Protein AF-A0A2D7H9N6-F1 (afdb_monomer)

Mean predicted aligned error: 5.18 Å

Secondary structure (DSSP, 8-state):
-PPP------PPPPP-----SSEEEEEEETTEEEEE--SS--EEEEEEEETTEEEEEE-TT-EETTBSEEEEE-S---EEEEE--BSS-EEEEES-EE-SSTT-EEEEE--BSS-EEEEES-EESSEEEEE--BS--EEEEES-EESSEEEEE--BSS-EEEEES-EESEEEEE--BSS-EEEEES-EESS-EEEE--BSS-EEEEES-B-SS-EEEE--SS--EEEEEEEE-SS-EEEE--SS--EEEEEEEE-SS-EEEEEEESS-EEEEEEEE-SS-EEEEEEESS-EEEEEEEEES-EEEE--BS--EEEEEEEEESSEEEEE--BSS-EEEEES-B-SEEEEE--SS--EEE----SS-TTTTEES-SEE-

Foldseek 3Di:
DDDDDDDDDDDDPDPPPPPLAQEWEWDDDPLEIETEADQEAHEWEWEDPDAQKIKIATDPSHYYVNHRIDIGHDPHNQEYAHEHDHYAYEYEYEHAANDPDQRREYHYHDAYYAYEYEAYNEEHEAEYEYANHEEEYEAEYECYEYAAEYEYELDYYAYEYYYENYEYQEYEYENAYYAYEHAYYNYEHAAEYEYEDHEEEYEAHYEQYEYAAEYEYEYEYYQYEEEYEQAYHLAEYYYEYEAEAYEYEAYNEEHVAEYEYADAHHQYEEEAENYEHAAEYYAEDYAEAYEYAYYNYEHQEYEYEYEHYAYEYHAEAAEHAAEYEYEDYAEAYEDEHEQYDHNQYAYEPYHYAYEYEQYDYPDGVVVRYDDHNYYD

Nearest PDB structures (foldseek):
  4kh3-assembly1_A  TM=1.283E-01  e=1.408E+00  Escherichia coli CFT073

Solvent-accessible surface area (backbone atoms only — not comparable to full-atom values): 16205 Å² total; per-residue (Å²): 135,86,84,79,84,82,77,82,83,78,79,77,79,77,78,82,76,68,76,67,74,18,30,31,46,69,47,76,58,89,40,30,40,40,33,40,41,35,80,29,51,38,29,36,39,39,31,43,82,47,92,41,27,35,36,38,34,33,38,99,78,13,17,31,73,84,32,57,50,45,78,48,73,50,98,52,51,38,28,43,38,39,34,40,44,30,32,53,28,31,46,36,39,39,52,34,72,22,59,94,47,75,68,3,31,40,40,40,38,36,45,35,33,52,29,36,40,38,40,34,44,31,37,24,26,32,24,38,39,37,39,46,27,34,42,44,28,38,40,36,37,32,53,27,36,24,65,21,40,33,40,40,34,32,53,32,27,48,26,38,40,39,43,31,47,32,36,19,26,32,32,38,38,36,32,42,24,36,53,28,35,43,34,39,34,46,35,36,23,57,35,31,34,39,38,35,42,28,31,42,48,31,39,39,40,39,32,44,36,36,23,46,29,32,35,38,41,38,40,36,41,27,52,30,39,38,39,41,33,44,37,36,19,45,27,30,33,38,41,34,44,28,43,29,52,29,39,38,38,41,35,38,37,37,17,53,26,29,34,38,38,37,41,34,41,25,53,30,37,42,37,40,34,50,35,38,22,58,36,32,35,41,38,37,46,31,37,32,49,29,36,38,39,39,34,44,36,38,23,32,28,35,42,38,35,40,32,49,30,51,32,34,42,40,41,35,33,40,37,21,66,36,37,34,37,41,36,43,26,38,34,51,28,37,43,37,50,30,62,25,39,47,73,47,56,37,37,34,34,47,59,63,63,12,35,38,42,78,48,68,43,79,56,61,65,74,81,31,44,44,54,56,81,38,80,85

Radius of gyration: 28.27 Å; Cα contacts (8 Å, |Δi|>4): 1280; chains: 1; bounding box: 63×76×97 Å

Structure (mmCIF, N/CA/C/O backbone):
data_AF-A0A2D7H9N6-F1
#
_entry.id   AF-A0A2D7H9N6-F1
#
loop_
_atom_site.group_PDB
_atom_site.id
_atom_site.type_symbol
_atom_site.label_atom_id
_atom_site.label_alt_id
_atom_site.label_comp_id
_atom_site.label_asym_id
_atom_site.label_entity_id
_atom_site.label_seq_id
_atom_site.pdbx_PDB_ins_code
_atom_site.Cartn_x
_atom_site.Cartn_y
_atom_site.Cartn_z
_atom_site.occupancy
_atom_site.B_iso_or_equiv
_atom_site.auth_seq_id
_atom_site.auth_comp_id
_atom_site.auth_asym_id
_atom_site.auth_atom_id
_atom_site.pdbx_PDB_model_num
ATOM 1 N N . MET A 1 1 ? -37.117 -61.174 61.250 1.00 44.34 1 MET A N 1
ATOM 2 C CA . MET A 1 1 ? -36.465 -60.623 60.038 1.00 44.34 1 MET A CA 1
ATOM 3 C C . MET A 1 1 ? -36.557 -59.100 60.084 1.00 44.34 1 MET A C 1
ATOM 5 O O . MET A 1 1 ? -37.657 -58.583 60.228 1.00 44.34 1 MET A O 1
ATOM 9 N N . ARG A 1 2 ? -35.421 -58.385 60.075 1.00 44.81 2 ARG A N 1
ATOM 10 C CA . ARG A 1 2 ? -35.356 -56.909 60.137 1.00 44.81 2 ARG A CA 1
ATOM 11 C C . ARG A 1 2 ? -35.677 -56.314 58.756 1.00 44.81 2 ARG A C 1
ATOM 13 O O . ARG A 1 2 ? -35.025 -56.687 57.788 1.00 44.81 2 ARG A O 1
ATOM 20 N N . LYS A 1 3 ? -36.646 -55.394 58.667 1.00 46.66 3 LYS A N 1
ATOM 21 C CA . LYS A 1 3 ? -36.895 -54.581 57.460 1.00 46.66 3 LYS A CA 1
ATOM 22 C C . LYS A 1 3 ? -35.810 -53.507 57.346 1.00 46.66 3 LYS A C 1
ATOM 24 O O . LYS A 1 3 ? -35.640 -52.710 58.265 1.00 46.66 3 LYS A O 1
ATOM 29 N N . ALA A 1 4 ? -35.076 -53.505 56.238 1.00 54.50 4 ALA A N 1
ATOM 30 C CA . ALA A 1 4 ? -34.105 -52.468 55.916 1.00 54.50 4 ALA A CA 1
ATOM 31 C C . ALA A 1 4 ? -34.830 -51.190 55.457 1.00 54.50 4 ALA A C 1
ATOM 33 O O . ALA A 1 4 ? -35.653 -51.234 54.544 1.00 54.50 4 ALA A O 1
ATOM 34 N N . ASN A 1 5 ? -34.521 -50.057 56.091 1.00 57.06 5 ASN A N 1
ATOM 35 C CA . ASN A 1 5 ? -34.947 -48.732 55.643 1.00 57.06 5 ASN A CA 1
ATOM 36 C C . ASN A 1 5 ? -34.130 -48.336 54.407 1.00 57.06 5 ASN A C 1
ATOM 38 O O . ASN A 1 5 ? -32.971 -47.943 54.533 1.00 57.06 5 ASN A O 1
ATOM 42 N N . GLN A 1 6 ? -34.729 -48.413 53.220 1.00 58.41 6 GLN A N 1
ATOM 43 C CA . GLN A 1 6 ? -34.159 -47.803 52.022 1.00 58.41 6 GLN A CA 1
ATOM 44 C C . GLN A 1 6 ? -34.419 -46.294 52.062 1.00 58.41 6 GLN A C 1
ATOM 46 O O . GLN A 1 6 ? -35.546 -45.833 51.889 1.00 58.41 6 GLN A O 1
ATOM 51 N N . ARG A 1 7 ? -33.369 -45.508 52.326 1.00 60.75 7 ARG A N 1
ATOM 52 C CA . ARG A 1 7 ? -33.402 -44.057 52.123 1.00 60.75 7 ARG A CA 1
ATOM 53 C C . ARG A 1 7 ? -33.399 -43.781 50.620 1.00 60.75 7 ARG A C 1
ATOM 55 O O . ARG A 1 7 ? -32.446 -44.124 49.931 1.00 60.75 7 ARG A O 1
ATOM 62 N N . SER A 1 8 ? -34.462 -43.146 50.135 1.00 63.44 8 SER A N 1
ATOM 63 C CA . SER A 1 8 ? -34.540 -42.574 48.790 1.00 63.44 8 SER A CA 1
ATOM 64 C C . SER A 1 8 ? -33.502 -41.457 48.656 1.00 63.44 8 SER A C 1
ATOM 66 O O . SER A 1 8 ? -33.695 -40.372 49.205 1.00 63.44 8 SER A O 1
ATOM 68 N N . LEU A 1 9 ? -32.425 -41.701 47.911 1.00 59.38 9 LEU A N 1
ATOM 69 C CA . LEU A 1 9 ? -31.516 -40.648 47.463 1.00 59.38 9 LEU A CA 1
ATOM 70 C C . LEU A 1 9 ? -32.239 -39.817 46.399 1.00 59.38 9 LEU A C 1
ATOM 72 O O . LEU A 1 9 ? -32.590 -40.327 45.339 1.00 59.38 9 LEU A O 1
ATOM 76 N N . ARG A 1 10 ? -32.503 -38.545 46.702 1.00 67.81 10 ARG A N 1
ATOM 77 C CA . ARG A 1 10 ? -32.975 -37.571 45.716 1.00 67.81 10 ARG A CA 1
ATOM 78 C C . ARG A 1 10 ? -31.754 -36.825 45.193 1.00 67.81 10 ARG A C 1
ATOM 80 O O . ARG A 1 10 ? -31.131 -36.085 45.946 1.00 67.81 10 ARG A O 1
ATOM 87 N N . LEU A 1 11 ? -31.413 -37.049 43.930 1.00 63.97 11 LEU A N 1
ATOM 88 C CA . LEU A 1 11 ? -30.504 -36.180 43.189 1.00 63.97 11 LEU A CA 1
ATOM 89 C C . LEU A 1 11 ? -31.301 -34.934 42.789 1.00 63.97 11 LEU A C 1
ATOM 91 O O . LEU A 1 11 ? -32.346 -35.053 42.151 1.00 63.97 11 LEU A O 1
ATOM 95 N N . GLN A 1 12 ? -30.851 -33.753 43.215 1.00 53.78 12 GLN A N 1
ATOM 96 C CA . GLN A 1 12 ? -31.340 -32.504 42.635 1.00 53.78 12 GLN A CA 1
ATOM 97 C C . GLN A 1 12 ? -30.853 -32.448 41.179 1.00 53.78 12 GLN A C 1
ATOM 99 O O . GLN A 1 12 ? -29.682 -32.754 40.941 1.00 53.78 12 GLN A O 1
ATOM 104 N N . PRO A 1 13 ? -31.714 -32.110 40.204 1.00 62.50 13 PRO A N 1
ATOM 105 C CA . PRO A 1 13 ? -31.242 -31.840 38.856 1.00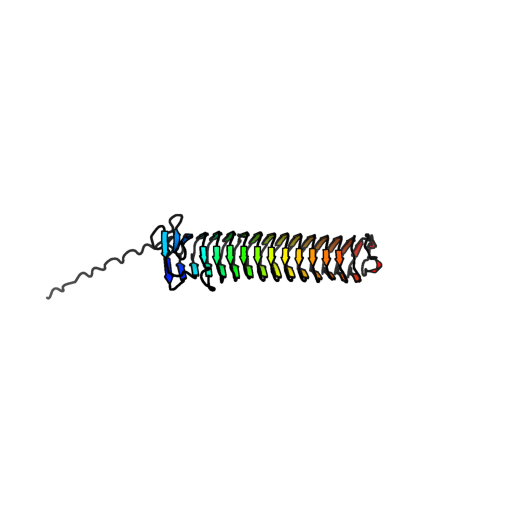 62.50 13 PRO A CA 1
ATOM 106 C C . PRO A 1 13 ? -30.252 -30.673 38.922 1.00 62.50 13 PRO A C 1
ATOM 108 O O . PRO A 1 13 ? -30.530 -29.662 39.566 1.00 62.50 13 PRO A O 1
ATOM 111 N N . LEU A 1 14 ? -29.084 -30.845 38.297 1.00 58.31 14 LEU A N 1
ATOM 112 C CA . LEU A 1 14 ? -28.157 -29.744 38.050 1.00 58.31 14 LEU A CA 1
ATOM 113 C C . LEU A 1 14 ? -28.943 -28.654 37.309 1.00 58.31 14 LEU A C 1
ATOM 115 O O . LEU A 1 14 ? -29.629 -28.972 36.335 1.00 58.31 14 LEU A O 1
ATOM 119 N N . GLU A 1 15 ? -28.876 -27.404 37.772 1.00 55.34 15 GLU A N 1
ATOM 120 C CA . GLU A 1 15 ? -29.456 -26.280 37.034 1.00 55.34 15 GLU A CA 1
ATOM 121 C C . GLU A 1 15 ? -28.965 -26.329 35.586 1.00 55.34 15 GLU A C 1
ATOM 123 O O . GLU A 1 15 ? -27.770 -26.515 35.327 1.00 55.34 15 GLU A O 1
ATOM 128 N N . SER A 1 16 ? -29.889 -26.194 34.635 1.00 50.91 16 SER A N 1
ATOM 129 C CA . SER A 1 16 ? -29.536 -26.027 33.235 1.00 50.91 16 SER A CA 1
ATOM 130 C C . SER A 1 16 ? -28.731 -24.738 33.122 1.00 50.91 16 SER A C 1
ATOM 132 O O . SER A 1 16 ? -29.298 -23.645 33.121 1.00 50.91 16 SER A O 1
ATOM 134 N N . ARG A 1 17 ? -27.404 -24.861 33.026 1.00 51.56 17 ARG A N 1
ATOM 135 C CA . ARG A 1 17 ? -26.578 -23.834 32.402 1.00 51.56 17 ARG A CA 1
ATOM 136 C C . ARG A 1 17 ? -27.044 -23.768 30.955 1.00 51.56 17 ARG A C 1
ATOM 138 O O . ARG A 1 17 ? -26.528 -24.500 30.118 1.00 51.56 17 ARG A O 1
ATOM 145 N N . ASN A 1 18 ? -28.076 -22.970 30.683 1.00 50.88 18 ASN A N 1
ATOM 146 C CA . ASN A 1 18 ? -28.309 -22.529 29.319 1.00 50.88 18 ASN A CA 1
ATOM 147 C C . ASN A 1 18 ? -26.989 -21.877 28.903 1.00 50.88 18 ASN A C 1
ATOM 149 O O . ASN A 1 18 ? -26.560 -20.953 29.604 1.00 50.88 18 ASN A O 1
ATOM 153 N N . PRO A 1 19 ? -26.297 -22.379 27.867 1.00 53.00 19 PRO A N 1
ATOM 154 C CA . PRO A 1 19 ? -25.173 -21.640 27.328 1.00 53.00 19 PRO A CA 1
ATOM 155 C C . PRO A 1 19 ? -25.704 -20.239 27.018 1.00 53.00 19 PRO A C 1
ATOM 157 O O . PRO A 1 19 ? -26.795 -20.100 26.460 1.00 53.00 19 PRO A O 1
ATOM 160 N N . LEU A 1 20 ? -24.998 -19.217 27.497 1.00 60.41 20 LEU A N 1
ATOM 161 C CA . LEU A 1 20 ? -25.319 -17.814 27.253 1.00 60.41 20 LEU A CA 1
ATOM 162 C C . LEU A 1 20 ? -24.996 -17.492 25.788 1.00 60.41 20 LEU A C 1
ATOM 164 O O . LEU A 1 20 ? -24.150 -16.649 25.547 1.00 60.41 20 LEU A O 1
ATOM 168 N N . ALA A 1 21 ? -25.617 -18.209 24.847 1.00 78.00 21 ALA A N 1
ATOM 169 C CA . ALA A 1 21 ? -25.393 -18.041 23.421 1.00 78.00 21 ALA A CA 1
ATOM 170 C C . ALA A 1 21 ? -25.533 -16.556 23.069 1.00 78.00 21 ALA A C 1
ATOM 172 O O . ALA A 1 21 ? -26.573 -15.956 23.367 1.00 78.00 21 ALA A O 1
ATOM 173 N N . GLY A 1 22 ? -24.493 -15.971 22.482 1.00 89.38 22 GLY A N 1
ATOM 174 C CA . GLY A 1 22 ? -24.462 -14.548 22.176 1.00 89.38 22 GLY A CA 1
ATOM 175 C C . GLY A 1 22 ? -24.211 -13.699 23.423 1.00 89.38 22 GLY A C 1
ATOM 176 O O . GLY A 1 22 ? -24.960 -12.757 23.696 1.00 89.38 22 GLY A O 1
ATOM 177 N N . ASN A 1 23 ? -23.199 -14.018 24.228 1.00 95.31 23 ASN A N 1
ATOM 178 C CA . ASN A 1 23 ? -22.849 -13.202 25.390 1.00 95.31 23 ASN A CA 1
ATOM 179 C C . ASN A 1 23 ? -21.354 -12.917 25.478 1.00 95.31 23 ASN A C 1
ATOM 181 O O . ASN A 1 23 ? -20.539 -13.813 25.671 1.00 95.31 23 ASN A O 1
ATOM 185 N N . ILE A 1 24 ? -21.039 -11.629 25.560 1.00 97.62 24 ILE A N 1
ATOM 186 C CA . ILE A 1 24 ? -19.718 -11.124 25.900 1.00 97.62 24 ILE A CA 1
ATOM 187 C C . ILE A 1 24 ? -19.595 -11.034 27.424 1.00 97.62 24 ILE A C 1
ATOM 189 O O . ILE A 1 24 ? -20.354 -10.339 28.105 1.00 97.62 24 ILE A O 1
ATOM 193 N N . ILE A 1 25 ? -18.595 -11.703 27.982 1.00 97.75 25 ILE A N 1
ATOM 194 C CA . ILE A 1 25 ? -18.177 -11.545 29.371 1.00 97.75 25 ILE A CA 1
ATOM 195 C C . ILE A 1 25 ? -17.171 -10.397 29.442 1.00 97.75 25 ILE A C 1
ATOM 197 O O . ILE A 1 25 ? -16.066 -10.496 28.913 1.00 97.75 25 ILE A O 1
ATOM 201 N N . GLY A 1 26 ? -17.540 -9.310 30.117 1.00 97.75 26 GLY A N 1
ATOM 202 C CA . GLY A 1 26 ? -16.668 -8.154 30.310 1.00 97.75 26 GLY A CA 1
ATOM 203 C C . GLY A 1 26 ? -16.173 -8.047 31.746 1.00 97.75 26 GLY A C 1
ATOM 204 O O . GLY A 1 26 ? -16.979 -8.043 32.673 1.00 97.75 26 GLY A O 1
ATOM 205 N N . ASN A 1 27 ? -14.862 -7.920 31.946 1.00 97.38 27 ASN A N 1
ATOM 206 C CA . ASN A 1 27 ? -14.259 -7.741 33.265 1.00 97.38 27 ASN A CA 1
ATOM 207 C C . ASN A 1 27 ? -13.139 -6.703 33.227 1.00 97.38 27 ASN A C 1
ATOM 209 O O . ASN A 1 27 ? -12.333 -6.674 32.300 1.00 97.38 27 ASN A O 1
ATOM 213 N N . LEU A 1 28 ? -13.048 -5.897 34.284 1.00 97.31 28 LEU A N 1
ATOM 214 C CA . LEU A 1 28 ? -11.905 -5.024 34.504 1.00 97.31 28 LEU A CA 1
ATOM 215 C C . LEU A 1 28 ? -10.894 -5.725 35.420 1.00 97.31 28 LEU A C 1
ATOM 217 O O . LEU A 1 28 ? -11.201 -6.028 36.574 1.00 97.31 28 LEU A O 1
ATOM 221 N N . VAL A 1 29 ? -9.690 -5.972 34.909 1.00 94.38 29 VAL A N 1
ATOM 222 C CA . VAL A 1 29 ? -8.585 -6.597 35.643 1.00 94.38 29 VAL A CA 1
ATOM 223 C C . VAL A 1 29 ? -7.407 -5.629 35.654 1.00 94.38 29 VAL A C 1
ATOM 225 O O . VAL A 1 29 ? -6.779 -5.378 34.627 1.00 94.38 29 VAL A O 1
ATOM 228 N N . GLY A 1 30 ? -7.117 -5.047 36.820 1.00 95.25 30 GLY A N 1
ATOM 229 C CA . GLY A 1 30 ? -6.152 -3.949 36.911 1.00 95.25 30 GLY A CA 1
ATOM 230 C C . GLY A 1 30 ? -6.618 -2.747 36.083 1.00 95.25 30 GLY A C 1
ATOM 231 O O . GLY A 1 30 ? -7.706 -2.229 36.320 1.00 95.25 30 GLY A O 1
ATOM 232 N N . THR A 1 31 ? -5.804 -2.324 35.115 1.00 97.69 31 THR A N 1
ATOM 233 C CA . THR A 1 31 ? -6.098 -1.233 34.164 1.00 97.69 31 THR A CA 1
ATOM 234 C C . THR A 1 31 ? -6.622 -1.737 32.813 1.00 97.69 31 THR A C 1
ATOM 236 O O . THR A 1 31 ? -6.771 -0.952 31.880 1.00 97.69 31 THR A O 1
ATOM 239 N N . THR A 1 32 ? -6.888 -3.040 32.676 1.00 98.50 32 THR A N 1
ATOM 240 C CA . THR A 1 32 ? -7.337 -3.656 31.420 1.00 98.50 32 THR A CA 1
ATOM 241 C C . THR A 1 32 ? -8.817 -4.012 31.477 1.00 98.50 32 THR A C 1
ATOM 243 O O . THR A 1 32 ? -9.242 -4.766 32.354 1.00 98.50 32 THR A O 1
ATOM 246 N N . LEU A 1 33 ? -9.594 -3.527 30.509 1.00 98.75 33 LEU A N 1
ATOM 247 C CA . LEU A 1 33 ? -10.923 -4.045 30.204 1.00 98.75 33 LEU A CA 1
ATOM 248 C C . LEU A 1 33 ? -10.783 -5.232 29.246 1.00 98.75 33 LEU A C 1
ATOM 250 O O . LEU A 1 33 ? -10.428 -5.054 28.082 1.00 98.75 33 LEU A O 1
ATOM 254 N N . ALA A 1 34 ? -11.064 -6.434 29.738 1.00 98.62 34 ALA A N 1
ATOM 255 C CA . ALA A 1 34 ? -11.090 -7.653 28.942 1.00 98.62 34 ALA A CA 1
ATOM 256 C C . ALA A 1 34 ? -12.540 -8.027 28.608 1.00 98.62 34 ALA A C 1
ATOM 258 O O . ALA A 1 34 ? -13.361 -8.187 29.513 1.00 98.62 34 ALA A O 1
ATOM 259 N N . LEU A 1 35 ? -12.837 -8.172 27.319 1.00 98.56 35 LEU A N 1
ATOM 260 C CA . LEU A 1 35 ? -14.109 -8.635 26.774 1.00 98.56 35 LEU A CA 1
ATOM 261 C C . LEU A 1 35 ? -13.873 -9.985 26.087 1.00 98.56 35 LEU A C 1
ATOM 263 O O . LEU A 1 35 ? -13.027 -10.072 25.198 1.00 98.56 35 LEU A O 1
ATOM 267 N N . GLY A 1 36 ? -14.583 -11.024 26.521 1.00 97.88 36 GLY A N 1
ATOM 268 C CA . GLY A 1 36 ? -14.498 -12.376 25.967 1.00 97.88 36 GLY A CA 1
ATOM 269 C C . GLY A 1 36 ? -15.862 -12.881 25.514 1.00 97.88 36 GLY A C 1
ATOM 270 O O . GLY A 1 36 ? -16.780 -12.932 26.329 1.00 97.88 36 GLY A O 1
ATOM 271 N N . GLY A 1 37 ? -15.979 -13.229 24.242 1.00 96.44 37 GLY A N 1
ATOM 272 C CA . GLY A 1 37 ? -17.160 -13.802 23.616 1.00 96.44 37 GLY A CA 1
ATOM 273 C C . GLY A 1 37 ? -17.275 -15.306 23.772 1.00 96.44 37 GLY A C 1
ATOM 274 O O . GLY A 1 37 ? -16.461 -15.958 24.438 1.00 96.44 37 GLY A O 1
ATOM 275 N N . ASP A 1 38 ? -18.339 -15.831 23.187 1.00 93.50 38 ASP A N 1
ATOM 276 C CA . ASP A 1 38 ? -18.642 -17.250 23.088 1.00 93.50 38 ASP A CA 1
ATOM 277 C C . ASP A 1 38 ? -18.624 -17.717 21.625 1.00 93.50 38 ASP A C 1
ATOM 279 O O . ASP A 1 38 ? -18.270 -16.961 20.740 1.00 93.50 38 ASP A O 1
ATOM 283 N N . ALA A 1 39 ? -18.948 -18.983 21.355 1.00 94.31 39 ALA A N 1
ATOM 284 C CA . ALA A 1 39 ? -18.867 -19.553 20.001 1.00 94.31 39 ALA A CA 1
ATOM 285 C C . ALA A 1 39 ? -20.075 -19.200 19.101 1.00 94.31 39 ALA A C 1
ATOM 287 O O . ALA A 1 39 ? -20.493 -20.006 18.272 1.00 94.31 39 ALA A O 1
ATOM 288 N N . ALA A 1 40 ? -20.732 -18.074 19.361 1.00 95.00 40 ALA A N 1
ATOM 289 C CA . ALA A 1 40 ? -21.911 -17.621 18.636 1.00 95.00 40 ALA A CA 1
ATOM 290 C C . ALA A 1 40 ? -21.684 -16.189 18.164 1.00 95.00 40 ALA A C 1
ATOM 292 O O . ALA A 1 40 ? -21.018 -15.435 18.858 1.00 95.00 40 ALA A O 1
ATOM 293 N N . ASP A 1 41 ? -22.353 -15.782 17.085 1.00 96.69 41 ASP A N 1
ATOM 294 C CA . ASP A 1 41 ? -22.245 -14.430 16.528 1.00 96.69 41 ASP A CA 1
ATOM 295 C C . ASP A 1 41 ? -22.433 -13.343 17.606 1.00 96.69 41 ASP A C 1
ATOM 297 O O . ASP A 1 41 ? -23.524 -13.113 18.151 1.00 96.69 41 ASP A O 1
ATOM 301 N N . ASN A 1 42 ? -21.345 -12.661 17.940 1.00 97.31 42 ASN A N 1
ATOM 302 C CA . ASN A 1 42 ? -21.278 -11.618 18.943 1.00 97.31 42 ASN A CA 1
ATOM 303 C C . ASN A 1 42 ? -21.194 -10.253 18.267 1.00 97.31 42 ASN A C 1
ATOM 305 O O . ASN A 1 42 ? -20.224 -9.902 17.603 1.00 97.31 42 ASN A O 1
ATOM 309 N N . GLN A 1 43 ? -22.201 -9.415 18.497 1.00 98.25 43 GLN A N 1
ATOM 310 C CA . GLN A 1 43 ? -22.259 -8.074 17.931 1.00 98.25 43 GLN A CA 1
ATOM 311 C C . GLN A 1 43 ? -22.233 -7.046 19.058 1.00 98.25 43 GLN A C 1
ATOM 313 O O . GLN A 1 43 ? -23.108 -7.041 19.923 1.00 98.25 43 GLN A O 1
ATOM 318 N N . LEU A 1 44 ? -21.247 -6.150 19.064 1.00 98.56 44 LEU A N 1
ATOM 319 C CA . LEU A 1 44 ? -21.075 -5.167 20.130 1.00 98.56 44 LEU A CA 1
ATOM 320 C C . LEU A 1 44 ? -20.538 -3.815 19.657 1.00 98.56 44 LEU A C 1
ATOM 322 O O . LEU A 1 44 ? -19.867 -3.685 18.633 1.00 98.56 44 LEU A O 1
ATOM 326 N N . VAL A 1 45 ? -20.822 -2.795 20.466 1.00 98.81 45 VAL A N 1
ATOM 327 C CA . VAL A 1 45 ? -20.238 -1.455 20.379 1.00 98.81 45 VAL A CA 1
ATOM 328 C C . VAL A 1 45 ? -19.525 -1.132 21.686 1.00 98.81 45 VAL A C 1
ATOM 330 O O . VAL A 1 45 ? -20.114 -1.259 22.759 1.00 98.81 45 VAL A O 1
ATOM 333 N N . VAL A 1 46 ? -18.277 -0.686 21.591 1.00 98.88 46 VAL A N 1
ATOM 334 C CA . VAL A 1 46 ? -17.462 -0.179 22.696 1.00 98.88 46 VAL A CA 1
ATOM 335 C C . VAL A 1 46 ? -17.288 1.325 22.517 1.00 98.88 46 VAL A C 1
ATOM 337 O O . VAL A 1 46 ? -16.774 1.777 21.493 1.00 98.88 46 VAL A O 1
ATOM 340 N N . THR A 1 47 ? -17.706 2.104 23.511 1.00 98.81 47 THR A N 1
ATOM 341 C CA . THR A 1 47 ? -17.635 3.569 23.473 1.00 98.81 47 THR A CA 1
ATOM 342 C C . THR A 1 47 ? -17.163 4.121 24.804 1.00 98.81 47 THR A C 1
ATOM 344 O O . THR A 1 47 ? -17.694 3.754 25.850 1.00 98.81 47 THR A O 1
ATOM 347 N N . GLU A 1 48 ? -16.203 5.041 24.786 1.00 98.44 48 GLU A N 1
ATOM 348 C CA . GLU A 1 48 ? -15.878 5.829 25.973 1.00 98.44 48 GLU A CA 1
ATOM 349 C C . GLU A 1 48 ? -16.871 6.994 26.095 1.00 98.44 48 GLU A C 1
ATOM 351 O O . GLU A 1 48 ? -16.921 7.891 25.254 1.00 98.44 48 GLU A O 1
ATOM 356 N N . VAL A 1 49 ? -17.718 6.955 27.126 1.00 98.19 49 VAL A N 1
ATOM 357 C CA . VAL A 1 49 ? -18.800 7.940 27.334 1.00 98.19 49 VAL A CA 1
ATOM 358 C C . VAL A 1 49 ? -18.374 9.103 28.232 1.00 98.19 49 VAL A C 1
ATOM 360 O O . VAL A 1 49 ? -18.980 10.173 28.207 1.00 98.19 49 VAL A O 1
ATOM 363 N N . ALA A 1 50 ? -17.320 8.893 29.015 1.00 97.31 50 ALA A N 1
ATOM 364 C CA . ALA A 1 50 ? -16.594 9.881 29.803 1.00 97.31 50 ALA A CA 1
ATOM 365 C C . ALA A 1 50 ? -15.180 9.329 30.076 1.00 97.31 50 ALA A C 1
ATOM 367 O O . ALA A 1 50 ? -15.002 8.117 29.952 1.00 97.31 50 ALA A O 1
ATOM 368 N N . PRO A 1 51 ? -14.193 10.159 30.474 1.00 96.44 51 PRO A N 1
ATOM 369 C CA . PRO A 1 51 ? -12.830 9.688 30.720 1.00 96.44 51 PRO A CA 1
ATOM 370 C C . PRO A 1 51 ? -12.792 8.457 31.632 1.00 96.44 51 PRO A C 1
ATOM 372 O O . PRO A 1 51 ? -13.320 8.501 32.748 1.00 96.44 51 PRO A O 1
ATOM 375 N N . ASN A 1 52 ? -12.184 7.371 31.151 1.00 96.56 52 ASN A N 1
ATOM 376 C CA . ASN A 1 52 ? -12.080 6.080 31.843 1.00 96.56 52 ASN A CA 1
ATOM 377 C C . ASN A 1 52 ? -13.435 5.438 32.216 1.00 96.56 52 ASN A C 1
ATOM 379 O O . ASN A 1 52 ? -13.523 4.625 33.143 1.00 96.56 52 ASN A O 1
ATOM 383 N N . GLN A 1 53 ? -14.499 5.790 31.488 1.00 98.31 53 GLN A N 1
ATOM 384 C CA . GLN A 1 53 ? -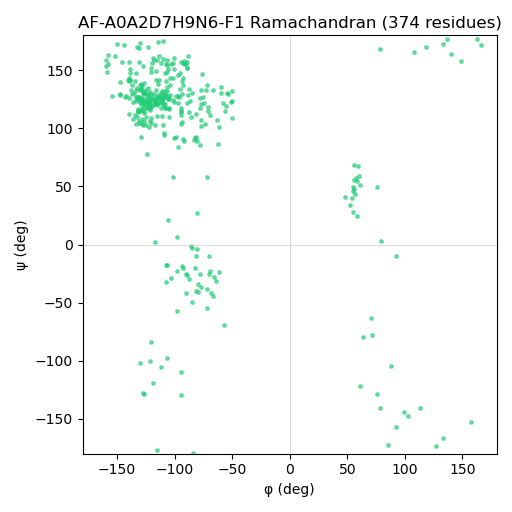15.827 5.185 31.566 1.00 98.31 53 GLN A CA 1
ATOM 385 C C . GLN A 1 53 ? -16.218 4.637 30.194 1.00 98.31 53 GLN A C 1
ATOM 387 O O . GLN A 1 53 ? -16.645 5.372 29.302 1.00 98.31 53 GLN A O 1
ATOM 392 N N . ILE A 1 54 ? -16.083 3.325 30.036 1.00 98.75 54 ILE A N 1
ATOM 393 C CA . ILE A 1 54 ? -16.332 2.622 28.782 1.00 98.75 54 ILE A CA 1
ATOM 394 C C . ILE A 1 54 ? -17.664 1.889 28.877 1.00 98.75 54 ILE A C 1
ATOM 396 O O . ILE A 1 54 ? -17.841 0.982 29.690 1.00 98.75 54 ILE A O 1
ATOM 400 N N . GLN A 1 55 ? -18.609 2.277 28.029 1.00 98.75 55 GLN A N 1
ATOM 401 C CA . GLN A 1 55 ? -19.850 1.552 27.825 1.00 98.75 55 GLN A CA 1
ATOM 402 C C . GLN A 1 55 ? -19.652 0.500 26.735 1.00 98.75 55 GLN A C 1
ATOM 404 O O . GLN A 1 55 ? -19.219 0.806 25.625 1.00 98.75 55 GLN A O 1
ATOM 409 N N . VAL A 1 56 ? -20.025 -0.737 27.046 1.00 98.81 56 VAL A N 1
ATOM 410 C CA . VAL A 1 56 ? -20.110 -1.834 26.084 1.00 98.81 56 VAL A CA 1
ATOM 411 C C . VAL A 1 56 ? -21.581 -2.170 25.894 1.00 98.81 56 VAL A C 1
ATOM 413 O O . VAL A 1 56 ? -22.296 -2.407 26.868 1.00 98.81 56 VAL A O 1
ATOM 416 N N . THR A 1 57 ? -22.045 -2.159 24.651 1.00 98.75 57 THR A N 1
ATOM 417 C CA . THR A 1 57 ? -23.446 -2.404 24.289 1.00 98.75 57 THR A CA 1
ATOM 418 C C . THR A 1 57 ? -23.511 -3.576 23.328 1.00 98.75 57 THR A C 1
ATOM 420 O O . THR A 1 57 ? -22.885 -3.526 22.273 1.00 98.75 57 THR A O 1
ATOM 423 N N . GLY A 1 58 ? -24.263 -4.612 23.685 1.00 98.25 58 GLY A N 1
ATOM 424 C CA . GLY A 1 58 ? -24.565 -5.713 22.782 1.00 98.25 58 GLY A CA 1
ATOM 425 C C . GLY A 1 58 ? -25.626 -5.307 21.756 1.00 98.25 58 GLY A C 1
ATOM 426 O O . GLY A 1 58 ? -26.509 -4.490 22.028 1.00 98.25 58 GLY A O 1
ATOM 427 N N . LEU A 1 59 ? -25.520 -5.853 20.551 1.00 97.06 59 LEU A N 1
ATOM 428 C CA . LEU A 1 59 ? -26.423 -5.634 19.426 1.00 97.06 59 LEU A CA 1
ATOM 429 C C . LEU A 1 59 ? -27.084 -6.955 19.031 1.00 97.06 59 LEU A C 1
ATOM 431 O O . LEU A 1 59 ? -26.573 -8.023 19.332 1.00 97.06 59 LEU A O 1
ATOM 435 N N . THR A 1 60 ? -28.223 -6.887 18.340 1.00 93.19 60 THR A N 1
ATOM 436 C CA . THR A 1 60 ? -28.855 -8.062 17.698 1.00 93.19 60 THR A CA 1
ATOM 437 C C . THR A 1 60 ? -29.057 -9.263 18.643 1.00 93.19 60 THR A C 1
ATOM 439 O O . THR A 1 60 ? -29.002 -10.414 18.235 1.00 93.19 60 THR A O 1
ATOM 442 N N . GLY A 1 61 ? -29.327 -8.999 19.925 1.00 91.88 61 GLY A N 1
ATOM 443 C CA . GLY A 1 61 ? -29.533 -10.040 20.937 1.00 91.88 61 GLY A CA 1
ATOM 444 C C . GLY A 1 61 ? -28.276 -10.446 21.706 1.00 91.88 61 GLY A C 1
ATOM 445 O O . GLY A 1 61 ? -28.422 -11.089 22.744 1.00 91.88 61 GLY A O 1
ATOM 446 N N . THR A 1 62 ? -27.083 -10.009 21.287 1.00 97.25 62 THR A N 1
ATOM 447 C CA . THR A 1 62 ? -25.867 -10.158 22.087 1.00 97.25 62 THR A CA 1
ATOM 448 C C . THR A 1 62 ? -26.034 -9.437 23.424 1.00 97.25 62 THR A C 1
ATOM 450 O O . THR A 1 62 ? -26.518 -8.304 23.487 1.00 97.25 62 THR A O 1
ATOM 453 N N . THR A 1 63 ? -25.630 -10.091 24.507 1.00 97.62 63 THR A N 1
ATOM 454 C CA . THR A 1 63 ? -25.632 -9.523 25.860 1.00 97.62 63 THR A CA 1
ATOM 455 C C . THR A 1 63 ? -24.209 -9.323 26.376 1.00 97.62 63 THR A C 1
ATOM 457 O O . THR A 1 63 ? -23.265 -9.945 25.904 1.00 97.62 63 THR A O 1
ATOM 460 N N . ILE A 1 64 ? -24.042 -8.407 27.325 1.00 98.38 64 ILE A N 1
ATOM 461 C CA . ILE A 1 64 ? -22.809 -8.090 28.037 1.00 98.38 64 ILE A CA 1
ATOM 462 C C . ILE A 1 64 ? -23.036 -8.451 29.504 1.00 98.38 64 ILE A C 1
ATOM 464 O O . ILE A 1 64 ? -23.854 -7.818 30.177 1.00 98.38 64 ILE A O 1
ATOM 468 N N . ASN A 1 65 ? -22.362 -9.495 29.986 1.00 97.12 65 ASN A N 1
ATOM 469 C CA . ASN A 1 65 ? -22.601 -10.092 31.306 1.00 97.12 65 ASN A CA 1
ATOM 470 C C . ASN A 1 65 ? -24.100 -10.345 31.592 1.00 97.12 65 ASN A C 1
ATOM 472 O O . ASN A 1 65 ? -24.594 -10.094 32.693 1.00 97.12 65 ASN A O 1
ATOM 476 N N . GLY A 1 66 ? -24.839 -10.818 30.583 1.00 96.19 66 GLY A N 1
ATOM 477 C CA . GLY A 1 66 ? -26.268 -11.128 30.666 1.00 96.19 66 GLY A CA 1
ATOM 478 C C . GLY A 1 66 ? -27.220 -9.928 30.572 1.00 96.19 66 GLY A C 1
ATOM 479 O O . GLY A 1 66 ? -28.431 -10.115 30.683 1.00 96.19 66 GLY A O 1
ATOM 480 N N . ALA A 1 67 ? -26.719 -8.707 30.358 1.00 97.00 67 ALA A N 1
ATOM 481 C CA . ALA A 1 67 ? -27.530 -7.503 30.151 1.00 97.00 67 ALA A CA 1
ATOM 482 C C . ALA A 1 67 ? -27.329 -6.921 28.737 1.00 97.00 67 ALA A C 1
ATOM 484 O O . ALA A 1 67 ? -26.299 -7.163 28.129 1.00 97.00 67 ALA A O 1
ATOM 485 N N . PRO A 1 68 ? -28.242 -6.102 28.184 1.00 97.25 68 PRO A N 1
ATOM 486 C CA . PRO A 1 68 ? -28.038 -5.496 26.858 1.00 97.25 68 PRO A CA 1
ATOM 487 C C . PRO A 1 68 ? -26.813 -4.568 26.764 1.00 97.25 68 PRO A C 1
ATOM 489 O O . PRO A 1 68 ? -26.280 -4.332 25.685 1.00 97.25 68 PRO A O 1
ATOM 492 N N . SER A 1 69 ? -26.365 -4.011 27.890 1.00 98.31 69 SER A N 1
ATOM 493 C CA . SER A 1 69 ? -25.192 -3.140 27.959 1.00 98.31 69 SER A CA 1
ATOM 494 C C . SER A 1 69 ? -24.622 -3.102 29.369 1.00 98.31 69 SER A C 1
ATOM 496 O O . SER A 1 69 ? -25.378 -3.233 30.335 1.00 98.31 69 SER A O 1
ATOM 498 N N . GLN A 1 70 ? -23.334 -2.797 29.493 1.00 98.44 70 GLN A N 1
ATOM 499 C CA . GLN A 1 70 ? -22.680 -2.559 30.773 1.00 98.44 70 GLN A CA 1
ATOM 500 C C . GLN A 1 70 ? -21.686 -1.398 30.701 1.00 98.44 70 GLN A C 1
ATOM 502 O O . GLN A 1 70 ? -20.988 -1.219 29.705 1.00 98.44 70 GLN A O 1
ATOM 507 N N . LEU A 1 71 ? -21.622 -0.619 31.784 1.00 98.50 71 LEU A N 1
ATOM 508 C CA . LEU A 1 71 ? -20.631 0.433 31.984 1.00 98.50 71 LEU A CA 1
ATOM 509 C C . LEU A 1 71 ? -19.469 -0.099 32.829 1.00 98.50 71 LEU A C 1
ATOM 511 O O . LEU A 1 71 ? -19.679 -0.598 33.936 1.00 98.50 71 LEU A O 1
ATOM 515 N N . PHE A 1 72 ? -18.251 0.056 32.323 1.00 98.56 72 PHE A N 1
ATOM 516 C CA . PHE A 1 72 ? -17.006 -0.229 33.026 1.00 98.56 72 PHE A CA 1
ATOM 517 C C . PHE A 1 72 ? -16.320 1.094 33.349 1.00 98.56 72 PHE A C 1
ATOM 519 O O . PHE A 1 72 ? -15.998 1.862 32.447 1.00 98.56 72 PHE A O 1
ATOM 526 N N . ALA A 1 73 ? -16.118 1.371 34.634 1.00 97.94 73 ALA A N 1
ATOM 527 C CA . ALA A 1 73 ? -15.512 2.611 35.098 1.00 97.94 73 ALA A CA 1
ATOM 528 C C . ALA A 1 73 ? -14.356 2.316 36.053 1.00 97.94 73 ALA A C 1
ATOM 530 O O . ALA A 1 73 ? -14.482 1.475 36.947 1.00 97.94 73 ALA A O 1
ATOM 531 N N . ALA A 1 74 ? -13.250 3.035 35.883 1.00 97.12 74 ALA A N 1
ATOM 532 C CA . ALA A 1 74 ? -12.101 2.984 36.777 1.00 97.12 74 ALA A CA 1
ATOM 533 C C . ALA A 1 74 ? -11.361 4.318 36.805 1.00 97.12 74 ALA A C 1
ATOM 535 O O . ALA A 1 74 ? -11.642 5.215 36.019 1.00 97.12 74 ALA A O 1
ATOM 536 N N . ASN A 1 75 ? -10.387 4.438 37.707 1.00 96.12 75 ASN A N 1
ATOM 537 C CA . ASN A 1 75 ? -9.500 5.603 37.725 1.00 96.12 75 ASN A CA 1
ATOM 538 C C . ASN A 1 75 ? -8.615 5.674 36.473 1.00 96.12 75 ASN A C 1
ATOM 540 O O . ASN A 1 75 ? -8.177 6.758 36.108 1.00 96.12 75 ASN A O 1
ATOM 544 N N . LEU A 1 76 ? -8.321 4.519 35.875 1.00 97.94 76 LEU A N 1
ATOM 545 C CA . LEU A 1 76 ? -7.518 4.384 34.672 1.00 97.94 76 LEU A CA 1
ATOM 546 C C . LEU A 1 76 ? -7.917 3.095 33.950 1.00 97.94 76 LEU A C 1
ATOM 548 O O . LEU A 1 76 ? -7.898 2.018 34.554 1.00 97.94 76 LEU A O 1
ATOM 552 N N . ILE A 1 77 ? -8.229 3.209 32.665 1.00 98.38 77 ILE A N 1
ATOM 553 C CA . ILE A 1 77 ? -8.334 2.098 31.728 1.00 98.38 77 ILE A CA 1
ATOM 554 C C . ILE A 1 77 ? -7.267 2.329 30.662 1.00 98.38 77 ILE A C 1
ATOM 556 O O . ILE A 1 77 ? -7.394 3.170 29.782 1.00 98.38 77 ILE A O 1
ATOM 560 N N . GLU A 1 78 ? -6.176 1.589 30.781 1.00 97.94 78 GLU A N 1
ATOM 561 C CA . GLU A 1 78 ? -5.014 1.690 29.902 1.00 97.94 78 GLU A CA 1
ATOM 562 C C . GLU A 1 78 ? -5.146 0.762 28.693 1.00 97.94 78 GLU A C 1
ATOM 564 O O . GLU A 1 78 ? -4.570 1.011 27.637 1.00 97.94 78 GLU A O 1
ATOM 569 N N . SER A 1 79 ? -5.905 -0.326 28.822 1.00 98.62 79 SER A N 1
ATOM 570 C CA . SER A 1 79 ? -6.032 -1.311 27.754 1.00 98.62 79 SER A CA 1
ATOM 571 C C . SER A 1 79 ? -7.459 -1.801 27.589 1.00 98.62 79 SER A C 1
ATOM 573 O O . SER A 1 79 ? -8.168 -2.037 28.568 1.00 98.62 79 SER A O 1
ATOM 575 N N . VAL A 1 80 ? -7.855 -2.007 26.337 1.00 98.88 80 VAL A N 1
ATOM 576 C CA . VAL A 1 80 ? -9.095 -2.688 25.966 1.00 98.88 80 VAL A CA 1
ATOM 577 C C . VAL A 1 80 ? -8.727 -3.874 25.095 1.00 98.88 80 VAL A C 1
ATOM 579 O O . VAL A 1 80 ? -8.049 -3.734 24.078 1.00 98.88 80 VAL A O 1
ATOM 582 N N . VAL A 1 81 ? -9.166 -5.051 25.516 1.00 98.81 81 VAL A N 1
ATOM 583 C CA . VAL A 1 81 ? -8.844 -6.318 24.872 1.00 98.81 81 VAL A CA 1
ATOM 584 C C . VAL A 1 81 ? -10.143 -7.045 24.578 1.00 98.81 81 VAL A C 1
ATOM 586 O O . VAL A 1 81 ? -10.859 -7.417 25.502 1.00 98.81 81 VAL A O 1
ATOM 589 N N . ILE A 1 82 ? -10.443 -7.237 23.299 1.00 98.81 82 ILE A N 1
ATOM 590 C CA . ILE A 1 82 ? -11.685 -7.834 22.806 1.00 98.81 82 ILE A CA 1
ATOM 591 C C . ILE A 1 82 ? -11.344 -9.153 22.124 1.00 98.81 82 ILE A C 1
ATOM 593 O O . ILE A 1 82 ? -10.504 -9.181 21.230 1.00 98.81 82 ILE A O 1
ATOM 597 N N . ARG A 1 83 ? -11.960 -10.246 22.568 1.00 98.56 83 ARG A N 1
ATOM 598 C CA . ARG A 1 83 ? -11.884 -11.572 21.943 1.00 98.56 83 ARG A CA 1
ATOM 599 C C . ARG A 1 83 ? -13.302 -12.042 21.710 1.00 98.56 83 ARG A C 1
ATOM 601 O O . ARG A 1 83 ? -14.012 -12.150 22.702 1.00 98.56 83 ARG A O 1
ATOM 608 N N . THR A 1 84 ? -13.719 -12.281 20.476 1.00 96.94 84 THR A N 1
ATOM 609 C CA . THR A 1 84 ? -15.107 -12.696 20.192 1.00 96.94 84 THR A CA 1
ATOM 610 C C . THR A 1 84 ? -15.261 -14.208 20.014 1.00 96.94 84 THR A C 1
ATOM 612 O O . THR A 1 84 ? -16.274 -14.727 20.449 1.00 96.94 84 THR A O 1
ATOM 615 N N . ALA A 1 85 ? -14.172 -14.906 19.668 1.00 95.19 85 ALA A N 1
ATOM 616 C CA . ALA A 1 85 ? -14.021 -16.366 19.633 1.00 95.19 85 ALA A CA 1
ATOM 617 C C . ALA A 1 85 ? -14.422 -17.046 18.311 1.00 95.19 85 ALA A C 1
ATOM 619 O O . ALA A 1 85 ? -13.595 -17.074 17.411 1.00 95.19 85 ALA A O 1
ATOM 620 N N . GLU A 1 86 ? -15.565 -17.719 18.226 1.00 94.75 86 GLU A N 1
ATOM 621 C CA . GLU A 1 86 ? -16.033 -18.313 16.963 1.00 94.75 86 GLU A CA 1
ATOM 622 C C . GLU A 1 86 ? -17.385 -17.693 16.616 1.00 94.75 86 GLU A C 1
ATOM 624 O O . GLU A 1 86 ? -18.162 -17.397 17.523 1.00 94.75 86 GLU A O 1
ATOM 629 N N . GLY A 1 87 ? -17.709 -17.619 15.329 1.00 96.31 87 GLY A N 1
ATOM 630 C CA . GLY A 1 87 ? -18.976 -17.077 14.839 1.00 96.31 87 GLY A CA 1
ATOM 631 C C . GLY A 1 87 ? -18.749 -15.860 13.952 1.00 96.31 87 GLY A C 1
ATOM 632 O O . GLY A 1 87 ? -17.642 -15.355 13.868 1.00 96.31 87 GLY A O 1
ATOM 633 N N . ASP A 1 88 ? -19.799 -15.398 13.273 1.00 97.50 88 ASP A N 1
ATOM 634 C CA . ASP A 1 88 ? -19.711 -14.199 12.433 1.00 97.50 88 ASP A CA 1
ATOM 635 C C . ASP A 1 88 ? -19.890 -12.948 13.318 1.00 97.50 88 ASP A C 1
ATOM 637 O O . ASP A 1 88 ? -21.006 -12.456 13.558 1.00 97.50 88 ASP A O 1
ATOM 641 N N . ASP A 1 89 ? -18.788 -12.424 13.841 1.00 98.19 89 ASP A N 1
ATOM 642 C CA . ASP A 1 89 ? -18.776 -11.397 14.870 1.00 98.19 89 ASP A CA 1
ATOM 643 C C . ASP A 1 89 ? -18.780 -9.970 14.306 1.00 98.19 89 ASP A C 1
ATOM 645 O O . ASP A 1 89 ? -18.351 -9.662 13.193 1.00 98.19 89 ASP A O 1
ATOM 649 N N . GLN A 1 90 ? -19.275 -9.018 15.102 1.00 98.56 90 GLN A N 1
ATOM 650 C CA . GLN A 1 90 ? -19.220 -7.596 14.764 1.00 98.56 90 GLN A CA 1
ATOM 651 C C . GLN A 1 90 ? -18.733 -6.756 15.936 1.00 98.56 90 GLN A C 1
ATOM 653 O O . GLN A 1 90 ? -19.474 -6.486 16.882 1.00 98.56 90 GLN A O 1
ATOM 658 N N . VAL A 1 91 ? -17.521 -6.220 15.822 1.00 98.81 91 VAL A N 1
ATOM 659 C CA . VAL A 1 91 ? -16.924 -5.330 16.819 1.00 98.81 91 VAL A CA 1
ATOM 660 C C . VAL A 1 91 ? -16.882 -3.903 16.286 1.00 98.81 91 VAL A C 1
ATOM 662 O O . VAL A 1 91 ? -16.192 -3.597 15.313 1.00 98.81 91 VAL A O 1
ATOM 665 N N . LYS A 1 92 ? -17.586 -2.985 16.951 1.00 98.88 92 LYS A N 1
ATOM 666 C CA . LYS A 1 92 ? -17.464 -1.541 16.702 1.00 98.88 92 LYS A CA 1
ATOM 667 C C . LYS A 1 92 ? -16.810 -0.866 17.895 1.00 98.88 92 LYS A C 1
ATOM 669 O O . LYS A 1 92 ? -17.264 -1.035 19.021 1.00 98.88 92 LYS A O 1
ATOM 674 N N . VAL A 1 93 ? -15.783 -0.062 17.656 1.00 98.94 93 VAL A N 1
ATOM 675 C CA . VAL A 1 93 ? -15.159 0.785 18.677 1.00 98.94 93 VAL A CA 1
ATOM 676 C C . VAL A 1 93 ? -15.254 2.233 18.228 1.00 98.94 93 VAL A C 1
ATOM 678 O O . VAL A 1 93 ? -14.754 2.604 17.163 1.00 98.94 93 VAL A O 1
ATOM 681 N N . GLU A 1 94 ? -15.912 3.052 19.039 1.00 98.69 94 GLU A N 1
ATOM 682 C CA . GLU A 1 94 ? -16.240 4.433 18.705 1.00 98.69 94 GLU A CA 1
ATOM 683 C C . GLU A 1 94 ? -15.803 5.375 19.824 1.00 98.69 94 GLU A C 1
ATOM 685 O O . GLU A 1 94 ? -16.103 5.132 20.988 1.00 98.69 94 GLU A O 1
ATOM 690 N N . ASN A 1 95 ? -15.142 6.482 19.476 1.00 98.62 95 ASN A N 1
ATOM 691 C CA . ASN A 1 95 ? -14.776 7.545 20.422 1.00 98.62 95 ASN A CA 1
ATOM 692 C C . ASN A 1 95 ? -13.980 7.043 21.638 1.00 98.62 95 ASN A C 1
ATOM 694 O O . ASN A 1 95 ? -14.236 7.480 22.752 1.00 98.62 95 ASN A O 1
ATOM 698 N N . LEU A 1 96 ? -13.046 6.112 21.437 1.00 98.81 96 LEU A N 1
ATOM 699 C CA . LEU A 1 96 ? -12.229 5.538 22.509 1.00 98.81 96 LEU A CA 1
ATOM 700 C C . LEU A 1 96 ? -10.870 6.243 22.591 1.00 98.81 96 LEU A C 1
ATOM 702 O O . LEU A 1 96 ? -10.149 6.293 21.592 1.00 98.81 96 LEU A O 1
ATOM 706 N N . SER A 1 97 ? -10.485 6.721 23.774 1.00 98.50 97 SER A N 1
ATOM 707 C CA . SER A 1 97 ? -9.175 7.316 24.038 1.00 98.50 97 SER A CA 1
ATOM 708 C C . SER A 1 97 ? -8.424 6.556 25.136 1.00 98.50 97 SER A C 1
ATOM 710 O O . SER A 1 97 ? -8.661 6.737 26.321 1.00 98.50 97 SER A O 1
ATOM 712 N N . LEU A 1 98 ? -7.427 5.763 24.744 1.00 98.56 98 LEU A N 1
ATOM 713 C CA . LEU A 1 98 ? -6.476 5.103 25.645 1.00 98.56 98 LEU A CA 1
ATOM 714 C C . LEU A 1 98 ? -5.154 5.879 25.653 1.00 98.56 98 LEU A C 1
ATOM 716 O O . LEU A 1 98 ? -4.115 5.363 25.246 1.00 98.56 98 LEU A O 1
ATOM 720 N N . ALA A 1 99 ? -5.211 7.165 26.008 1.00 97.75 99 ALA A N 1
ATOM 721 C CA . ALA A 1 99 ? -4.085 8.094 25.862 1.00 97.75 99 ALA A CA 1
ATOM 722 C C . ALA A 1 99 ? -3.546 8.669 27.182 1.00 97.75 99 ALA A C 1
ATOM 724 O O . ALA A 1 99 ? -2.607 9.465 27.163 1.00 97.75 99 ALA A O 1
ATOM 725 N N . ASP A 1 100 ? -4.108 8.252 28.317 1.00 96.75 100 ASP A N 1
ATOM 726 C CA . ASP A 1 100 ? -3.747 8.772 29.642 1.00 96.75 100 ASP A CA 1
ATOM 727 C C . ASP A 1 100 ? -2.337 8.355 30.095 1.00 96.75 100 ASP A C 1
ATOM 729 O O . ASP A 1 100 ? -1.715 9.026 30.921 1.00 96.75 100 ASP A O 1
ATOM 733 N N . THR A 1 101 ? -1.806 7.263 29.540 1.00 97.31 101 THR A N 1
ATOM 734 C CA . THR A 1 101 ? -0.456 6.750 29.816 1.00 97.31 101 THR A CA 1
ATOM 735 C C . THR A 1 101 ? 0.281 6.413 28.520 1.00 97.31 101 THR A C 1
ATOM 737 O O . THR A 1 101 ? -0.335 6.363 27.457 1.00 97.31 101 THR A O 1
ATOM 740 N N . PRO A 1 102 ? 1.593 6.119 28.569 1.00 97.75 102 PRO A N 1
ATOM 741 C CA . PRO A 1 102 ? 2.334 5.624 27.408 1.00 97.75 102 PRO A CA 1
ATOM 742 C C . PRO A 1 102 ? 2.000 4.190 26.949 1.00 97.75 102 PRO A C 1
ATOM 744 O O . PRO A 1 102 ? 2.474 3.812 25.881 1.00 97.75 102 PRO A O 1
ATOM 747 N N . ASN A 1 103 ? 1.234 3.390 27.711 1.00 97.56 103 ASN A N 1
ATOM 748 C CA . ASN A 1 103 ? 0.982 1.968 27.393 1.00 97.56 103 ASN A CA 1
ATOM 749 C C . ASN A 1 103 ? -0.432 1.689 26.853 1.00 97.56 103 ASN A C 1
ATOM 751 O O . ASN A 1 103 ? -0.915 0.562 26.912 1.00 97.56 103 ASN A O 1
ATOM 755 N N . GLY A 1 104 ? -1.104 2.712 26.328 1.00 98.62 104 GLY A N 1
ATOM 756 C CA . GLY A 1 104 ? -2.447 2.622 25.773 1.00 98.62 104 GLY A CA 1
ATOM 757 C C . GLY A 1 104 ? -2.565 1.575 24.670 1.00 98.62 104 GLY A C 1
ATOM 758 O O . GLY A 1 104 ? -1.968 1.752 23.605 1.00 98.62 104 GLY A O 1
ATOM 759 N N . TYR A 1 105 ? -3.352 0.523 24.893 1.00 98.81 105 TYR A N 1
ATOM 760 C CA . TYR A 1 105 ? -3.442 -0.624 23.984 1.00 98.81 105 TYR A CA 1
ATOM 761 C C . TYR A 1 105 ? -4.886 -1.001 23.654 1.00 98.81 105 TYR A C 1
ATOM 763 O O . TYR A 1 105 ? -5.683 -1.291 24.545 1.00 98.81 105 TYR A O 1
ATOM 771 N N . LEU A 1 106 ? -5.204 -1.062 22.361 1.00 98.94 106 LEU A N 1
ATOM 772 C CA . LEU A 1 106 ? -6.427 -1.688 21.862 1.00 98.94 106 LEU A CA 1
ATOM 773 C C . LEU A 1 106 ? -6.059 -2.962 21.103 1.00 98.94 106 LEU A C 1
ATOM 775 O O . LEU A 1 106 ? -5.333 -2.895 20.113 1.00 98.94 106 LEU A O 1
ATOM 779 N N . GLY A 1 107 ? -6.591 -4.097 21.546 1.00 98.88 107 GLY A N 1
ATOM 780 C CA . GLY A 1 107 ? -6.476 -5.375 20.850 1.00 98.88 107 GLY A CA 1
ATOM 781 C C . GLY A 1 107 ? -7.846 -5.965 20.543 1.00 98.88 107 GLY A C 1
ATOM 782 O O . GLY A 1 107 ? -8.667 -6.085 21.451 1.00 98.88 107 GLY A O 1
ATOM 783 N N . ILE A 1 108 ? -8.082 -6.351 19.292 1.00 98.88 108 ILE A N 1
ATOM 784 C CA . ILE A 1 108 ? -9.311 -7.000 18.820 1.00 98.88 108 ILE A CA 1
ATOM 785 C C . ILE A 1 108 ? -8.920 -8.293 18.111 1.00 98.88 108 ILE A C 1
ATOM 787 O O . ILE A 1 108 ? -8.016 -8.270 17.282 1.00 98.88 108 ILE A O 1
ATOM 791 N N . PHE A 1 109 ? -9.567 -9.395 18.479 1.00 98.62 109 PHE A N 1
ATOM 792 C CA . PHE A 1 109 ? -9.243 -10.737 18.005 1.00 98.62 109 PHE A CA 1
ATOM 793 C C . PHE A 1 109 ? -10.547 -11.493 17.742 1.00 98.62 109 PHE A C 1
ATOM 795 O O . PHE A 1 109 ? -11.272 -11.756 18.710 1.00 98.62 109 PHE A O 1
ATOM 802 N N . THR A 1 110 ? -10.859 -11.800 16.483 1.00 97.31 110 THR A N 1
ATOM 803 C CA . THR A 1 110 ? -12.157 -12.401 16.113 1.00 97.31 110 THR A CA 1
ATOM 804 C C . THR A 1 110 ? -12.081 -13.880 15.712 1.00 97.31 110 THR A C 1
ATOM 806 O O . THR A 1 110 ? -12.990 -14.633 16.023 1.00 97.31 110 THR A O 1
ATOM 809 N N . SER A 1 111 ? -10.882 -14.367 15.378 1.00 95.81 111 SER A N 1
ATOM 810 C CA . SER A 1 111 ? -10.497 -15.790 15.370 1.00 95.81 111 SER A CA 1
ATOM 811 C C . SER A 1 111 ? -11.114 -16.647 14.258 1.00 95.81 111 SER A C 1
ATOM 813 O O . SER A 1 111 ? -10.365 -17.005 13.358 1.00 95.81 111 SER A O 1
ATOM 815 N N . ARG A 1 112 ? -12.377 -17.085 14.320 1.00 96.12 112 ARG A N 1
ATOM 816 C CA . ARG A 1 112 ? -12.993 -17.869 13.226 1.00 96.12 112 ARG A CA 1
ATOM 817 C C . ARG A 1 112 ? -14.369 -17.313 12.895 1.00 96.12 112 ARG A C 1
ATOM 819 O O . ARG A 1 112 ? -15.234 -17.370 13.767 1.00 96.12 112 ARG A O 1
ATOM 826 N N . GLY A 1 113 ? -14.600 -17.012 11.625 1.00 97.44 113 GLY A N 1
ATOM 827 C CA . GLY A 1 113 ? -15.893 -16.577 11.106 1.00 97.44 113 GLY A CA 1
ATOM 828 C C . GLY A 1 113 ? -15.716 -15.412 10.144 1.00 97.44 113 GLY A C 1
ATOM 829 O O . GLY A 1 113 ? -14.608 -14.952 9.921 1.00 97.44 113 GLY A O 1
ATOM 830 N N . ASN A 1 114 ? -16.804 -14.947 9.535 1.00 98.31 114 ASN A N 1
ATOM 831 C CA . ASN A 1 114 ? -16.772 -13.785 8.648 1.00 98.31 114 ASN A CA 1
ATOM 832 C C . ASN A 1 114 ? -17.058 -12.522 9.458 1.00 98.31 114 ASN A C 1
ATOM 834 O O . ASN A 1 114 ? -18.206 -12.066 9.575 1.00 98.31 114 ASN A O 1
ATOM 838 N N . ASP A 1 115 ? -16.004 -11.934 9.996 1.00 98.50 115 ASP A N 1
ATOM 839 C CA . ASP A 1 115 ? -16.080 -10.911 11.014 1.00 98.50 115 ASP A CA 1
ATOM 840 C C . ASP A 1 115 ? -16.101 -9.492 10.443 1.00 98.50 115 ASP A C 1
ATOM 842 O O . ASP A 1 115 ? -15.683 -9.169 9.325 1.00 98.50 115 ASP A O 1
ATOM 846 N N . ILE A 1 116 ? -16.626 -8.568 11.246 1.00 98.81 116 ILE A N 1
ATOM 847 C CA . ILE A 1 116 ? -16.638 -7.143 10.934 1.00 98.81 116 ILE A CA 1
ATOM 848 C C . ILE A 1 116 ? -16.030 -6.363 12.092 1.00 98.81 116 ILE A C 1
ATOM 850 O O . ILE A 1 116 ? -16.656 -6.181 13.137 1.00 98.81 116 ILE A O 1
ATOM 854 N N . VAL A 1 117 ? -14.873 -5.749 11.854 1.00 98.88 117 VAL A N 1
ATOM 855 C CA . VAL A 1 117 ? -14.220 -4.848 12.812 1.00 98.88 117 VAL A CA 1
ATOM 856 C C . VAL A 1 117 ? -14.264 -3.410 12.300 1.00 98.88 117 VAL A C 1
ATOM 858 O O . VAL A 1 117 ? -13.819 -3.093 11.195 1.00 98.88 117 VAL A O 1
ATOM 861 N N . LYS A 1 118 ? -14.811 -2.490 13.103 1.00 98.94 118 LYS A N 1
ATOM 862 C CA . LYS A 1 118 ? -14.913 -1.062 12.761 1.00 98.94 118 LYS A CA 1
ATOM 863 C C . LYS A 1 118 ? -14.367 -0.180 13.871 1.00 98.94 118 LYS A C 1
ATOM 865 O O . LYS A 1 118 ? -14.905 -0.168 14.973 1.00 98.94 118 LYS A O 1
ATOM 870 N N . LEU A 1 119 ? -13.366 0.632 13.547 1.00 98.94 119 LEU A N 1
ATOM 871 C CA . LEU A 1 119 ? -12.835 1.674 14.422 1.00 98.94 119 LEU A CA 1
ATOM 872 C C . LEU A 1 119 ? -13.224 3.058 13.899 1.00 98.94 119 LEU A C 1
ATOM 874 O O . LEU A 1 119 ? -12.983 3.381 12.733 1.00 98.94 119 LEU A O 1
ATOM 878 N N . SER A 1 120 ? -13.773 3.901 14.769 1.00 98.81 120 SER A N 1
ATOM 879 C CA . SER A 1 120 ? -14.084 5.295 14.455 1.00 98.81 120 SER A CA 1
ATOM 880 C C . SER A 1 120 ? -13.665 6.208 15.597 1.00 98.81 120 SER A C 1
ATOM 882 O O . SER A 1 120 ? -14.148 6.057 16.716 1.00 98.81 120 SER A O 1
ATOM 884 N N . ASN A 1 121 ? -12.812 7.194 15.307 1.00 98.75 121 ASN A N 1
ATOM 885 C CA . ASN A 1 121 ? -12.337 8.154 16.307 1.00 98.75 121 ASN A CA 1
ATOM 886 C C . ASN A 1 121 ? -11.687 7.455 17.520 1.00 98.75 121 ASN A C 1
ATOM 888 O O . ASN A 1 121 ? -12.119 7.621 18.657 1.00 98.75 121 ASN A O 1
ATOM 892 N N . VAL A 1 122 ? -10.681 6.619 17.256 1.00 98.88 122 VAL A N 1
ATOM 893 C CA . VAL A 1 122 ? -9.964 5.846 18.282 1.00 98.88 122 VAL A CA 1
ATOM 894 C C . VAL A 1 122 ? -8.544 6.379 18.431 1.00 98.88 122 VAL A C 1
ATOM 896 O O . VAL A 1 122 ? -7.849 6.560 17.433 1.00 98.88 122 VAL A O 1
ATOM 899 N N . THR A 1 123 ? -8.093 6.617 19.662 1.00 98.81 123 THR A N 1
ATOM 900 C CA . THR A 1 123 ? -6.717 7.035 19.957 1.00 98.81 123 THR A CA 1
ATOM 901 C C . THR A 1 123 ? -6.081 6.126 21.000 1.00 98.81 123 THR A C 1
ATOM 903 O O . THR A 1 123 ? -6.673 5.892 22.047 1.00 98.81 123 THR A O 1
ATOM 906 N N . THR A 1 124 ? -4.866 5.639 20.742 1.00 98.88 124 THR A N 1
ATOM 907 C CA . THR A 1 124 ? -4.040 4.923 21.731 1.00 98.88 124 THR A CA 1
ATOM 908 C C . THR A 1 124 ? -2.617 5.486 21.756 1.00 98.88 124 THR A C 1
ATOM 910 O O . THR A 1 124 ? -2.242 6.288 20.901 1.00 98.88 124 THR A O 1
ATOM 913 N N . THR A 1 125 ? -1.795 5.108 22.730 1.00 98.69 125 THR A N 1
ATOM 914 C CA . THR A 1 125 ? -0.391 5.559 22.806 1.00 98.69 125 THR A CA 1
ATOM 915 C C . THR A 1 125 ? 0.611 4.472 22.453 1.00 98.69 125 THR A C 1
ATOM 917 O O . THR A 1 125 ? 1.637 4.789 21.860 1.00 98.69 125 THR A O 1
ATOM 920 N N . GLN A 1 126 ? 0.327 3.205 22.746 1.00 98.56 126 GLN A N 1
ATOM 921 C CA . GLN A 1 126 ? 1.240 2.107 22.448 1.00 98.56 126 GLN A CA 1
ATOM 922 C C . GLN A 1 126 ? 0.879 1.394 21.152 1.00 98.56 126 GLN A C 1
ATOM 924 O O . GLN A 1 126 ? 1.729 1.281 20.272 1.00 98.56 126 GLN A O 1
ATOM 929 N N . GLN A 1 127 ? -0.342 0.873 21.032 1.00 98.81 127 GLN A N 1
ATOM 930 C CA . GLN A 1 127 ? -0.684 0.053 19.872 1.00 98.81 127 GLN A CA 1
ATOM 931 C C . GLN A 1 127 ? -2.192 -0.055 19.634 1.00 98.81 127 GLN A C 1
ATOM 933 O O . GLN A 1 127 ? -3.010 0.076 20.549 1.00 98.81 127 GLN A O 1
ATOM 938 N N . ILE A 1 128 ? -2.538 -0.282 18.371 1.00 98.94 128 ILE A N 1
ATOM 939 C CA . ILE A 1 128 ? -3.818 -0.816 17.913 1.00 98.94 128 ILE A CA 1
ATOM 940 C C . ILE A 1 128 ? -3.497 -2.112 17.172 1.00 98.94 128 ILE A C 1
ATOM 942 O O . ILE A 1 128 ? -2.678 -2.104 16.255 1.00 98.94 128 ILE A O 1
ATOM 946 N N . ARG A 1 129 ? -4.105 -3.221 17.585 1.00 98.88 129 ARG A N 1
ATOM 947 C CA . ARG A 1 129 ? -3.976 -4.526 16.935 1.00 98.88 129 ARG A CA 1
ATOM 948 C C . ARG A 1 129 ? -5.354 -5.070 16.609 1.00 98.88 129 ARG A C 1
ATOM 950 O O . ARG A 1 129 ? -6.214 -5.111 17.488 1.00 98.88 129 ARG A O 1
ATOM 957 N N . ILE A 1 130 ? -5.527 -5.491 15.369 1.00 98.88 130 ILE A N 1
ATOM 958 C CA . ILE A 1 130 ? -6.686 -6.240 14.902 1.00 98.88 130 ILE A CA 1
ATOM 959 C C . ILE A 1 130 ? -6.135 -7.528 14.296 1.00 98.88 130 ILE A C 1
ATOM 961 O O . ILE A 1 130 ? -5.377 -7.429 13.341 1.00 98.88 130 ILE A O 1
ATOM 965 N N . ASP A 1 131 ? -6.486 -8.679 14.863 1.00 98.56 131 ASP A N 1
ATOM 966 C CA . ASP A 1 131 ? -6.321 -9.989 14.224 1.00 98.56 131 ASP A CA 1
ATOM 967 C C . ASP A 1 131 ? -7.726 -10.504 13.909 1.00 98.56 131 ASP A C 1
ATOM 969 O O . ASP A 1 131 ? -8.503 -10.775 14.832 1.00 98.56 131 ASP A O 1
ATOM 973 N N . ALA A 1 132 ? -8.076 -10.556 12.631 1.00 96.88 132 ALA A N 1
ATOM 974 C CA . ALA A 1 132 ? -9.411 -10.946 12.203 1.00 96.88 132 ALA A CA 1
ATOM 975 C C . ALA A 1 132 ? -9.572 -12.481 12.218 1.00 96.88 132 ALA A C 1
ATOM 977 O O . ALA A 1 132 ? -10.517 -12.998 12.801 1.00 96.88 132 ALA A O 1
ATOM 978 N N . GLY A 1 133 ? -8.501 -13.212 11.906 1.00 95.56 133 GLY A N 1
ATOM 979 C CA . GLY A 1 133 ? -8.468 -14.660 12.080 1.00 95.56 133 GLY A CA 1
ATOM 980 C C . GLY A 1 133 ? -8.747 -15.343 10.755 1.00 95.56 133 GLY A C 1
ATOM 981 O O . GLY A 1 133 ? -8.234 -14.912 9.752 1.00 95.56 133 GLY A O 1
ATOM 982 N N . VAL A 1 134 ? -9.446 -16.467 10.728 1.00 95.06 134 VAL A N 1
ATOM 983 C CA . VAL A 1 134 ? -9.683 -17.174 9.459 1.00 95.06 134 VAL A CA 1
ATOM 984 C C . VAL A 1 134 ? -11.100 -16.935 8.953 1.00 95.06 134 VAL A C 1
ATOM 986 O O . VAL A 1 134 ? -12.019 -16.840 9.765 1.00 95.06 134 VAL A O 1
ATOM 989 N N . GLU A 1 135 ? -11.267 -17.076 7.636 1.00 97.50 135 GLU A N 1
ATOM 990 C CA . GLU A 1 135 ? -12.460 -16.764 6.833 1.00 97.50 135 GLU A CA 1
ATOM 991 C C . GLU A 1 135 ? -12.501 -15.286 6.404 1.00 97.50 135 GLU A C 1
ATOM 993 O O . GLU A 1 135 ? -11.486 -14.610 6.445 1.00 97.50 135 GLU A O 1
ATOM 998 N N . ASN A 1 136 ? -13.602 -14.820 5.807 1.00 98.38 136 ASN A N 1
ATOM 999 C CA . ASN A 1 136 ? -13.573 -13.590 5.011 1.00 98.38 136 ASN A CA 1
ATOM 1000 C C . ASN A 1 136 ? -13.974 -12.368 5.842 1.00 98.38 136 ASN A C 1
ATOM 1002 O O . ASN A 1 136 ? -15.173 -12.089 6.027 1.00 98.38 136 ASN A O 1
ATOM 1006 N N . ASP A 1 137 ? -12.995 -11.560 6.229 1.00 98.56 137 ASP A N 1
ATOM 1007 C CA . ASP A 1 137 ? -13.194 -10.490 7.190 1.00 98.56 137 ASP A CA 1
ATOM 1008 C C . ASP A 1 137 ? -13.315 -9.098 6.568 1.00 98.56 137 ASP A C 1
ATOM 1010 O O . ASP A 1 137 ? -12.884 -8.770 5.458 1.00 98.56 137 ASP A O 1
ATOM 1014 N N . ARG A 1 138 ? -13.968 -8.198 7.307 1.00 98.81 138 ARG A N 1
ATOM 1015 C CA . ARG A 1 138 ? -14.106 -6.784 6.933 1.00 98.81 138 ARG A CA 1
ATOM 1016 C C . ARG A 1 138 ? -13.595 -5.892 8.040 1.00 98.81 138 ARG A C 1
ATOM 1018 O O . ARG A 1 138 ? -14.314 -5.565 8.988 1.00 98.81 138 ARG A O 1
ATOM 1025 N N . ILE A 1 139 ? -12.395 -5.369 7.839 1.00 98.88 139 ILE A N 1
ATOM 1026 C CA . ILE A 1 139 ? -11.738 -4.463 8.770 1.00 98.88 139 ILE A CA 1
ATOM 1027 C C . ILE A 1 139 ? -11.813 -3.038 8.234 1.00 98.88 139 ILE A C 1
ATOM 1029 O O . ILE A 1 139 ? -11.434 -2.740 7.102 1.00 98.88 139 ILE A O 1
ATOM 1033 N N . SER A 1 140 ? -12.276 -2.096 9.054 1.00 98.81 140 SER A N 1
ATOM 1034 C CA . SER A 1 140 ? -12.204 -0.680 8.703 1.00 98.81 140 SER A CA 1
ATOM 1035 C C . SER A 1 140 ? -11.820 0.213 9.869 1.00 98.81 140 SER A C 1
ATOM 1037 O O . SER A 1 140 ? -12.295 0.046 10.989 1.00 98.81 140 SER A O 1
ATOM 1039 N N . ALA A 1 141 ? -10.992 1.215 9.586 1.00 98.88 141 ALA A N 1
ATOM 1040 C CA . ALA A 1 141 ? -10.620 2.236 10.552 1.00 98.88 141 ALA A CA 1
ATOM 1041 C C . ALA A 1 141 ? -10.732 3.631 9.943 1.00 98.88 141 ALA A C 1
ATOM 1043 O O . ALA A 1 141 ? -10.290 3.890 8.816 1.00 98.88 141 ALA A O 1
ATOM 1044 N N . ARG A 1 142 ? -11.326 4.550 10.703 1.00 98.88 142 ARG A N 1
ATOM 1045 C CA . ARG A 1 142 ? -11.509 5.937 10.298 1.00 98.88 142 ARG A CA 1
ATOM 1046 C C . ARG A 1 142 ? -11.156 6.893 11.423 1.00 98.88 142 ARG A C 1
ATOM 1048 O O . ARG A 1 142 ? -11.707 6.798 12.514 1.00 98.88 142 ARG A O 1
ATOM 1055 N N . GLN A 1 143 ? -10.327 7.889 11.102 1.00 98.69 143 GLN A N 1
ATOM 1056 C CA . GLN A 1 143 ? -9.917 8.927 12.060 1.00 98.69 143 GLN A CA 1
ATOM 1057 C C . GLN A 1 143 ? -9.315 8.302 13.325 1.00 98.69 143 GLN A C 1
ATOM 1059 O O . GLN A 1 143 ? -9.669 8.662 14.442 1.00 98.69 143 GLN A O 1
ATOM 1064 N N . THR A 1 144 ? -8.426 7.334 13.126 1.00 98.81 144 THR A N 1
ATOM 1065 C CA . THR A 1 144 ? -7.838 6.529 14.195 1.00 98.81 144 THR A CA 1
ATOM 1066 C C . THR A 1 144 ? -6.347 6.818 14.294 1.00 98.81 144 THR A C 1
ATOM 1068 O O . THR A 1 144 ? -5.671 6.925 13.270 1.00 98.81 144 THR A O 1
ATOM 1071 N N . SER A 1 145 ? -5.814 6.949 15.507 1.00 98.81 145 SER A N 1
ATOM 1072 C CA . SER A 1 145 ? -4.392 7.212 15.709 1.00 98.81 145 SER A CA 1
ATOM 1073 C C . SER A 1 145 ? -3.761 6.425 16.845 1.00 98.81 145 SER A C 1
ATOM 1075 O O . SER A 1 145 ? -4.389 6.185 17.868 1.00 98.81 145 SER A O 1
ATOM 1077 N N . THR A 1 146 ? -2.486 6.088 16.690 1.00 98.81 146 THR A N 1
ATOM 1078 C CA . THR A 1 146 ? -1.650 5.574 17.775 1.00 98.81 146 THR A CA 1
ATOM 1079 C C . THR A 1 146 ? -0.248 6.180 17.730 1.00 98.81 146 THR A C 1
ATOM 1081 O O . THR A 1 146 ? 0.228 6.548 16.656 1.00 98.81 146 THR A O 1
ATOM 1084 N N . ASN A 1 147 ? 0.423 6.317 18.879 1.00 98.62 147 ASN A N 1
ATOM 1085 C CA . ASN A 1 147 ? 1.827 6.758 18.921 1.00 98.62 147 ASN A CA 1
ATOM 1086 C C . ASN A 1 147 ? 2.825 5.598 18.751 1.00 98.62 147 ASN A C 1
ATOM 1088 O O . ASN A 1 147 ? 4.032 5.845 18.736 1.00 98.62 147 ASN A O 1
ATOM 1092 N N . GLY A 1 148 ? 2.346 4.360 18.617 1.00 98.75 148 GLY A N 1
ATOM 1093 C CA . GLY A 1 148 ? 3.166 3.198 18.288 1.00 98.75 148 GLY A CA 1
ATOM 1094 C C . GLY A 1 148 ? 2.623 2.449 17.075 1.00 98.75 148 GLY A C 1
ATOM 1095 O O . GLY A 1 148 ? 2.408 3.059 16.026 1.00 98.75 148 GLY A O 1
ATOM 1096 N N . LEU A 1 149 ? 2.443 1.137 17.196 1.00 98.88 149 LEU A N 1
ATOM 1097 C CA . LEU A 1 149 ? 2.094 0.274 16.067 1.00 98.88 149 LEU A CA 1
ATOM 1098 C C . LEU A 1 149 ? 0.582 0.257 15.819 1.00 98.88 149 LEU A C 1
ATOM 1100 O O . LEU A 1 149 ? -0.195 -0.008 16.733 1.00 98.88 149 LEU A O 1
ATOM 1104 N N . PHE A 1 150 ? 0.163 0.467 14.575 1.00 98.88 150 PHE A N 1
ATOM 1105 C CA . PHE A 1 150 ? -1.152 0.043 14.101 1.00 98.88 150 PHE A CA 1
ATOM 1106 C C . PHE A 1 150 ? -0.948 -1.189 13.219 1.00 98.88 150 PHE A C 1
ATOM 1108 O O . PHE A 1 150 ? -0.410 -1.071 12.122 1.00 98.88 150 PHE A O 1
ATOM 1115 N N . LEU A 1 151 ? -1.381 -2.347 13.714 1.00 98.88 151 LEU A N 1
ATOM 1116 C CA . LEU A 1 151 ? -1.333 -3.633 13.024 1.00 98.88 151 LEU A CA 1
ATOM 1117 C C . LEU A 1 151 ? -2.745 -4.115 12.678 1.00 98.88 151 LEU A C 1
ATOM 1119 O O . LEU A 1 151 ? -3.615 -4.140 13.555 1.00 98.88 151 LEU A O 1
ATOM 1123 N N . VAL A 1 152 ? -2.946 -4.501 11.423 1.00 98.88 152 VAL A N 1
ATOM 1124 C CA . VAL A 1 152 ? -4.113 -5.257 10.955 1.00 98.88 152 VAL A CA 1
ATOM 1125 C C . VAL A 1 152 ? -3.612 -6.552 10.339 1.00 98.88 152 VAL A C 1
ATOM 1127 O O . VAL A 1 152 ? -2.851 -6.481 9.379 1.00 98.88 152 VAL A O 1
ATOM 1130 N N . ASN A 1 153 ? -4.067 -7.678 10.874 1.00 98.19 153 ASN A N 1
ATOM 1131 C CA . ASN A 1 153 ? -3.816 -9.008 10.346 1.00 98.19 153 ASN A CA 1
ATOM 1132 C C . ASN A 1 153 ? -5.143 -9.647 9.925 1.00 98.19 153 ASN A C 1
ATOM 1134 O O . ASN A 1 153 ? -6.060 -9.738 10.747 1.00 98.19 153 ASN A O 1
ATOM 1138 N N . GLY A 1 154 ? -5.226 -10.025 8.655 1.00 94.81 154 GLY A N 1
ATOM 1139 C CA . GLY A 1 154 ? -6.315 -10.778 8.042 1.00 94.81 154 GLY A CA 1
ATOM 1140 C C . GLY A 1 154 ? -6.140 -12.295 8.147 1.00 94.81 154 GLY A C 1
ATOM 1141 O O . GLY A 1 154 ? -7.110 -12.982 8.364 1.00 94.81 154 GLY A O 1
ATOM 1142 N N . GLU A 1 155 ? -4.898 -12.797 8.185 1.00 92.94 155 GLU A N 1
ATOM 1143 C CA . GLU A 1 155 ? -4.528 -14.229 8.296 1.00 92.94 155 GLU A CA 1
ATOM 1144 C C . GLU A 1 155 ? -4.959 -15.135 7.121 1.00 92.94 155 GLU A C 1
ATOM 1146 O O . GLU A 1 155 ? -4.105 -15.524 6.337 1.00 92.94 155 GLU A O 1
ATOM 1151 N N . HIS A 1 156 ? -6.203 -15.595 7.010 1.00 92.19 156 HIS A N 1
ATOM 1152 C CA . HIS A 1 156 ? -6.594 -16.454 5.879 1.00 92.19 156 HIS A CA 1
ATOM 1153 C C . HIS A 1 156 ? -8.040 -16.208 5.488 1.00 92.19 156 HIS A C 1
ATOM 1155 O O . HIS A 1 156 ? -8.920 -16.421 6.311 1.00 92.19 156 HIS A O 1
ATOM 1161 N N . GLY A 1 157 ? -8.302 -15.980 4.209 1.00 96.50 157 GLY A N 1
ATOM 1162 C CA . GLY A 1 157 ? -9.632 -15.727 3.672 1.00 96.50 157 GLY A CA 1
ATOM 1163 C C . GLY A 1 157 ? -9.612 -14.521 2.744 1.00 96.50 157 GLY A C 1
ATOM 1164 O O . GLY A 1 157 ? -8.607 -13.848 2.607 1.00 96.50 157 GLY A O 1
ATOM 1165 N N . ASP A 1 158 ? -10.728 -14.264 2.068 1.00 98.31 158 ASP A N 1
ATOM 1166 C CA . ASP A 1 158 ? -10.861 -13.101 1.192 1.00 98.31 158 ASP A CA 1
ATOM 1167 C C . ASP A 1 158 ? -11.184 -11.854 2.033 1.00 98.31 158 ASP A C 1
ATOM 1169 O O . ASP A 1 158 ? -12.361 -11.503 2.241 1.00 98.31 158 ASP A O 1
ATOM 1173 N N . ASP A 1 159 ? -10.157 -11.150 2.490 1.00 98.38 159 ASP A N 1
ATOM 1174 C CA . ASP A 1 159 ? -10.303 -10.033 3.407 1.00 98.38 159 ASP A CA 1
ATOM 1175 C C . ASP A 1 159 ? -10.506 -8.694 2.710 1.00 98.38 159 ASP A C 1
ATOM 1177 O O . ASP A 1 159 ? -10.059 -8.397 1.599 1.00 98.38 159 ASP A O 1
ATOM 1181 N N . HIS A 1 160 ? -11.198 -7.795 3.404 1.00 98.69 160 HIS A N 1
ATOM 1182 C CA . HIS A 1 160 ? -11.361 -6.418 2.965 1.00 98.69 160 HIS A CA 1
ATOM 1183 C C . HIS A 1 160 ? -10.958 -5.439 4.062 1.00 98.69 160 HIS A C 1
ATOM 1185 O O . HIS A 1 160 ? -11.730 -5.120 4.975 1.00 98.69 160 HIS A O 1
ATOM 1191 N N . VAL A 1 161 ? -9.761 -4.876 3.903 1.00 98.88 161 VAL A N 1
ATOM 1192 C CA . VAL A 1 161 ? -9.167 -3.896 4.812 1.00 98.88 161 VAL A CA 1
ATOM 1193 C C . VAL A 1 161 ? -9.319 -2.487 4.245 1.00 98.88 161 VAL A C 1
ATOM 1195 O O . VAL A 1 161 ? -8.835 -2.162 3.160 1.00 98.88 161 VAL A O 1
ATOM 1198 N N . ARG A 1 162 ? -9.955 -1.588 5.005 1.00 98.88 162 ARG A N 1
ATOM 1199 C CA . ARG A 1 162 ? -10.114 -0.177 4.627 1.00 98.88 162 ARG A CA 1
ATOM 1200 C C . ARG A 1 162 ? -9.672 0.788 5.719 1.00 98.88 162 ARG A C 1
ATOM 1202 O O . ARG A 1 162 ? -10.402 1.039 6.679 1.00 98.88 162 ARG A O 1
ATOM 1209 N N . LEU A 1 163 ? -8.542 1.457 5.511 1.00 98.88 163 LEU A N 1
ATOM 1210 C CA . LEU A 1 163 ? -8.003 2.449 6.444 1.00 98.88 163 LEU A CA 1
ATOM 1211 C C . LEU A 1 163 ? -8.120 3.864 5.871 1.00 98.88 163 LEU A C 1
ATOM 1213 O O . LEU A 1 163 ? -7.686 4.147 4.755 1.00 98.88 163 LEU A O 1
ATOM 1217 N N . SER A 1 164 ? -8.712 4.787 6.630 1.00 98.75 164 SER A N 1
ATOM 1218 C CA . SER A 1 164 ? -8.880 6.176 6.195 1.00 98.75 164 SER A CA 1
ATOM 1219 C C . SER A 1 164 ? -8.565 7.183 7.295 1.00 98.75 164 SER A C 1
ATOM 1221 O O . SER A 1 164 ? -9.102 7.100 8.397 1.00 98.75 164 SER A O 1
ATOM 1223 N N . TRP A 1 165 ? -7.728 8.178 6.993 1.00 98.75 165 TRP A N 1
ATOM 1224 C CA . TRP A 1 165 ? -7.315 9.191 7.975 1.00 98.75 165 TRP A CA 1
ATOM 1225 C C . TRP A 1 165 ? -6.672 8.573 9.222 1.00 98.75 165 TRP A C 1
ATOM 1227 O O . TRP A 1 165 ? -6.993 8.962 10.347 1.00 98.75 165 TRP A O 1
ATOM 1237 N N . VAL A 1 166 ? -5.801 7.584 9.016 1.00 98.88 166 VAL A N 1
ATOM 1238 C CA . VAL A 1 166 ? -5.117 6.876 10.102 1.00 98.88 166 VAL A CA 1
ATOM 1239 C C . VAL A 1 166 ? -3.723 7.444 10.348 1.00 98.88 166 VAL A C 1
ATOM 1241 O O . VAL A 1 166 ? -3.050 7.890 9.413 1.00 98.88 166 VAL A O 1
ATOM 1244 N N . LYS A 1 167 ? -3.286 7.452 11.609 1.00 98.88 167 LYS A N 1
ATOM 1245 C CA . LYS A 1 167 ? -1.927 7.851 11.994 1.00 98.88 167 LYS A CA 1
ATOM 1246 C C . LYS A 1 167 ? -1.295 6.815 12.912 1.00 98.88 167 LYS A C 1
ATOM 1248 O O . LYS A 1 167 ? -1.946 6.366 13.847 1.00 98.88 167 LYS A O 1
ATOM 1253 N N . ALA A 1 168 ? -0.036 6.485 12.687 1.00 98.88 168 ALA A N 1
ATOM 1254 C CA . ALA A 1 168 ? 0.710 5.588 13.559 1.00 98.88 168 ALA A CA 1
ATOM 1255 C C . ALA A 1 168 ? 2.173 6.027 13.656 1.00 98.88 168 ALA A C 1
ATOM 1257 O O . ALA A 1 168 ? 2.615 6.904 12.903 1.00 98.88 168 ALA A O 1
ATOM 1258 N N . LYS A 1 169 ? 2.942 5.414 14.554 1.00 98.75 169 LYS A N 1
ATOM 1259 C CA . LYS A 1 169 ? 4.396 5.409 14.401 1.00 98.75 169 LYS A CA 1
ATOM 1260 C C . LYS A 1 169 ? 4.777 4.482 13.258 1.00 98.75 169 LYS A C 1
ATOM 1262 O O . LYS A 1 169 ? 5.371 4.964 12.303 1.00 98.75 169 LYS A O 1
ATOM 1267 N N . ASP A 1 170 ? 4.319 3.238 13.334 1.00 98.88 170 ASP A N 1
ATOM 1268 C CA . ASP A 1 170 ? 4.456 2.204 12.311 1.00 98.88 170 ASP A CA 1
ATOM 1269 C C . ASP A 1 170 ? 3.051 1.718 11.935 1.00 98.88 170 ASP A C 1
ATOM 1271 O O . ASP A 1 170 ? 2.212 1.506 12.818 1.00 98.88 170 ASP A O 1
ATOM 1275 N N . LEU A 1 171 ? 2.765 1.582 10.643 1.00 98.88 171 LEU A N 1
ATOM 1276 C CA . LEU A 1 171 ? 1.470 1.121 10.141 1.00 98.88 171 LEU A CA 1
ATOM 1277 C C . LEU A 1 171 ? 1.670 -0.116 9.277 1.00 98.88 171 LEU A C 1
ATOM 1279 O O . LEU A 1 171 ? 2.344 -0.037 8.255 1.00 98.88 171 LEU A O 1
ATOM 1283 N N . LYS A 1 172 ? 1.062 -1.231 9.676 1.00 98.88 172 LYS A N 1
ATOM 1284 C CA . LYS A 1 172 ? 1.224 -2.523 9.019 1.00 98.88 172 LYS A CA 1
ATOM 1285 C C . LYS A 1 172 ? -0.131 -3.167 8.732 1.00 98.88 172 LYS A C 1
ATOM 1287 O O . LYS A 1 172 ? -0.997 -3.190 9.609 1.00 98.88 172 LYS A O 1
ATOM 1292 N N . VAL A 1 173 ? -0.295 -3.659 7.509 1.00 98.88 173 VAL A N 1
ATOM 1293 C CA . VAL A 1 173 ? -1.428 -4.482 7.071 1.00 98.88 173 VAL A CA 1
ATOM 1294 C C . VAL A 1 173 ? -0.868 -5.774 6.487 1.00 98.88 173 VAL A C 1
ATOM 1296 O O . VAL A 1 173 ? -0.027 -5.698 5.594 1.00 98.88 173 VAL A O 1
ATOM 1299 N N . GLU A 1 174 ? -1.317 -6.915 6.997 1.00 98.44 174 GLU A N 1
ATOM 1300 C CA . GLU A 1 174 ? -0.960 -8.257 6.523 1.00 98.44 174 GLU A CA 1
ATOM 1301 C C . GLU A 1 174 ? -2.251 -9.050 6.314 1.00 98.44 174 GLU A C 1
ATOM 1303 O O . GLU A 1 174 ? -2.966 -9.257 7.285 1.00 98.44 174 GLU A O 1
ATOM 1308 N N . THR A 1 175 ? -2.604 -9.447 5.093 1.00 96.88 175 THR A N 1
ATOM 1309 C CA . THR A 1 175 ? -3.825 -10.256 4.848 1.00 96.88 175 THR A CA 1
ATOM 1310 C C . THR A 1 175 ? -3.525 -11.721 4.524 1.00 96.88 175 THR A C 1
ATOM 1312 O O . THR A 1 175 ? -4.323 -12.581 4.866 1.00 96.88 175 THR A O 1
ATOM 1315 N N . HIS A 1 176 ? -2.271 -12.003 4.152 1.00 93.69 176 HIS A N 1
ATOM 1316 C CA . HIS A 1 176 ? -1.622 -13.317 4.110 1.00 93.69 176 HIS A CA 1
ATOM 1317 C C . HIS A 1 176 ? -2.102 -14.279 3.016 1.00 93.69 176 HIS A C 1
ATOM 1319 O O . HIS A 1 176 ? -1.263 -14.703 2.231 1.00 93.69 176 HIS A O 1
ATOM 1325 N N . GLY A 1 177 ? -3.348 -14.727 2.974 1.00 92.75 177 GLY A N 1
ATOM 1326 C CA . GLY A 1 177 ? -3.767 -15.594 1.871 1.00 92.75 177 GLY A CA 1
ATOM 1327 C C . GLY A 1 177 ? -5.264 -15.591 1.679 1.00 92.75 177 GLY A C 1
ATOM 1328 O O . GLY A 1 177 ? -5.999 -15.519 2.660 1.00 92.75 177 GLY A O 1
ATOM 1329 N N . GLY A 1 178 ? -5.700 -15.769 0.437 1.00 97.19 178 GLY A N 1
ATOM 1330 C CA . GLY A 1 178 ? -7.052 -15.454 -0.008 1.00 97.19 178 GLY A CA 1
ATOM 1331 C C . GLY A 1 178 ? -7.062 -14.210 -0.897 1.00 97.19 178 GLY A C 1
ATOM 1332 O O . GLY A 1 178 ? -6.085 -13.490 -1.003 1.00 97.19 178 GLY A O 1
ATOM 1333 N N . VAL A 1 179 ? -8.171 -13.974 -1.602 1.00 98.25 179 VAL A N 1
ATOM 1334 C CA . VAL A 1 179 ? -8.284 -12.882 -2.586 1.00 98.25 179 VAL A CA 1
ATOM 1335 C C . VAL A 1 179 ? -8.615 -11.578 -1.865 1.00 98.25 179 VAL A C 1
ATOM 1337 O O . VAL A 1 179 ? -9.793 -11.208 -1.689 1.00 98.25 179 VAL A O 1
ATOM 1340 N N . ASP A 1 180 ? -7.578 -10.833 -1.506 1.00 98.50 180 ASP A N 1
ATOM 1341 C CA . ASP A 1 180 ? -7.675 -9.716 -0.587 1.00 98.50 180 ASP A CA 1
ATOM 1342 C C . ASP A 1 180 ? -7.905 -8.369 -1.261 1.00 98.50 180 ASP A C 1
ATOM 1344 O O . ASP A 1 180 ? -7.624 -8.095 -2.434 1.00 98.50 180 ASP A O 1
ATOM 1348 N N . ARG A 1 181 ? -8.480 -7.450 -0.485 1.00 98.75 181 ARG A N 1
ATOM 1349 C CA . ARG A 1 181 ? -8.717 -6.064 -0.890 1.00 98.75 181 ARG A CA 1
ATOM 1350 C C . ARG A 1 181 ? -8.218 -5.116 0.178 1.00 98.75 181 ARG A C 1
ATOM 1352 O O . ARG A 1 181 ? -8.912 -4.848 1.161 1.00 98.75 181 ARG A O 1
ATOM 1359 N N . VAL A 1 182 ? -7.080 -4.480 -0.076 1.00 98.88 182 VAL A N 1
ATOM 1360 C CA . VAL A 1 182 ? -6.507 -3.477 0.826 1.00 98.88 182 VAL A CA 1
ATOM 1361 C C . VAL A 1 182 ? -6.659 -2.079 0.237 1.00 98.88 182 VAL A C 1
ATOM 1363 O O . VAL A 1 182 ? -6.089 -1.735 -0.797 1.00 98.88 182 VAL A O 1
ATOM 1366 N N . SER A 1 183 ? -7.408 -1.211 0.922 1.00 98.81 183 SER A N 1
ATOM 1367 C CA . SER A 1 183 ? -7.525 0.204 0.569 1.00 98.81 183 SER A CA 1
ATOM 1368 C C . SER A 1 183 ? -7.087 1.124 1.700 1.00 98.81 183 SER A C 1
ATOM 1370 O O . SER A 1 183 ? -7.633 1.100 2.804 1.00 98.81 183 SER A O 1
ATOM 1372 N N . MET A 1 184 ? -6.155 2.028 1.396 1.00 98.81 184 MET A N 1
ATOM 1373 C CA . MET A 1 184 ? -5.670 3.028 2.344 1.00 98.81 184 MET A CA 1
ATOM 1374 C C . MET A 1 184 ? -5.770 4.428 1.751 1.00 98.81 184 MET A C 1
ATOM 1376 O O . MET A 1 184 ? -5.311 4.692 0.640 1.00 98.81 184 MET A O 1
ATOM 1380 N N . TYR A 1 185 ? -6.356 5.354 2.507 1.00 98.88 185 TYR A N 1
ATOM 1381 C CA . TYR A 1 185 ? -6.515 6.745 2.094 1.00 98.88 185 TYR A CA 1
ATOM 1382 C C . TYR A 1 185 ? -6.105 7.708 3.205 1.00 98.88 185 TYR A C 1
ATOM 1384 O O . TYR A 1 185 ? -6.648 7.646 4.307 1.00 98.88 185 TYR A O 1
ATOM 1392 N N . GLN A 1 186 ? -5.216 8.660 2.905 1.00 98.69 186 GLN A N 1
ATOM 1393 C CA . GLN A 1 186 ? -4.755 9.656 3.888 1.00 98.69 186 GLN A CA 1
ATOM 1394 C C . GLN A 1 186 ? -4.167 9.001 5.150 1.00 98.69 186 GLN A C 1
ATOM 1396 O O . GLN A 1 186 ? -4.541 9.360 6.269 1.00 98.69 186 GLN A O 1
ATOM 1401 N N . ALA A 1 187 ? -3.280 8.019 4.980 1.00 98.69 187 ALA A N 1
ATOM 1402 C CA . ALA A 1 187 ? -2.557 7.421 6.100 1.00 98.69 187 ALA A CA 1
ATOM 1403 C C . ALA A 1 187 ? -1.209 8.117 6.312 1.00 98.69 187 ALA A C 1
ATOM 1405 O O . ALA A 1 187 ? -0.540 8.506 5.349 1.00 98.69 187 ALA A O 1
ATOM 1406 N N . LYS A 1 188 ? -0.804 8.263 7.576 1.00 98.88 188 LYS A N 1
ATOM 1407 C CA . LYS A 1 188 ? 0.511 8.793 7.934 1.00 98.88 188 LYS A CA 1
ATOM 1408 C C . LYS A 1 188 ? 1.211 7.924 8.977 1.00 98.88 188 LYS A C 1
ATOM 1410 O O . LYS A 1 188 ? 0.666 7.742 10.061 1.00 98.88 188 LYS A O 1
ATOM 1415 N N . ALA A 1 189 ? 2.436 7.504 8.695 1.00 98.81 189 ALA A N 1
ATOM 1416 C CA . ALA A 1 189 ? 3.341 6.917 9.679 1.00 98.81 189 ALA A CA 1
ATOM 1417 C C . ALA A 1 189 ? 4.446 7.913 10.064 1.00 98.81 189 ALA A C 1
ATOM 1419 O O . ALA A 1 189 ? 4.798 8.797 9.273 1.00 98.81 189 ALA A O 1
ATOM 1420 N N . LEU A 1 190 ? 4.969 7.811 11.288 1.00 98.81 190 LEU A N 1
ATOM 1421 C CA . LEU A 1 190 ? 6.201 8.514 11.671 1.00 98.81 190 LEU A CA 1
ATOM 1422 C C . LEU A 1 190 ? 7.435 7.812 11.109 1.00 98.81 190 LEU A C 1
ATOM 1424 O O . LEU A 1 190 ? 8.366 8.496 10.706 1.00 98.81 190 LEU A O 1
ATOM 1428 N N . ASN A 1 191 ? 7.404 6.486 11.078 1.00 98.81 191 ASN A N 1
ATOM 1429 C CA . ASN A 1 191 ? 8.420 5.614 10.522 1.00 98.81 191 ASN A CA 1
ATOM 1430 C C . ASN A 1 191 ? 7.873 5.042 9.215 1.00 98.81 191 ASN A C 1
ATOM 1432 O O . ASN A 1 191 ? 7.875 5.769 8.225 1.00 98.81 191 ASN A O 1
ATOM 1436 N N . ASP A 1 192 ? 7.329 3.824 9.251 1.00 98.88 192 ASP A N 1
ATOM 1437 C CA . ASP A 1 192 ? 7.076 2.998 8.076 1.00 98.88 192 ASP A CA 1
ATOM 1438 C C . ASP A 1 192 ? 5.587 2.732 7.847 1.00 98.88 192 ASP A C 1
ATOM 1440 O O . ASP A 1 192 ? 4.780 2.657 8.783 1.00 98.88 192 ASP A O 1
ATOM 1444 N N . ILE A 1 193 ? 5.229 2.587 6.572 1.00 98.94 193 ILE A N 1
ATOM 1445 C CA . ILE A 1 193 ? 3.966 1.986 6.145 1.00 98.94 193 ILE A CA 1
ATOM 1446 C C . ILE A 1 193 ? 4.312 0.712 5.381 1.00 98.94 193 ILE A C 1
ATOM 1448 O O . ILE A 1 193 ? 5.008 0.796 4.377 1.00 98.94 193 ILE A O 1
ATOM 1452 N N . ALA A 1 194 ? 3.791 -0.427 5.823 1.00 98.81 194 ALA A N 1
ATOM 1453 C CA . ALA A 1 194 ? 3.950 -1.710 5.153 1.00 98.81 194 ALA A CA 1
ATOM 1454 C C . ALA A 1 194 ? 2.579 -2.334 4.862 1.00 98.81 194 ALA A C 1
ATOM 1456 O O . ALA A 1 194 ? 1.707 -2.372 5.734 1.00 98.81 194 ALA A O 1
ATOM 1457 N N . VAL A 1 195 ? 2.398 -2.814 3.637 1.00 98.81 195 VAL A N 1
ATOM 1458 C CA . VAL A 1 195 ? 1.240 -3.601 3.200 1.00 98.81 195 VAL A CA 1
ATOM 1459 C C . VAL A 1 195 ? 1.774 -4.884 2.579 1.00 98.81 195 VAL A C 1
ATOM 1461 O O . VAL A 1 195 ? 2.588 -4.794 1.663 1.00 98.81 195 VAL A O 1
ATOM 1464 N N . ASN A 1 196 ? 1.344 -6.038 3.083 1.00 98.31 196 ASN A N 1
ATOM 1465 C CA . ASN A 1 196 ? 1.572 -7.339 2.462 1.00 98.31 196 ASN A CA 1
ATOM 1466 C C . ASN A 1 196 ? 0.230 -8.053 2.308 1.00 98.31 196 ASN A C 1
ATOM 1468 O O . ASN A 1 196 ? -0.459 -8.234 3.314 1.00 98.31 196 ASN A O 1
ATOM 1472 N N . THR A 1 197 ? -0.151 -8.416 1.088 1.00 97.06 197 THR A N 1
ATOM 1473 C CA . THR A 1 197 ? -1.375 -9.197 0.871 1.00 97.06 197 THR A CA 1
ATOM 1474 C C . THR A 1 197 ? -1.132 -10.699 0.809 1.00 97.06 197 THR A C 1
ATOM 1476 O O . THR A 1 197 ? -1.998 -11.454 1.217 1.00 97.06 197 THR A O 1
ATOM 1479 N N . GLY A 1 198 ? 0.115 -11.117 0.580 1.00 95.50 198 GLY A N 1
ATOM 1480 C CA . GLY A 1 198 ? 0.480 -12.526 0.592 1.00 95.50 198 GLY A CA 1
ATOM 1481 C C . GLY A 1 198 ? 0.076 -13.223 -0.703 1.00 95.50 198 GLY A C 1
ATOM 1482 O O . GLY A 1 198 ? 0.328 -12.664 -1.764 1.00 95.50 198 GLY A O 1
ATOM 1483 N N . GLN A 1 199 ? -0.418 -14.457 -0.613 1.00 94.31 199 GLN A N 1
ATOM 1484 C CA . GLN A 1 199 ? -0.718 -15.300 -1.777 1.00 94.31 199 GLN A CA 1
ATOM 1485 C C . GLN A 1 199 ? -2.147 -15.079 -2.295 1.00 94.31 199 GLN A C 1
ATOM 1487 O O . GLN A 1 199 ? -3.023 -14.708 -1.524 1.00 94.31 199 GLN A O 1
ATOM 1492 N N . ASP A 1 200 ? -2.388 -15.514 -3.533 1.00 97.38 200 ASP A N 1
ATOM 1493 C CA . ASP A 1 200 ? -3.608 -15.353 -4.328 1.00 97.38 200 ASP A CA 1
ATOM 1494 C C . ASP A 1 200 ? -3.756 -13.959 -4.970 1.00 97.38 200 ASP A C 1
ATOM 1496 O O . ASP A 1 200 ? -3.008 -13.033 -4.710 1.00 97.38 200 ASP A O 1
ATOM 1500 N N . THR A 1 201 ? -4.706 -13.822 -5.902 1.00 98.00 201 THR A N 1
ATOM 1501 C CA . THR A 1 201 ? -4.917 -12.573 -6.653 1.00 98.00 201 THR A CA 1
ATOM 1502 C C . THR A 1 201 ? -5.481 -11.461 -5.771 1.00 98.00 201 THR A C 1
ATOM 1504 O O . THR A 1 201 ? -6.678 -11.442 -5.459 1.00 98.00 201 THR A O 1
ATOM 1507 N N . ASP A 1 202 ? -4.672 -10.443 -5.520 1.00 98.38 202 ASP A N 1
ATOM 1508 C CA . ASP A 1 202 ? -4.988 -9.364 -4.603 1.00 98.38 202 ASP A CA 1
ATOM 1509 C C . ASP A 1 202 ? -5.256 -8.018 -5.274 1.00 98.38 202 ASP A C 1
ATOM 1511 O O . ASP A 1 202 ? -4.878 -7.713 -6.407 1.00 98.38 202 ASP A O 1
ATOM 1515 N N . TYR A 1 203 ? -5.949 -7.146 -4.538 1.00 98.69 203 TYR A N 1
ATOM 1516 C CA . TYR A 1 203 ? -6.286 -5.800 -4.991 1.00 98.69 203 TYR A CA 1
ATOM 1517 C C . TYR A 1 203 ? -5.841 -4.752 -3.978 1.00 98.69 203 TYR A C 1
ATOM 1519 O O . TYR A 1 203 ? -6.503 -4.486 -2.967 1.00 98.69 203 TYR A O 1
ATOM 1527 N N . ILE A 1 204 ? -4.771 -4.040 -4.317 1.00 98.81 204 ILE A N 1
ATOM 1528 C CA . ILE A 1 204 ? -4.167 -3.024 -3.461 1.00 98.81 204 ILE A CA 1
ATOM 1529 C C . ILE A 1 204 ? -4.444 -1.629 -4.027 1.00 98.81 204 ILE A C 1
ATOM 1531 O O . ILE A 1 204 ? -4.052 -1.276 -5.138 1.00 98.81 204 ILE A O 1
ATOM 1535 N N . ARG A 1 205 ? -5.099 -0.766 -3.239 1.00 98.88 205 ARG A N 1
ATOM 1536 C CA . ARG A 1 205 ? -5.355 0.638 -3.599 1.00 98.88 205 ARG A CA 1
ATOM 1537 C C . ARG A 1 205 ? -4.922 1.609 -2.511 1.00 98.88 205 ARG A C 1
ATOM 1539 O O . ARG A 1 205 ? -5.659 1.876 -1.555 1.00 98.88 205 ARG A O 1
ATOM 1546 N N . LEU A 1 206 ? -3.787 2.260 -2.729 1.00 98.88 206 LEU A N 1
ATOM 1547 C CA . LEU A 1 206 ? -3.160 3.162 -1.766 1.00 98.88 206 LEU A CA 1
ATOM 1548 C C . LEU A 1 206 ? -3.153 4.593 -2.293 1.00 98.88 206 LEU A C 1
ATOM 1550 O O . LEU A 1 206 ? -2.746 4.870 -3.420 1.00 98.88 206 LEU A O 1
ATOM 1554 N N . SER A 1 207 ? -3.627 5.541 -1.488 1.00 98.81 207 SER A N 1
ATOM 1555 C CA . SER A 1 207 ? -3.729 6.926 -1.932 1.00 98.81 207 SER A CA 1
ATOM 1556 C C . SER A 1 207 ? -3.412 7.933 -0.841 1.00 98.81 207 SER A C 1
ATOM 1558 O O . SER A 1 207 ? -4.057 7.976 0.210 1.00 98.81 207 SER A O 1
ATOM 1560 N N . ARG A 1 208 ? -2.481 8.840 -1.152 1.00 98.81 208 ARG A N 1
ATOM 1561 C CA . ARG A 1 208 ? -2.047 9.939 -0.282 1.00 98.81 208 ARG A CA 1
ATOM 1562 C C . ARG A 1 208 ? -1.451 9.411 1.019 1.00 98.81 208 ARG A C 1
ATOM 1564 O O . ARG A 1 208 ? -1.885 9.808 2.102 1.00 98.81 208 ARG A O 1
ATOM 1571 N N . LEU A 1 209 ? -0.504 8.486 0.893 1.00 98.88 209 LEU A N 1
ATOM 1572 C CA . LEU A 1 209 ? 0.202 7.916 2.033 1.00 98.88 209 LEU A CA 1
ATOM 1573 C C . LEU A 1 209 ? 1.495 8.693 2.280 1.00 98.88 209 LEU A C 1
ATOM 1575 O O . LEU A 1 209 ? 2.173 9.101 1.333 1.00 98.88 209 LEU A O 1
ATOM 1579 N N . LYS A 1 210 ? 1.822 8.911 3.555 1.00 98.94 210 LYS A N 1
ATOM 1580 C CA . LYS A 1 210 ? 3.065 9.569 3.959 1.00 98.94 210 LYS A CA 1
ATOM 1581 C C . LYS A 1 210 ? 3.756 8.808 5.084 1.00 98.94 210 LYS A C 1
ATOM 1583 O O . LYS A 1 210 ? 3.177 8.684 6.158 1.00 98.94 210 LYS A O 1
ATOM 1588 N N . SER A 1 211 ? 5.000 8.414 4.882 1.00 98.88 211 SER A N 1
ATOM 1589 C CA . SER A 1 211 ? 5.856 7.842 5.921 1.00 98.88 211 SER A CA 1
ATOM 1590 C C . SER A 1 211 ? 7.031 8.786 6.218 1.00 98.88 211 SER A C 1
ATOM 1592 O O . SER A 1 211 ? 7.271 9.747 5.474 1.00 98.88 211 SER A O 1
ATOM 1594 N N . GLY A 1 212 ? 7.695 8.606 7.361 1.00 98.88 212 GLY A N 1
ATOM 1595 C CA . GLY A 1 212 ? 8.941 9.323 7.660 1.00 98.88 212 GLY A CA 1
ATOM 1596 C C . GLY A 1 212 ? 10.180 8.565 7.196 1.00 98.88 212 GLY A C 1
ATOM 1597 O O . GLY A 1 212 ? 11.182 9.201 6.887 1.00 98.88 212 GLY A O 1
ATOM 1598 N N . ASN A 1 213 ? 10.068 7.245 7.086 1.00 98.88 213 ASN A N 1
ATOM 1599 C CA . ASN A 1 213 ? 11.053 6.343 6.515 1.00 98.88 213 ASN A CA 1
ATOM 1600 C C . ASN A 1 213 ? 10.464 5.781 5.220 1.00 98.88 213 ASN A C 1
ATOM 1602 O O . ASN A 1 213 ? 10.346 6.549 4.263 1.00 98.88 213 ASN A O 1
ATOM 1606 N N . ASP A 1 214 ? 10.018 4.525 5.213 1.00 98.94 214 ASP A N 1
ATOM 1607 C CA . ASP A 1 214 ? 9.706 3.784 3.998 1.00 98.94 214 ASP A CA 1
ATOM 1608 C C . ASP A 1 214 ? 8.200 3.620 3.782 1.00 98.94 214 ASP A C 1
ATOM 1610 O O . ASP A 1 214 ? 7.385 3.700 4.712 1.00 98.94 214 ASP A O 1
ATOM 1614 N N . ILE A 1 215 ? 7.808 3.458 2.521 1.00 98.88 215 ILE A N 1
ATOM 1615 C CA . ILE A 1 215 ? 6.520 2.860 2.180 1.00 98.88 215 ILE A CA 1
ATOM 1616 C C . ILE A 1 215 ? 6.795 1.611 1.373 1.00 98.88 215 ILE A C 1
ATOM 1618 O O . ILE A 1 215 ? 7.364 1.696 0.290 1.00 98.88 215 ILE A O 1
ATOM 1622 N N . GLU A 1 216 ? 6.342 0.481 1.887 1.00 98.81 216 GLU A N 1
ATOM 1623 C CA . GLU A 1 216 ? 6.531 -0.815 1.274 1.00 98.81 216 GLU A CA 1
ATOM 1624 C C . GLU A 1 216 ? 5.190 -1.480 0.990 1.00 98.81 216 GLU A C 1
ATOM 1626 O O . GLU A 1 216 ? 4.301 -1.536 1.844 1.00 98.81 216 GLU A O 1
ATOM 1631 N N . VAL A 1 217 ? 5.051 -1.964 -0.236 1.00 98.56 217 VAL A N 1
ATOM 1632 C CA . VAL A 1 217 ? 3.879 -2.682 -0.714 1.00 98.56 217 VAL A CA 1
ATOM 1633 C C . VAL A 1 217 ? 4.369 -3.968 -1.345 1.00 98.56 217 VAL A C 1
ATOM 1635 O O . VAL A 1 217 ? 5.207 -3.915 -2.245 1.00 98.56 217 VAL A O 1
ATOM 1638 N N . ARG A 1 218 ? 3.868 -5.090 -0.845 1.00 98.06 218 ARG A N 1
ATOM 1639 C CA . ARG A 1 218 ? 4.139 -6.416 -1.373 1.00 98.06 218 ARG A CA 1
ATOM 1640 C C . ARG A 1 218 ? 2.829 -7.139 -1.651 1.00 98.06 218 ARG A C 1
ATOM 1642 O O . ARG A 1 218 ? 1.910 -7.050 -0.834 1.00 98.06 218 ARG A O 1
ATOM 1649 N N . SER A 1 219 ? 2.793 -7.839 -2.766 1.00 95.06 219 SER A N 1
ATOM 1650 C CA . SER A 1 219 ? 1.968 -9.021 -2.964 1.00 95.06 219 SER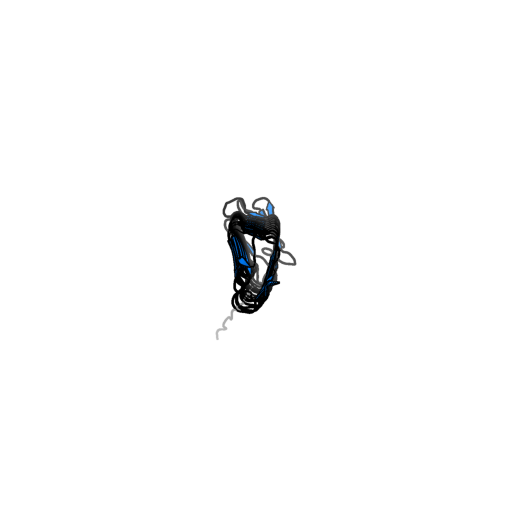 A CA 1
ATOM 1651 C C . SER A 1 219 ? 2.909 -10.183 -3.303 1.00 95.06 219 SER A C 1
ATOM 1653 O O . SER A 1 219 ? 4.037 -9.944 -3.752 1.00 95.06 219 SER A O 1
ATOM 1655 N N . GLU A 1 220 ? 2.542 -11.398 -2.906 1.00 94.00 220 GLU A N 1
ATOM 1656 C CA . GLU A 1 220 ? 3.340 -12.604 -3.149 1.00 94.00 220 GLU A CA 1
ATOM 1657 C C . GLU A 1 220 ? 2.833 -13.277 -4.434 1.00 94.00 220 GLU A C 1
ATOM 1659 O O . GLU A 1 220 ? 2.791 -12.614 -5.462 1.00 94.00 220 GLU A O 1
ATOM 1664 N N . ASP A 1 221 ? 2.536 -14.578 -4.427 1.00 94.75 221 ASP A N 1
ATOM 1665 C CA . ASP A 1 221 ? 2.072 -15.283 -5.629 1.00 94.75 221 ASP A CA 1
ATOM 1666 C C . ASP A 1 221 ? 0.625 -14.897 -5.972 1.00 94.75 221 ASP A C 1
ATOM 1668 O O . ASP A 1 221 ? -0.237 -15.022 -5.112 1.00 94.75 221 ASP A O 1
ATOM 1672 N N . GLY A 1 222 ? 0.306 -14.585 -7.224 1.00 97.06 222 GLY A N 1
ATOM 1673 C CA . GLY A 1 222 ? -1.044 -14.267 -7.686 1.00 97.06 222 GLY A CA 1
ATOM 1674 C C . GLY A 1 222 ? -1.038 -13.269 -8.843 1.00 97.06 222 GLY A C 1
ATOM 1675 O O . GLY A 1 222 ? -0.090 -12.528 -9.022 1.00 97.06 222 GLY A O 1
ATOM 1676 N N . ASP A 1 223 ? -2.106 -13.235 -9.650 1.00 98.38 223 ASP A N 1
ATOM 1677 C CA . ASP A 1 223 ? -2.260 -12.181 -10.671 1.00 98.38 223 ASP A CA 1
ATOM 1678 C C . ASP A 1 223 ? -2.743 -10.877 -10.000 1.00 98.38 223 ASP A C 1
ATOM 1680 O O . ASP A 1 223 ? -3.955 -10.626 -9.928 1.00 98.38 223 ASP A O 1
ATOM 1684 N N . ASP A 1 224 ? -1.841 -10.051 -9.478 1.00 98.38 224 ASP A N 1
ATOM 1685 C CA . ASP A 1 224 ? -2.178 -8.949 -8.581 1.00 98.38 224 ASP A CA 1
ATOM 1686 C C . ASP A 1 224 ? -2.485 -7.626 -9.277 1.00 98.38 224 ASP A C 1
ATOM 1688 O O . ASP A 1 224 ? -1.988 -7.262 -10.348 1.00 98.38 224 ASP A O 1
ATOM 1692 N N . VAL A 1 225 ? -3.321 -6.822 -8.616 1.00 98.69 225 VAL A N 1
ATOM 1693 C CA . VAL A 1 225 ? -3.693 -5.488 -9.084 1.00 98.69 225 VAL A CA 1
ATOM 1694 C C . VAL A 1 225 ? -3.334 -4.429 -8.053 1.00 98.69 225 VAL A C 1
ATOM 1696 O O . VAL A 1 225 ? -4.047 -4.195 -7.071 1.00 98.69 225 VAL A O 1
ATOM 1699 N N . LEU A 1 226 ? -2.286 -3.665 -8.350 1.00 98.38 226 LEU A N 1
ATOM 1700 C CA . LEU A 1 226 ? -1.752 -2.630 -7.476 1.00 98.38 226 LEU A CA 1
ATOM 1701 C C . LEU A 1 226 ? -1.941 -1.230 -8.065 1.00 98.38 226 LEU A C 1
ATOM 1703 O O . LEU A 1 226 ? -1.535 -0.908 -9.179 1.00 98.38 226 LEU A O 1
ATOM 1707 N N . SER A 1 227 ? -2.535 -0.326 -7.286 1.00 98.56 227 SER A N 1
ATOM 1708 C CA . SER A 1 227 ? -2.691 1.082 -7.649 1.00 98.56 227 SER A CA 1
ATOM 1709 C C . SER A 1 227 ? -2.267 2.001 -6.512 1.00 98.56 227 SER A C 1
ATOM 1711 O O . SER A 1 227 ? -2.922 2.083 -5.467 1.00 98.56 227 SER A O 1
ATOM 1713 N N . THR A 1 228 ? -1.203 2.766 -6.744 1.00 98.69 228 THR A N 1
ATOM 1714 C CA . THR A 1 228 ? -0.705 3.782 -5.817 1.00 98.69 228 THR A CA 1
ATOM 1715 C C . THR A 1 228 ? -0.851 5.186 -6.395 1.00 98.69 228 THR A C 1
ATOM 1717 O O . THR A 1 228 ? -0.674 5.439 -7.590 1.00 98.69 228 THR A O 1
ATOM 1720 N N . TYR A 1 229 ? -1.214 6.137 -5.534 1.00 98.81 229 TYR A N 1
ATOM 1721 C CA . TYR A 1 229 ? -1.351 7.539 -5.914 1.00 98.81 229 TYR A CA 1
ATOM 1722 C C . TYR A 1 229 ? -0.872 8.480 -4.812 1.00 98.81 229 TYR A C 1
ATOM 1724 O O . TYR A 1 229 ? -1.411 8.456 -3.706 1.00 98.81 229 TYR A O 1
ATOM 1732 N N . ALA A 1 230 ? 0.016 9.418 -5.141 1.00 98.75 230 ALA A N 1
ATOM 1733 C CA . ALA A 1 230 ? 0.518 10.435 -4.214 1.00 98.75 230 ALA A CA 1
ATOM 1734 C C . ALA A 1 230 ? 1.200 9.815 -2.979 1.00 98.75 230 ALA A C 1
ATOM 1736 O O . ALA A 1 230 ? 0.819 10.106 -1.843 1.00 98.75 230 ALA A O 1
ATOM 1737 N N . MET A 1 231 ? 2.183 8.950 -3.219 1.00 98.81 231 MET A N 1
ATOM 1738 C CA . MET A 1 231 ? 2.988 8.294 -2.187 1.00 98.81 231 MET A CA 1
ATOM 1739 C C . MET A 1 231 ? 4.179 9.176 -1.819 1.00 98.81 231 MET A C 1
ATOM 1741 O O . MET A 1 231 ? 4.842 9.710 -2.709 1.00 98.81 231 MET A O 1
ATOM 1745 N N . LYS A 1 232 ? 4.446 9.356 -0.521 1.00 98.88 232 LYS A N 1
ATOM 1746 C CA . LYS A 1 232 ? 5.595 10.135 -0.048 1.00 98.88 232 LYS A CA 1
ATOM 1747 C C . LYS A 1 232 ? 6.323 9.452 1.105 1.00 98.88 232 LYS A C 1
ATOM 1749 O O . LYS A 1 232 ? 5.833 9.490 2.233 1.00 98.88 232 LYS A O 1
ATOM 1754 N N . ALA A 1 233 ? 7.508 8.932 0.825 1.00 98.88 233 ALA A N 1
ATOM 1755 C CA . ALA A 1 233 ? 8.427 8.386 1.813 1.00 98.88 233 ALA A CA 1
ATOM 1756 C C . ALA A 1 233 ? 9.535 9.393 2.143 1.00 98.88 233 ALA A C 1
ATOM 1758 O O . ALA A 1 233 ? 9.883 10.243 1.317 1.00 98.88 233 ALA A O 1
ATOM 1759 N N . GLY A 1 234 ? 10.064 9.338 3.366 1.00 98.81 234 GLY A N 1
ATOM 1760 C CA . GLY A 1 234 ? 11.271 10.089 3.723 1.00 98.81 234 GLY A CA 1
ATOM 1761 C C . GLY A 1 234 ? 12.554 9.373 3.302 1.00 98.81 234 GLY A C 1
ATOM 1762 O O . GLY A 1 234 ? 13.580 10.028 3.151 1.00 98.81 234 GLY A O 1
ATOM 1763 N N . GLN A 1 235 ? 12.472 8.065 3.070 1.00 98.81 235 GLN A N 1
ATOM 1764 C CA . GLN A 1 235 ? 13.529 7.218 2.539 1.00 98.81 235 GLN A CA 1
ATOM 1765 C C . GLN A 1 235 ? 13.029 6.568 1.245 1.00 98.81 235 GLN A C 1
ATOM 1767 O O . GLN A 1 235 ? 12.989 7.272 0.237 1.00 98.81 235 GLN A O 1
ATOM 1772 N N . ASP A 1 236 ? 12.593 5.312 1.258 1.00 98.94 236 ASP A N 1
ATOM 1773 C CA . ASP A 1 236 ? 12.304 4.544 0.048 1.00 98.94 236 ASP A CA 1
ATOM 1774 C C . ASP A 1 236 ? 10.793 4.345 -0.196 1.00 98.94 236 ASP A C 1
ATOM 1776 O O . ASP A 1 236 ? 9.982 4.258 0.731 1.00 98.94 236 ASP A O 1
ATOM 1780 N N . VAL A 1 237 ? 10.393 4.263 -1.468 1.00 98.88 237 VAL A N 1
ATOM 1781 C CA . VAL A 1 237 ? 9.097 3.683 -1.860 1.00 98.88 237 VAL A CA 1
ATOM 1782 C C . VAL A 1 237 ? 9.369 2.389 -2.606 1.00 98.88 237 VAL A C 1
ATOM 1784 O O . VAL A 1 237 ? 9.981 2.413 -3.669 1.00 98.88 237 VAL A O 1
ATOM 1787 N N . ILE A 1 238 ? 8.894 1.280 -2.053 1.00 98.88 238 ILE A N 1
ATOM 1788 C CA . ILE A 1 238 ? 9.135 -0.069 -2.553 1.00 98.88 238 ILE A CA 1
ATOM 1789 C C . ILE A 1 238 ? 7.788 -0.681 -2.931 1.00 98.88 238 ILE A C 1
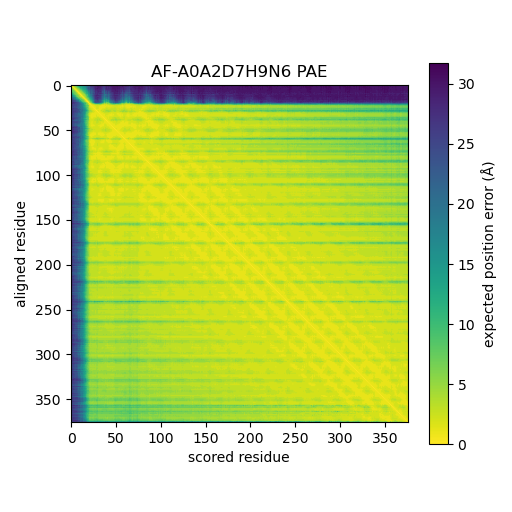ATOM 1791 O O . ILE A 1 238 ? 6.866 -0.723 -2.114 1.00 98.88 238 ILE A O 1
ATOM 1795 N N . VAL A 1 239 ? 7.677 -1.131 -4.175 1.00 98.44 239 VAL A N 1
ATOM 1796 C CA . VAL A 1 239 ? 6.535 -1.884 -4.693 1.00 98.44 239 VAL A CA 1
ATOM 1797 C C . VAL A 1 239 ? 7.068 -3.188 -5.257 1.00 98.44 239 VAL A C 1
ATOM 1799 O O . VAL A 1 239 ? 7.952 -3.160 -6.109 1.00 98.44 239 VAL A O 1
ATOM 1802 N N . LYS A 1 240 ? 6.572 -4.311 -4.752 1.00 98.00 240 LYS A N 1
ATOM 1803 C CA . LYS A 1 240 ? 6.959 -5.634 -5.226 1.00 98.00 240 LYS A CA 1
ATOM 1804 C C . LYS A 1 240 ? 5.725 -6.491 -5.435 1.00 98.00 240 LYS A C 1
ATOM 1806 O O . LYS A 1 240 ? 4.870 -6.507 -4.552 1.00 98.00 240 LYS A O 1
ATOM 1811 N N . THR A 1 241 ? 5.665 -7.157 -6.567 1.00 96.31 241 THR A N 1
ATOM 1812 C CA . THR A 1 241 ? 4.817 -8.329 -6.775 1.00 96.31 241 THR A CA 1
ATOM 1813 C C . THR A 1 241 ? 5.736 -9.555 -6.898 1.00 96.31 241 THR A C 1
ATOM 1815 O O . THR A 1 241 ? 6.960 -9.399 -6.745 1.00 96.31 241 THR A O 1
ATOM 1818 N N . SER A 1 242 ? 5.184 -10.764 -7.001 1.00 94.62 242 SER A N 1
ATOM 1819 C CA . SER A 1 242 ? 5.978 -11.993 -7.129 1.00 94.62 242 SER A CA 1
ATOM 1820 C C . SER A 1 242 ? 5.513 -12.808 -8.335 1.00 94.62 242 SER A C 1
ATOM 1822 O O . SER A 1 242 ? 5.513 -12.282 -9.434 1.00 94.62 242 SER A O 1
ATOM 1824 N N . SER A 1 243 ? 5.200 -14.098 -8.196 1.00 95.75 243 SER A N 1
ATOM 1825 C CA . SER A 1 243 ? 4.778 -14.880 -9.359 1.00 95.75 243 SER A CA 1
ATOM 1826 C C . SER A 1 243 ? 3.328 -14.584 -9.757 1.00 95.75 243 SER A C 1
ATOM 1828 O O . SER A 1 243 ? 2.450 -14.651 -8.910 1.00 95.75 243 SER A O 1
ATOM 1830 N N . GLY A 1 244 ? 3.043 -14.361 -11.038 1.00 97.75 244 GLY A N 1
ATOM 1831 C CA . GLY A 1 244 ? 1.695 -14.098 -11.557 1.00 97.75 244 GLY A CA 1
ATOM 1832 C C . GLY A 1 244 ? 1.686 -13.024 -12.643 1.00 97.75 244 GLY A C 1
ATOM 1833 O O . GLY A 1 244 ? 2.656 -12.315 -12.824 1.00 97.75 244 GLY A O 1
ATOM 1834 N N . ASP A 1 245 ? 0.608 -12.912 -13.424 1.00 98.44 245 ASP A N 1
ATOM 1835 C CA . ASP A 1 245 ? 0.483 -11.841 -14.425 1.00 98.44 245 ASP A CA 1
ATOM 1836 C C . ASP A 1 245 ? 0.009 -10.533 -13.752 1.00 98.44 245 ASP A C 1
ATOM 1838 O O . ASP A 1 245 ? -1.197 -10.253 -13.668 1.00 98.44 245 ASP A O 1
ATOM 1842 N N . ASP A 1 246 ? 0.947 -9.681 -13.342 1.00 98.50 246 ASP A N 1
ATOM 1843 C CA . ASP A 1 246 ? 0.672 -8.540 -12.475 1.00 98.50 246 ASP A CA 1
ATOM 1844 C C . ASP A 1 246 ? 0.355 -7.230 -13.199 1.00 98.50 246 ASP A C 1
ATOM 1846 O O . ASP A 1 246 ? 0.750 -6.934 -14.337 1.00 98.50 246 ASP A O 1
ATOM 1850 N N . LEU A 1 247 ? -0.375 -6.359 -12.501 1.00 98.69 247 LEU A N 1
ATOM 1851 C CA . LEU A 1 247 ? -0.757 -5.041 -12.988 1.00 98.69 247 LEU A CA 1
ATOM 1852 C C . LEU A 1 247 ? -0.530 -3.953 -11.938 1.00 98.69 247 LEU A C 1
ATOM 1854 O O . LEU A 1 247 ? -1.351 -3.723 -11.047 1.00 98.69 247 LEU A O 1
ATOM 1858 N N . ALA A 1 248 ? 0.540 -3.180 -12.127 1.00 98.56 248 ALA A N 1
ATOM 1859 C CA . ALA A 1 248 ? 0.931 -2.094 -11.240 1.00 98.56 248 ALA A CA 1
ATOM 1860 C C . ALA A 1 248 ? 0.782 -0.709 -11.889 1.00 98.56 248 ALA A C 1
ATOM 1862 O O . ALA A 1 248 ? 1.367 -0.380 -12.925 1.00 98.56 248 ALA A O 1
ATOM 1863 N N . TRP A 1 249 ? 0.050 0.176 -11.213 1.00 98.81 249 TRP A N 1
ATOM 1864 C CA . TRP A 1 249 ? 0.001 1.605 -11.508 1.00 98.81 249 TRP A CA 1
ATOM 1865 C C . TRP A 1 249 ? 0.574 2.426 -10.362 1.00 98.81 249 TRP A C 1
ATOM 1867 O O . TRP A 1 249 ? 0.029 2.442 -9.257 1.00 98.81 249 TRP A O 1
ATOM 1877 N N . MET A 1 250 ? 1.599 3.218 -10.654 1.00 98.62 250 MET A N 1
ATOM 1878 C CA . MET A 1 250 ? 2.217 4.134 -9.704 1.00 98.62 250 MET A CA 1
ATOM 1879 C C . MET A 1 250 ? 2.152 5.563 -10.224 1.00 98.62 250 MET A C 1
ATOM 1881 O O . MET A 1 250 ? 2.749 5.912 -11.243 1.00 98.62 250 MET A O 1
ATOM 1885 N N . TYR A 1 251 ? 1.423 6.411 -9.504 1.00 98.69 251 TYR A N 1
ATOM 1886 C CA . TYR A 1 251 ? 1.231 7.807 -9.874 1.00 98.69 251 TYR A CA 1
ATOM 1887 C C . TYR A 1 251 ? 1.662 8.743 -8.753 1.00 98.69 251 TYR A C 1
ATOM 1889 O O . TYR A 1 251 ? 1.148 8.664 -7.638 1.00 98.69 251 TYR A O 1
ATOM 1897 N N . ARG A 1 252 ? 2.494 9.738 -9.077 1.00 98.75 252 ARG A N 1
ATOM 1898 C CA . ARG A 1 252 ? 2.934 10.776 -8.130 1.00 98.75 252 ARG A CA 1
ATOM 1899 C C . ARG A 1 252 ? 3.650 10.173 -6.923 1.00 98.75 252 ARG A C 1
ATOM 1901 O O . ARG A 1 252 ? 3.148 10.248 -5.802 1.00 98.75 252 ARG A O 1
ATOM 1908 N N . THR A 1 253 ? 4.817 9.600 -7.157 1.00 98.81 253 THR A N 1
ATOM 1909 C CA . THR A 1 253 ? 5.622 8.959 -6.111 1.00 98.81 253 THR A CA 1
ATOM 1910 C C . THR A 1 253 ? 6.821 9.833 -5.768 1.00 98.81 253 THR A C 1
ATOM 1912 O O . THR A 1 253 ? 7.501 10.329 -6.662 1.00 98.81 253 THR A O 1
ATOM 1915 N N . GLN A 1 254 ? 7.057 10.064 -4.476 1.00 98.88 254 GLN A N 1
ATOM 1916 C CA . GLN A 1 254 ? 8.210 10.806 -3.966 1.00 98.88 254 GLN A CA 1
ATOM 1917 C C . GLN A 1 254 ? 8.932 9.980 -2.905 1.00 98.88 254 GLN A C 1
ATOM 1919 O O . GLN A 1 254 ? 8.339 9.665 -1.872 1.00 98.88 254 GLN A O 1
ATOM 1924 N N . ALA A 1 255 ? 10.208 9.705 -3.136 1.00 98.81 255 ALA A N 1
ATOM 1925 C CA . ALA A 1 255 ? 11.107 9.078 -2.180 1.00 98.81 255 ALA A CA 1
ATOM 1926 C C . ALA A 1 255 ? 12.227 10.056 -1.808 1.00 98.81 255 ALA A C 1
ATOM 1928 O O . ALA A 1 255 ? 12.686 10.829 -2.649 1.00 98.81 255 ALA A O 1
ATOM 1929 N N . GLY A 1 256 ? 12.634 10.063 -0.538 1.00 98.75 256 GLY A N 1
ATOM 1930 C CA . GLY A 1 256 ? 13.794 10.837 -0.081 1.00 98.75 256 GLY A CA 1
ATOM 1931 C C . GLY A 1 256 ? 15.129 10.142 -0.348 1.00 98.75 256 GLY A C 1
ATOM 1932 O O . GLY A 1 256 ? 16.168 10.770 -0.179 1.00 98.75 256 GLY A O 1
ATOM 1933 N N . ARG A 1 257 ? 15.071 8.876 -0.765 1.00 98.75 257 ARG A N 1
ATOM 1934 C CA . ARG A 1 257 ? 16.145 8.062 -1.322 1.00 98.75 257 ARG A CA 1
ATOM 1935 C C . ARG A 1 257 ? 15.618 7.434 -2.615 1.00 98.75 257 ARG A C 1
ATOM 1937 O O . ARG A 1 257 ? 15.472 8.171 -3.591 1.00 98.75 257 ARG A O 1
ATOM 1944 N N . ASN A 1 258 ? 15.229 6.156 -2.601 1.00 98.88 258 ASN A N 1
ATOM 1945 C CA . ASN A 1 258 ? 14.979 5.378 -3.813 1.00 98.88 258 ASN A CA 1
ATOM 1946 C C . ASN A 1 258 ? 13.502 5.086 -4.086 1.00 98.88 258 ASN A C 1
ATOM 1948 O O . ASN A 1 258 ? 12.679 4.987 -3.173 1.00 98.88 258 ASN A O 1
ATOM 1952 N N . VAL A 1 259 ? 13.179 4.852 -5.355 1.00 98.88 259 VAL A N 1
ATOM 1953 C CA . VAL A 1 259 ? 11.952 4.147 -5.745 1.00 98.88 259 VAL A CA 1
ATOM 1954 C C . VAL A 1 259 ? 12.340 2.799 -6.334 1.00 98.88 259 VAL A C 1
ATOM 1956 O O . VAL A 1 259 ? 13.098 2.751 -7.295 1.00 98.88 259 VAL A O 1
ATOM 1959 N N . VAL A 1 260 ? 11.817 1.719 -5.762 1.00 98.88 260 VAL A N 1
ATOM 1960 C CA . VAL A 1 260 ? 12.094 0.345 -6.190 1.00 98.88 260 VAL A CA 1
ATOM 1961 C C . VAL A 1 260 ? 10.796 -0.294 -6.655 1.00 98.88 260 VAL A C 1
ATOM 1963 O O . VAL A 1 260 ? 9.797 -0.253 -5.931 1.00 98.88 260 VAL A O 1
ATOM 1966 N N . VAL A 1 261 ? 10.825 -0.882 -7.845 1.00 98.56 261 VAL A N 1
ATOM 1967 C CA . VAL A 1 261 ? 9.742 -1.689 -8.403 1.00 98.56 261 VAL A CA 1
ATOM 1968 C C . VAL A 1 261 ? 10.313 -3.022 -8.862 1.00 98.56 261 VAL A C 1
ATOM 1970 O O . VAL A 1 261 ? 11.279 -3.016 -9.618 1.00 98.56 261 VAL A O 1
ATOM 1973 N N . ALA A 1 262 ? 9.733 -4.126 -8.405 1.00 98.19 262 ALA A N 1
ATOM 1974 C CA . ALA A 1 262 ? 10.030 -5.470 -8.896 1.00 98.19 262 ALA A CA 1
ATOM 1975 C C . ALA A 1 262 ? 8.706 -6.178 -9.206 1.00 98.19 262 ALA A C 1
ATOM 1977 O O . ALA A 1 262 ? 7.830 -6.148 -8.340 1.00 98.19 262 ALA A O 1
ATOM 1978 N N . MET A 1 263 ? 8.554 -6.721 -10.414 1.00 97.50 263 MET A N 1
ATOM 1979 C CA . MET A 1 263 ? 7.341 -7.440 -10.824 1.00 97.50 263 MET A CA 1
ATOM 1980 C C . MET A 1 263 ? 7.525 -8.975 -10.810 1.00 97.50 263 MET A C 1
ATOM 1982 O O . MET A 1 263 ? 6.614 -9.664 -10.396 1.00 97.50 263 MET A O 1
ATOM 1986 N N . ASP A 1 264 ? 8.754 -9.462 -11.028 1.00 95.62 264 ASP A N 1
ATOM 1987 C CA . ASP A 1 264 ? 9.190 -10.864 -10.852 1.00 95.62 264 ASP A CA 1
ATOM 1988 C C . ASP A 1 264 ? 8.713 -11.819 -11.974 1.00 95.62 264 ASP A C 1
ATOM 1990 O O . ASP A 1 264 ? 9.030 -11.572 -13.133 1.00 95.62 264 ASP A O 1
ATOM 1994 N N . ASP A 1 265 ? 8.084 -12.959 -11.682 1.00 96.56 265 ASP A N 1
ATOM 1995 C CA . ASP A 1 265 ? 7.761 -13.972 -12.701 1.00 96.56 265 ASP A CA 1
ATOM 1996 C C . ASP A 1 265 ? 6.329 -13.765 -13.224 1.00 96.56 265 ASP A C 1
ATOM 1998 O O . ASP A 1 265 ? 5.379 -14.048 -12.504 1.00 96.56 265 ASP A O 1
ATOM 2002 N N . GLY A 1 266 ? 6.126 -13.419 -14.493 1.00 98.12 266 GLY A N 1
ATOM 2003 C CA . GLY A 1 266 ? 4.793 -13.079 -14.992 1.00 98.12 266 GLY A CA 1
ATOM 2004 C C . GLY A 1 266 ? 4.785 -12.389 -16.346 1.00 98.12 266 GLY A C 1
ATOM 2005 O O . GLY A 1 266 ? 5.820 -12.052 -16.892 1.00 98.12 266 GLY A O 1
ATOM 2006 N N . ASN A 1 267 ? 3.615 -12.195 -16.963 1.00 98.56 267 ASN A N 1
ATOM 2007 C CA . ASN A 1 267 ? 3.476 -11.242 -18.074 1.00 98.56 267 ASN A CA 1
ATOM 2008 C C . ASN A 1 267 ? 2.933 -9.911 -17.552 1.00 98.56 267 ASN A C 1
ATOM 2010 O O . ASN A 1 267 ? 1.732 -9.601 -17.671 1.00 98.56 267 ASN A O 1
ATOM 2014 N N . ASP A 1 268 ? 3.838 -9.089 -17.049 1.00 98.56 268 ASP A N 1
ATOM 2015 C CA . ASP A 1 268 ? 3.501 -7.979 -16.184 1.00 98.56 268 ASP A CA 1
ATOM 2016 C C . ASP A 1 268 ? 3.213 -6.691 -16.931 1.00 98.56 268 ASP A C 1
ATOM 2018 O O . ASP A 1 268 ? 3.602 -6.431 -18.079 1.00 98.56 268 ASP A O 1
ATOM 2022 N N . ARG A 1 269 ? 2.463 -5.820 -16.260 1.00 98.81 269 ARG A N 1
ATOM 2023 C CA . ARG A 1 269 ? 2.120 -4.494 -16.764 1.00 98.81 269 ARG A CA 1
ATOM 2024 C C . ARG A 1 269 ? 2.392 -3.441 -15.716 1.00 98.81 269 ARG A C 1
ATOM 2026 O O . ARG A 1 269 ? 1.591 -3.204 -14.815 1.00 98.81 269 ARG A O 1
ATOM 2033 N N . LEU A 1 270 ? 3.455 -2.686 -15.943 1.00 98.75 270 LEU A N 1
ATOM 2034 C CA . LEU A 1 270 ? 3.841 -1.560 -15.114 1.00 98.75 270 LEU A CA 1
ATOM 2035 C C . LEU A 1 270 ? 3.528 -0.232 -15.805 1.00 98.75 270 LEU A C 1
ATOM 2037 O O . LEU A 1 270 ? 3.947 0.051 -16.928 1.00 98.75 270 LEU A O 1
ATOM 2041 N N . THR A 1 271 ? 2.815 0.651 -15.114 1.00 98.81 271 THR A N 1
ATOM 2042 C CA . THR A 1 271 ? 2.713 2.065 -15.483 1.00 98.81 271 THR A CA 1
ATOM 2043 C C . THR A 1 271 ? 3.205 2.939 -14.344 1.00 98.81 271 THR A C 1
ATOM 2045 O O . THR A 1 271 ? 2.572 3.018 -13.294 1.00 98.81 271 THR A O 1
ATOM 2048 N N . MET A 1 272 ? 4.274 3.690 -14.590 1.00 98.81 272 MET A N 1
ATOM 2049 C CA . MET A 1 272 ? 4.824 4.662 -13.648 1.00 98.81 272 MET A CA 1
ATOM 2050 C C . MET A 1 272 ? 4.724 6.068 -14.218 1.00 98.81 272 MET A C 1
ATOM 2052 O O . MET A 1 272 ? 5.072 6.314 -15.375 1.00 98.81 272 MET A O 1
ATOM 2056 N N . ARG A 1 273 ? 4.244 7.020 -13.417 1.00 98.81 273 ARG A N 1
ATOM 2057 C CA . ARG A 1 273 ? 4.159 8.413 -13.847 1.00 98.81 273 ARG A CA 1
ATOM 2058 C C . ARG A 1 273 ? 4.356 9.413 -12.717 1.00 98.81 273 ARG A C 1
ATOM 2060 O O . ARG A 1 273 ? 3.725 9.312 -11.665 1.00 98.81 273 ARG A O 1
ATOM 2067 N N . ASP A 1 274 ? 5.090 10.476 -13.036 1.00 98.81 274 ASP A N 1
ATOM 2068 C CA . ASP A 1 274 ? 5.370 11.603 -12.145 1.00 98.81 274 ASP A CA 1
ATOM 2069 C C . ASP A 1 274 ? 6.113 11.115 -10.883 1.00 98.81 274 ASP A C 1
ATOM 2071 O O . ASP A 1 274 ? 5.627 11.261 -9.760 1.00 98.81 274 ASP A O 1
ATOM 2075 N N . THR A 1 275 ? 7.278 10.498 -11.081 1.00 98.81 275 THR A N 1
ATOM 2076 C CA . THR A 1 275 ? 8.090 9.897 -10.012 1.00 98.81 275 THR A CA 1
ATOM 2077 C C . THR A 1 275 ? 9.321 10.751 -9.724 1.00 98.81 275 THR A C 1
ATOM 2079 O O . THR A 1 275 ? 9.998 11.210 -10.640 1.00 98.81 275 THR A O 1
ATOM 2082 N N . MET A 1 276 ? 9.617 10.956 -8.443 1.00 98.81 276 MET A N 1
ATOM 2083 C CA . MET A 1 276 ? 10.825 11.625 -7.973 1.00 98.81 276 MET A CA 1
ATOM 2084 C C . MET A 1 276 ? 11.515 10.754 -6.924 1.00 98.81 276 MET A C 1
ATOM 2086 O O . MET A 1 276 ? 10.961 10.544 -5.843 1.00 98.81 276 MET A O 1
ATOM 2090 N N . ALA A 1 277 ? 12.719 10.295 -7.241 1.00 98.69 277 ALA A N 1
ATOM 2091 C CA . ALA A 1 277 ? 13.680 9.764 -6.284 1.00 98.69 277 ALA A CA 1
ATOM 2092 C C . ALA A 1 277 ? 14.763 10.830 -6.064 1.00 98.69 277 ALA A C 1
ATOM 2094 O O . ALA A 1 277 ? 15.084 11.582 -6.984 1.00 98.69 277 ALA A O 1
ATOM 2095 N N . VAL A 1 278 ? 15.265 10.969 -4.838 1.00 98.56 278 VAL A N 1
ATOM 2096 C CA . VAL A 1 278 ? 16.425 11.846 -4.585 1.00 98.56 278 VAL A CA 1
ATOM 2097 C C . VAL A 1 278 ? 17.709 11.128 -4.979 1.00 98.56 278 VAL A C 1
ATOM 2099 O O . VAL A 1 278 ? 18.578 11.755 -5.579 1.00 98.56 278 VAL A O 1
ATOM 2102 N N . ASP A 1 279 ? 17.770 9.836 -4.655 1.00 98.62 279 ASP A N 1
ATOM 2103 C CA . ASP A 1 279 ? 18.813 8.920 -5.095 1.00 98.62 279 ASP A CA 1
ATOM 2104 C C . ASP A 1 279 ? 18.281 8.224 -6.353 1.00 98.62 279 ASP A C 1
ATOM 2106 O O . ASP A 1 279 ? 18.071 8.900 -7.354 1.00 98.62 279 ASP A O 1
ATOM 2110 N N . ASP A 1 280 ? 17.944 6.937 -6.321 1.00 98.81 280 ASP A N 1
ATOM 2111 C CA . ASP A 1 280 ? 17.810 6.180 -7.566 1.00 98.81 280 ASP A CA 1
ATOM 2112 C C . ASP A 1 280 ? 16.408 5.612 -7.807 1.00 98.81 280 ASP A C 1
ATOM 2114 O O . ASP A 1 280 ? 15.576 5.459 -6.905 1.00 98.81 280 ASP A O 1
ATOM 2118 N N . VAL A 1 281 ? 16.140 5.279 -9.067 1.00 98.88 281 VAL A N 1
ATOM 2119 C CA . VAL A 1 281 ? 15.011 4.434 -9.455 1.00 98.88 281 VAL A CA 1
ATOM 2120 C C . VAL A 1 281 ? 15.543 3.086 -9.914 1.00 98.88 281 VAL A C 1
ATOM 2122 O O . VAL A 1 281 ? 16.361 3.027 -10.828 1.00 98.88 281 VAL A O 1
ATOM 2125 N N . PHE A 1 282 ? 15.028 2.019 -9.309 1.00 98.88 282 PHE A N 1
ATOM 2126 C CA . PHE A 1 282 ? 15.265 0.639 -9.716 1.00 98.88 282 PHE A CA 1
ATOM 2127 C C . PHE A 1 282 ? 13.950 0.027 -10.188 1.00 98.88 282 PHE A C 1
ATOM 2129 O O . PHE A 1 282 ? 12.942 0.090 -9.481 1.00 98.88 282 PHE A O 1
ATOM 2136 N N . MET A 1 283 ? 13.966 -0.538 -11.387 1.00 98.62 283 MET A N 1
ATOM 2137 C CA . MET A 1 283 ? 12.843 -1.227 -12.002 1.00 98.62 283 MET A CA 1
ATOM 2138 C C . MET A 1 283 ? 13.304 -2.588 -12.507 1.00 98.62 283 MET A C 1
ATOM 2140 O O . MET A 1 283 ? 14.195 -2.662 -13.346 1.00 98.62 283 MET A O 1
ATOM 2144 N N . GLU A 1 284 ? 12.663 -3.643 -12.035 1.00 98.44 284 GLU A N 1
ATOM 2145 C CA . GLU A 1 284 ? 12.873 -5.014 -12.486 1.00 98.44 284 GLU A CA 1
ATOM 2146 C C . GLU A 1 284 ? 11.511 -5.563 -12.915 1.00 98.44 284 GLU A C 1
ATOM 2148 O O . GLU A 1 284 ? 10.565 -5.534 -12.129 1.00 98.44 284 GLU A O 1
ATOM 2153 N N . LEU A 1 285 ? 11.382 -5.959 -14.181 1.00 98.06 285 LEU A N 1
ATOM 2154 C CA . LEU A 1 285 ? 10.161 -6.589 -14.687 1.00 98.06 285 LEU A CA 1
ATOM 2155 C C . LEU A 1 285 ? 10.209 -8.088 -14.398 1.00 98.06 285 LEU A C 1
ATOM 2157 O O . LEU A 1 285 ? 9.368 -8.548 -13.655 1.00 98.06 285 LEU A O 1
ATOM 2161 N N . GLY A 1 286 ? 11.314 -8.750 -14.743 1.00 97.75 286 GLY A N 1
ATOM 2162 C CA . GLY A 1 286 ? 11.561 -10.144 -14.379 1.00 97.75 286 GLY A CA 1
ATOM 2163 C C . GLY A 1 286 ? 11.315 -11.073 -15.564 1.00 97.75 286 GLY A C 1
ATOM 2164 O O . GLY A 1 286 ? 11.698 -10.707 -16.675 1.00 97.75 286 GLY A O 1
ATOM 2165 N N . ILE A 1 287 ? 10.851 -12.302 -15.327 1.00 98.31 287 ILE A N 1
ATOM 2166 C CA . ILE A 1 287 ? 10.688 -13.323 -16.376 1.00 98.31 287 ILE A CA 1
ATOM 2167 C C . ILE A 1 287 ? 9.262 -13.289 -16.919 1.00 98.31 287 ILE A C 1
ATOM 2169 O O . ILE A 1 287 ? 8.320 -13.512 -16.174 1.00 98.31 287 ILE A O 1
ATOM 2173 N N . GLY A 1 288 ? 9.122 -13.236 -18.240 1.00 98.44 288 GLY A N 1
ATOM 2174 C CA . GLY A 1 288 ? 7.864 -13.319 -18.974 1.00 98.44 288 GLY A CA 1
ATOM 2175 C C . GLY A 1 288 ? 7.717 -12.147 -19.939 1.00 98.44 288 GLY A C 1
ATOM 2176 O O . GLY A 1 288 ? 8.676 -11.451 -20.212 1.00 98.44 288 GLY A O 1
ATOM 2177 N N . ASN A 1 289 ? 6.564 -11.992 -20.601 1.00 98.69 289 ASN A N 1
ATOM 2178 C CA . ASN A 1 289 ? 6.421 -10.962 -21.643 1.00 98.69 289 ASN A CA 1
ATOM 2179 C C . ASN A 1 289 ? 5.863 -9.661 -21.060 1.00 98.69 289 ASN A C 1
ATOM 2181 O O . ASN A 1 289 ? 4.640 -9.429 -21.076 1.00 98.69 289 ASN A O 1
ATOM 2185 N N . ASP A 1 290 ? 6.758 -8.784 -20.626 1.00 98.75 290 ASP A N 1
ATOM 2186 C CA . ASP A 1 290 ? 6.415 -7.642 -19.798 1.00 98.75 290 ASP A CA 1
ATOM 2187 C C . ASP A 1 290 ? 6.178 -6.360 -20.584 1.00 98.75 290 ASP A C 1
ATOM 2189 O O . ASP A 1 290 ? 6.611 -6.138 -21.724 1.00 98.75 290 ASP A O 1
ATOM 2193 N N . LYS A 1 291 ? 5.421 -5.453 -19.963 1.00 98.81 291 LYS A N 1
ATOM 2194 C CA . LYS A 1 291 ? 5.125 -4.130 -20.515 1.00 98.81 291 LYS A CA 1
ATOM 2195 C C . LYS A 1 291 ? 5.293 -3.054 -19.465 1.00 98.81 291 LYS A C 1
ATOM 2197 O O . LYS A 1 291 ? 4.434 -2.872 -18.605 1.00 98.81 291 LYS A O 1
ATOM 2202 N N . ALA A 1 292 ? 6.306 -2.218 -19.646 1.00 98.81 292 AL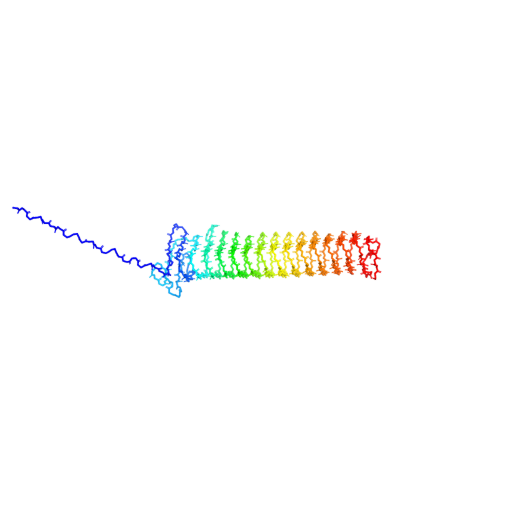A A N 1
ATOM 2203 C CA . ALA A 1 292 ? 6.518 -1.027 -18.839 1.00 98.81 292 ALA A CA 1
ATOM 2204 C C . ALA A 1 292 ? 6.229 0.253 -19.627 1.00 98.81 292 ALA A C 1
ATOM 2206 O O . ALA A 1 292 ? 6.713 0.462 -20.740 1.00 98.81 292 ALA A O 1
ATOM 2207 N N . ARG A 1 293 ? 5.455 1.162 -19.029 1.00 98.88 293 ARG A N 1
ATOM 2208 C CA . ARG A 1 293 ? 5.273 2.536 -19.509 1.00 98.88 293 ARG A CA 1
ATOM 2209 C C . ARG A 1 293 ? 5.614 3.521 -18.403 1.00 98.88 293 ARG A C 1
ATOM 2211 O O . ARG A 1 293 ? 4.852 3.689 -17.450 1.00 98.88 293 ARG A O 1
ATOM 2218 N N . VAL A 1 294 ? 6.719 4.231 -18.572 1.00 98.88 294 VAL A N 1
ATOM 2219 C CA . VAL A 1 294 ? 7.303 5.104 -17.553 1.00 98.88 294 VAL A CA 1
ATOM 2220 C C . VAL A 1 294 ? 7.355 6.529 -18.075 1.00 98.88 294 VAL A C 1
ATOM 2222 O O . VAL A 1 294 ? 7.856 6.782 -19.169 1.00 98.88 294 VAL A O 1
ATOM 2225 N N . LYS A 1 295 ? 6.801 7.472 -17.307 1.00 98.88 295 LYS A N 1
ATOM 2226 C CA . LYS A 1 295 ? 6.723 8.880 -17.706 1.00 98.88 295 LYS A CA 1
ATOM 2227 C C . LYS A 1 295 ? 7.114 9.844 -16.606 1.00 98.88 295 LYS A C 1
ATOM 2229 O O . LYS A 1 295 ? 6.634 9.715 -15.484 1.00 98.88 295 LYS A O 1
ATOM 2234 N N . ASN A 1 296 ? 7.828 10.906 -16.967 1.00 98.81 296 ASN A N 1
ATOM 2235 C CA . ASN A 1 296 ? 8.145 12.017 -16.065 1.00 98.81 296 ASN A CA 1
ATOM 2236 C C . ASN A 1 296 ? 8.846 11.528 -14.790 1.00 98.81 296 ASN A C 1
ATOM 2238 O O . ASN A 1 296 ? 8.271 11.575 -13.697 1.00 98.81 296 ASN A O 1
ATOM 2242 N N . VAL A 1 297 ? 10.073 11.043 -14.947 1.00 98.88 297 VAL A N 1
ATOM 2243 C CA . VAL A 1 297 ? 10.914 10.608 -13.828 1.00 98.88 297 VAL A CA 1
ATOM 2244 C C . VAL A 1 297 ? 12.034 11.617 -13.608 1.00 98.88 297 VAL A C 1
ATOM 2246 O O . VAL A 1 297 ? 12.585 12.154 -14.569 1.00 98.88 297 VAL A O 1
ATOM 2249 N N . ASN A 1 298 ? 12.344 11.888 -12.343 1.00 98.81 298 ASN A N 1
ATOM 2250 C CA . ASN A 1 298 ? 13.549 12.593 -11.921 1.00 98.81 298 ASN A CA 1
ATOM 2251 C C . ASN A 1 298 ? 14.256 11.754 -10.850 1.00 98.81 298 ASN A C 1
ATOM 2253 O O . ASN A 1 298 ? 13.613 11.395 -9.858 1.00 98.81 298 ASN A O 1
ATOM 2257 N N . ALA A 1 299 ? 15.526 11.433 -11.074 1.00 98.69 299 ALA A N 1
ATOM 2258 C CA . ALA A 1 299 ? 16.349 10.622 -10.186 1.00 98.69 299 ALA A CA 1
ATOM 2259 C C . ALA A 1 299 ? 17.835 10.993 -10.329 1.00 98.69 299 ALA A C 1
ATOM 2261 O O . ALA A 1 299 ? 18.236 11.615 -11.315 1.00 98.69 299 ALA A O 1
ATOM 2262 N N . GLY A 1 300 ? 18.643 10.602 -9.349 1.00 98.69 300 GLY A N 1
ATOM 2263 C CA . GLY A 1 300 ? 20.093 10.484 -9.453 1.00 98.69 300 GLY A CA 1
ATOM 2264 C C . GLY A 1 300 ? 20.446 9.530 -10.585 1.00 98.69 300 GLY A C 1
ATOM 2265 O O . GLY A 1 300 ? 20.856 9.989 -11.652 1.00 98.69 300 GLY A O 1
ATOM 2266 N N . ASP A 1 301 ? 20.163 8.246 -10.389 1.00 98.88 301 ASP A N 1
ATOM 2267 C CA . ASP A 1 301 ? 20.279 7.230 -11.430 1.00 98.88 301 ASP A CA 1
ATOM 2268 C C . ASP A 1 301 ? 18.935 6.544 -11.716 1.00 98.88 301 ASP A C 1
ATOM 2270 O O . ASP A 1 301 ? 18.019 6.497 -10.888 1.00 98.88 301 ASP A O 1
ATOM 2274 N N . PHE A 1 302 ? 18.807 6.001 -12.922 1.00 98.88 302 PHE A N 1
ATOM 2275 C CA . PHE A 1 302 ? 17.668 5.198 -13.342 1.00 98.88 302 PHE A CA 1
ATOM 2276 C C . PHE A 1 302 ? 18.162 3.881 -13.933 1.00 98.88 302 PHE A C 1
ATOM 2278 O O . PHE A 1 302 ? 18.818 3.860 -14.976 1.00 98.88 302 PHE A O 1
ATOM 2285 N N . TYR A 1 303 ? 17.787 2.785 -13.286 1.00 98.88 303 TYR A N 1
ATOM 2286 C CA . TYR A 1 303 ? 18.076 1.427 -13.718 1.00 98.88 303 TYR A CA 1
ATOM 2287 C C . TYR A 1 303 ? 16.763 0.710 -14.007 1.00 98.88 303 TYR A C 1
ATOM 2289 O O . TYR A 1 303 ? 15.888 0.642 -13.141 1.00 98.88 303 TYR A O 1
ATOM 2297 N N . ALA A 1 304 ? 16.634 0.166 -15.212 1.00 98.75 304 ALA A N 1
ATOM 2298 C CA . ALA A 1 304 ? 15.533 -0.708 -15.577 1.00 98.75 304 ALA A CA 1
ATOM 2299 C C . ALA A 1 304 ? 16.046 -1.997 -16.221 1.00 98.75 304 ALA A C 1
ATOM 2301 O O . ALA A 1 304 ? 16.973 -1.968 -17.032 1.00 98.75 304 ALA A O 1
ATOM 2302 N N . ALA A 1 305 ? 15.451 -3.123 -15.856 1.00 98.56 305 ALA A N 1
ATOM 2303 C CA . ALA A 1 305 ? 15.791 -4.426 -16.399 1.00 98.56 305 ALA A CA 1
ATOM 2304 C C . ALA A 1 305 ? 14.533 -5.271 -16.617 1.00 98.56 305 ALA A C 1
ATOM 2306 O O . ALA A 1 305 ? 13.626 -5.244 -15.785 1.00 98.56 305 ALA A O 1
ATOM 2307 N N . ALA A 1 306 ? 14.510 -6.030 -17.705 1.00 98.06 306 ALA A N 1
ATOM 2308 C CA . ALA A 1 306 ? 13.700 -7.236 -17.844 1.00 98.06 306 ALA A CA 1
ATOM 2309 C C . ALA A 1 306 ? 14.629 -8.467 -17.955 1.00 98.06 306 ALA A C 1
ATOM 2311 O O . ALA A 1 306 ? 15.861 -8.312 -17.897 1.00 98.06 306 ALA A O 1
ATOM 2312 N N . ALA A 1 307 ? 14.062 -9.675 -17.965 1.00 97.56 307 ALA A N 1
ATOM 2313 C CA . ALA A 1 307 ? 14.812 -10.931 -18.002 1.00 97.56 307 ALA A CA 1
ATOM 2314 C C . ALA A 1 307 ? 14.487 -11.761 -19.256 1.00 97.56 307 ALA A C 1
ATOM 2316 O O . ALA A 1 307 ? 14.832 -11.346 -20.353 1.00 97.56 307 ALA A O 1
ATOM 2317 N N . ASP A 1 308 ? 13.955 -12.976 -19.114 1.00 98.12 308 ASP A N 1
ATOM 2318 C CA . ASP A 1 308 ? 13.625 -13.831 -20.259 1.00 98.12 308 ASP A CA 1
ATOM 2319 C C . ASP A 1 308 ? 12.192 -13.529 -20.720 1.00 98.12 308 ASP A C 1
ATOM 2321 O O . ASP A 1 308 ? 11.258 -13.748 -19.952 1.00 98.12 308 ASP A O 1
ATOM 2325 N N . GLY A 1 309 ? 11.983 -13.129 -21.974 1.00 98.19 309 GLY A N 1
ATOM 2326 C CA . GLY A 1 309 ? 10.661 -12.726 -22.446 1.00 98.19 309 GLY A CA 1
ATOM 2327 C C . GLY A 1 309 ? 10.661 -11.921 -23.739 1.00 98.19 309 GLY A C 1
ATOM 2328 O O . GLY A 1 309 ? 11.694 -11.659 -24.323 1.00 98.19 309 GLY A O 1
ATOM 2329 N N . GLN A 1 310 ? 9.479 -11.585 -24.259 1.00 98.69 310 GLN A N 1
ATOM 2330 C CA . GLN A 1 310 ? 9.337 -10.550 -25.291 1.00 98.69 310 GLN A CA 1
ATOM 2331 C C . GLN A 1 310 ? 8.859 -9.265 -24.632 1.00 98.69 310 GLN A C 1
ATOM 2333 O O . GLN A 1 310 ? 7.648 -9.022 -24.506 1.00 98.69 310 GLN A O 1
ATOM 2338 N N . ASP A 1 311 ? 9.816 -8.441 -24.238 1.00 98.75 311 ASP A N 1
ATOM 2339 C CA . ASP A 1 311 ? 9.587 -7.309 -23.366 1.00 98.75 311 ASP A CA 1
ATOM 2340 C C . ASP A 1 311 ? 9.391 -6.013 -24.128 1.00 98.75 311 ASP A C 1
ATOM 2342 O O . ASP A 1 311 ? 9.948 -5.745 -25.197 1.00 98.75 311 ASP A O 1
ATOM 2346 N N . LYS A 1 312 ? 8.556 -5.145 -23.560 1.00 98.81 312 LYS A N 1
ATOM 2347 C CA . LYS A 1 312 ? 8.311 -3.824 -24.123 1.00 98.81 312 LYS A CA 1
ATOM 2348 C C . LYS A 1 312 ? 8.420 -2.733 -23.078 1.00 98.81 312 LYS A C 1
ATOM 2350 O O . LYS A 1 312 ? 7.544 -2.575 -22.227 1.00 98.81 312 LYS A O 1
ATOM 2355 N N . MET A 1 313 ? 9.397 -1.853 -23.269 1.00 98.75 313 MET A N 1
ATOM 2356 C CA . MET A 1 313 ? 9.608 -0.694 -22.414 1.00 98.75 313 MET A CA 1
ATOM 2357 C C . MET A 1 313 ? 9.400 0.620 -23.179 1.00 98.75 313 MET A C 1
ATOM 2359 O O . MET A 1 313 ? 10.061 0.910 -24.174 1.00 98.75 313 MET A O 1
ATOM 2363 N N . GLU A 1 314 ? 8.448 1.432 -22.716 1.00 98.88 314 GLU A N 1
ATOM 2364 C CA . GLU A 1 314 ? 8.192 2.794 -23.195 1.00 98.88 314 GLU A CA 1
ATOM 2365 C C . GLU A 1 314 ? 8.587 3.814 -22.119 1.00 98.88 314 GLU A C 1
ATOM 2367 O O . GLU A 1 314 ? 7.840 4.046 -21.163 1.00 98.88 314 GLU A O 1
ATOM 2372 N N . LEU A 1 315 ? 9.735 4.457 -22.306 1.00 98.81 315 LEU A N 1
ATOM 2373 C CA . LEU A 1 315 ? 10.308 5.476 -21.433 1.00 98.81 315 LEU A CA 1
ATOM 2374 C C . LEU A 1 315 ? 10.147 6.866 -22.058 1.00 98.81 315 LEU A C 1
ATOM 2376 O O . LEU A 1 315 ? 10.554 7.110 -23.191 1.00 98.81 315 LEU A O 1
ATOM 2380 N N . ASP A 1 316 ? 9.545 7.806 -21.336 1.00 98.81 316 ASP A N 1
ATOM 2381 C CA . ASP A 1 316 ? 9.323 9.163 -21.842 1.00 98.81 316 ASP A CA 1
ATOM 2382 C C . ASP A 1 316 ? 9.573 10.207 -20.755 1.00 98.81 316 ASP A C 1
ATOM 2384 O O . ASP A 1 316 ? 8.959 10.172 -19.686 1.00 98.81 316 ASP A O 1
ATOM 2388 N N . ASN A 1 317 ? 10.444 11.174 -21.046 1.00 98.75 317 ASN A N 1
ATOM 2389 C CA . ASN A 1 317 ? 10.856 12.205 -20.095 1.00 98.75 317 ASN A CA 1
ATOM 2390 C C . ASN A 1 317 ? 11.461 11.606 -18.812 1.00 98.75 317 ASN A C 1
ATOM 2392 O O . ASN A 1 317 ? 10.970 11.837 -17.698 1.00 98.75 317 ASN A O 1
ATOM 2396 N N . ILE A 1 318 ? 12.509 10.797 -18.989 1.00 98.75 318 ILE A N 1
ATOM 2397 C CA . ILE A 1 318 ? 13.330 10.258 -17.904 1.00 98.75 318 ILE A CA 1
ATOM 2398 C C . ILE A 1 318 ? 14.535 11.175 -17.714 1.00 98.75 318 ILE A C 1
ATOM 2400 O O . ILE A 1 318 ? 15.371 11.309 -18.605 1.00 98.75 318 ILE A O 1
ATOM 2404 N N . ASN A 1 319 ? 14.608 11.835 -16.561 1.00 98.69 319 ASN A N 1
ATOM 2405 C CA . ASN A 1 319 ? 15.702 12.731 -16.210 1.00 98.69 319 ASN A CA 1
ATOM 2406 C C . ASN A 1 319 ? 16.538 12.067 -15.115 1.00 98.69 319 ASN A C 1
ATOM 2408 O O . ASN A 1 319 ? 16.203 12.177 -13.935 1.00 98.69 319 ASN A O 1
ATOM 2412 N N . ALA A 1 320 ? 17.593 11.364 -15.517 1.00 98.56 320 ALA A N 1
ATOM 2413 C CA . ALA A 1 320 ? 18.617 10.868 -14.607 1.00 98.56 320 ALA A CA 1
ATOM 2414 C C . ALA A 1 320 ? 19.759 11.891 -14.527 1.00 98.56 320 ALA A C 1
ATOM 2416 O O . ALA A 1 320 ? 20.161 12.469 -15.542 1.00 98.56 320 ALA A O 1
ATOM 2417 N N . ALA A 1 321 ? 20.273 12.147 -13.328 1.00 98.56 321 ALA A N 1
ATOM 2418 C CA . ALA A 1 321 ? 21.413 13.030 -13.131 1.00 98.56 321 ALA A CA 1
ATOM 2419 C C . ALA A 1 321 ? 22.719 12.397 -13.628 1.00 98.56 321 ALA A C 1
ATOM 2421 O O . ALA A 1 321 ? 23.527 13.119 -14.212 1.00 98.56 321 ALA A O 1
ATOM 2422 N N . ASN A 1 322 ? 22.912 11.086 -13.432 1.00 98.62 322 ASN A N 1
ATOM 2423 C CA . ASN A 1 322 ? 24.082 10.362 -13.932 1.00 98.62 322 ASN A CA 1
ATOM 2424 C C . ASN A 1 322 ? 23.671 9.228 -14.870 1.00 98.62 322 ASN A C 1
ATOM 2426 O O . ASN A 1 322 ? 23.662 9.440 -16.087 1.00 98.62 322 ASN A O 1
ATOM 2430 N N . ASP A 1 323 ? 23.322 8.068 -14.322 1.00 98.81 323 ASP A N 1
ATOM 2431 C CA . ASP A 1 323 ? 23.206 6.835 -15.093 1.00 98.81 323 ASP A CA 1
ATOM 2432 C C . ASP A 1 323 ? 21.757 6.604 -15.526 1.00 98.81 323 ASP A C 1
ATOM 2434 O O . ASP A 1 323 ? 20.817 6.740 -14.742 1.00 98.81 323 ASP A O 1
ATOM 2438 N N . LEU A 1 324 ? 21.572 6.253 -16.797 1.00 98.81 324 LEU A N 1
ATOM 2439 C CA . LEU A 1 324 ? 20.292 5.806 -17.339 1.00 98.81 324 LEU A CA 1
ATOM 2440 C C . LEU A 1 324 ? 20.527 4.498 -18.072 1.00 98.81 324 LEU A C 1
ATOM 2442 O O . LEU A 1 324 ? 20.912 4.494 -19.241 1.00 98.81 324 LEU A O 1
ATOM 2446 N N . HIS A 1 325 ? 20.344 3.398 -17.353 1.00 98.81 325 HIS A N 1
ATOM 2447 C CA . HIS A 1 325 ? 20.676 2.067 -17.828 1.00 98.81 325 HIS A CA 1
ATOM 2448 C C . HIS A 1 325 ? 19.414 1.234 -18.023 1.00 98.81 325 HIS A C 1
ATOM 2450 O O . HIS A 1 325 ? 18.616 1.088 -17.096 1.00 98.81 325 HIS A O 1
ATOM 2456 N N . VAL A 1 326 ? 19.261 0.664 -19.218 1.00 98.81 326 VAL A N 1
ATOM 2457 C CA . VAL A 1 326 ? 18.172 -0.265 -19.536 1.00 98.81 326 VAL A CA 1
ATOM 2458 C C . VAL A 1 326 ? 18.745 -1.557 -20.095 1.00 98.81 326 VAL A C 1
ATOM 2460 O O . VAL A 1 326 ? 19.592 -1.518 -20.987 1.00 98.81 326 VAL A O 1
ATOM 2463 N N . LYS A 1 327 ? 18.282 -2.692 -19.577 1.00 98.75 327 LYS A N 1
ATOM 2464 C CA . LYS A 1 327 ? 18.593 -4.026 -20.097 1.00 98.75 327 LYS A CA 1
ATOM 2465 C C . LYS A 1 327 ? 17.295 -4.743 -20.430 1.00 98.75 327 LYS A C 1
ATOM 2467 O O . LYS A 1 327 ? 16.429 -4.801 -19.562 1.00 98.75 327 LYS A O 1
ATOM 2472 N N . MET A 1 328 ? 17.155 -5.240 -21.651 1.00 98.62 328 MET A N 1
ATOM 2473 C CA . MET A 1 328 ? 15.920 -5.902 -22.070 1.00 98.62 328 MET A CA 1
ATOM 2474 C C . MET A 1 328 ? 15.962 -7.406 -21.783 1.00 98.62 328 MET A C 1
ATOM 2476 O O . MET A 1 328 ? 15.060 -7.879 -21.117 1.00 98.62 328 MET A O 1
ATOM 2480 N N . GLY A 1 329 ? 17.082 -8.087 -22.036 1.00 98.31 329 GLY A N 1
ATOM 2481 C CA . GLY A 1 329 ? 17.290 -9.444 -21.526 1.00 98.31 329 GLY A CA 1
ATOM 2482 C C . GLY A 1 329 ? 17.339 -10.472 -22.647 1.00 98.31 329 GLY A C 1
ATOM 2483 O O . GLY A 1 329 ? 18.041 -10.246 -23.624 1.00 98.31 329 GLY A O 1
ATOM 2484 N N . MET A 1 330 ? 16.751 -11.656 -22.461 1.00 98.44 330 MET A N 1
ATOM 2485 C CA . MET A 1 330 ? 16.662 -12.658 -23.528 1.00 98.44 330 MET A CA 1
ATOM 2486 C C . MET A 1 330 ? 15.294 -12.608 -24.196 1.00 98.44 330 MET A C 1
ATOM 2488 O O . MET A 1 330 ? 14.299 -12.881 -23.539 1.00 98.44 330 MET A O 1
ATOM 2492 N N . GLY A 1 331 ? 15.273 -12.496 -25.519 1.00 98.44 331 GLY A N 1
ATOM 2493 C CA . GLY A 1 331 ? 14.071 -12.597 -26.337 1.00 98.44 331 GLY A CA 1
ATOM 2494 C C . GLY A 1 331 ? 13.995 -11.475 -27.359 1.00 98.44 331 GLY A C 1
ATOM 2495 O O . GLY A 1 331 ? 15.002 -10.869 -27.674 1.00 98.44 331 GLY A O 1
ATOM 2496 N N . ASP A 1 332 ? 12.833 -11.290 -27.983 1.00 98.75 332 ASP A N 1
ATOM 2497 C CA . ASP A 1 332 ? 12.686 -10.296 -29.052 1.00 98.75 332 ASP A CA 1
ATOM 2498 C C . ASP A 1 332 ? 12.060 -9.023 -28.468 1.00 98.75 332 ASP A C 1
ATOM 2500 O O . ASP A 1 332 ? 10.827 -8.900 -28.406 1.00 98.75 332 ASP A O 1
ATOM 2504 N N . ASP A 1 333 ? 12.904 -8.083 -28.049 1.00 98.81 333 ASP A N 1
ATOM 2505 C CA . ASP A 1 333 ? 12.495 -6.973 -27.197 1.00 98.81 333 ASP A CA 1
ATOM 2506 C C . ASP A 1 333 ? 12.269 -5.658 -27.944 1.00 98.81 333 ASP A C 1
ATOM 2508 O O . ASP A 1 333 ? 12.719 -5.418 -29.070 1.00 98.81 333 ASP A O 1
ATOM 2512 N N . VAL A 1 334 ? 11.531 -4.747 -27.304 1.00 98.81 334 VAL A N 1
ATOM 2513 C CA . VAL A 1 334 ? 11.241 -3.415 -27.843 1.00 98.81 334 VAL A CA 1
ATOM 2514 C C . VAL A 1 334 ? 11.489 -2.327 -26.806 1.00 98.81 334 VAL A C 1
ATOM 2516 O O . VAL A 1 334 ? 10.705 -2.147 -25.868 1.00 98.81 334 VAL A O 1
ATOM 2519 N N . LEU A 1 335 ? 12.491 -1.487 -27.069 1.00 98.75 335 LEU A N 1
ATOM 2520 C CA . LEU A 1 335 ? 12.764 -0.274 -26.303 1.00 98.75 335 LEU A CA 1
ATOM 2521 C C . LEU A 1 335 ? 12.345 0.980 -27.082 1.00 98.75 335 LEU A C 1
ATOM 2523 O O . LEU A 1 335 ? 12.759 1.226 -28.217 1.00 98.75 335 LEU A O 1
ATOM 2527 N N . LYS A 1 336 ? 11.524 1.817 -26.444 1.00 98.69 336 LYS A N 1
ATOM 2528 C CA . LYS A 1 336 ? 11.217 3.180 -26.894 1.00 98.69 336 LYS A CA 1
ATOM 2529 C C . LYS A 1 336 ? 11.627 4.158 -25.816 1.00 98.69 336 LYS A C 1
ATOM 2531 O O . LYS A 1 336 ? 11.035 4.134 -24.739 1.00 98.69 336 LYS A O 1
ATOM 2536 N N . ILE A 1 337 ? 12.558 5.052 -26.126 1.00 98.50 337 ILE A N 1
ATOM 2537 C CA . ILE A 1 337 ? 12.981 6.100 -25.203 1.00 98.50 337 ILE A CA 1
ATOM 2538 C C . ILE A 1 337 ? 12.938 7.475 -25.860 1.00 98.50 337 ILE A C 1
ATOM 2540 O O . ILE A 1 337 ? 13.528 7.681 -26.911 1.00 98.50 337 ILE A O 1
ATOM 2544 N N . SER A 1 338 ? 12.231 8.426 -25.249 1.00 98.56 338 SER A N 1
ATOM 2545 C CA . SER A 1 338 ? 12.113 9.787 -25.780 1.00 98.56 338 SER A CA 1
ATOM 2546 C C . SER A 1 338 ? 12.187 10.861 -24.703 1.00 98.56 338 SER A C 1
ATOM 2548 O O . SER A 1 338 ? 11.849 10.632 -23.540 1.00 98.56 338 SER A O 1
ATOM 2550 N N . ASN A 1 339 ? 12.552 12.076 -25.111 1.00 98.44 339 ASN A N 1
ATOM 2551 C CA . ASN A 1 339 ? 12.585 13.287 -24.290 1.00 98.44 339 ASN A CA 1
ATOM 2552 C C . ASN A 1 339 ? 13.419 13.147 -23.005 1.00 98.44 339 ASN A C 1
ATOM 2554 O O . ASN A 1 339 ? 13.110 13.800 -22.012 1.00 98.44 339 ASN A O 1
ATOM 2558 N N . SER A 1 340 ? 14.428 12.277 -23.001 1.00 98.69 340 SER A N 1
ATOM 2559 C CA . SER A 1 340 ? 15.159 11.888 -21.792 1.00 98.69 340 SER A CA 1
ATOM 2560 C C . SER A 1 340 ? 16.561 12.505 -21.727 1.00 98.69 340 SER A C 1
ATOM 2562 O O . SER A 1 340 ? 17.127 12.930 -22.740 1.00 98.69 340 SER A O 1
ATOM 2564 N N . THR A 1 341 ? 17.117 12.577 -20.515 1.00 98.56 341 THR A N 1
ATOM 2565 C CA . THR A 1 341 ? 18.440 13.147 -20.223 1.00 98.56 341 THR A CA 1
ATOM 2566 C C . THR A 1 341 ? 19.205 12.266 -19.240 1.00 98.56 341 THR A C 1
ATOM 2568 O O . THR A 1 341 ? 18.626 11.838 -18.243 1.00 98.56 341 THR A O 1
ATOM 2571 N N . ALA A 1 342 ? 20.499 12.060 -19.487 1.00 98.44 342 ALA A N 1
ATOM 2572 C CA . ALA A 1 342 ? 21.437 11.374 -18.597 1.00 98.44 342 ALA A CA 1
ATOM 2573 C C . ALA A 1 342 ? 22.881 11.772 -18.951 1.00 98.44 342 ALA A C 1
ATOM 2575 O O . ALA A 1 342 ? 23.128 12.216 -20.076 1.00 98.44 342 ALA A O 1
ATOM 2576 N N . LEU A 1 343 ? 23.828 11.608 -18.021 1.00 98.44 343 LEU A N 1
ATOM 2577 C CA . LEU A 1 343 ? 25.262 11.741 -18.321 1.00 98.44 343 LEU A CA 1
ATOM 2578 C C . LEU A 1 343 ? 25.822 10.459 -18.942 1.00 98.44 343 LEU A C 1
ATOM 2580 O O . LEU A 1 343 ? 26.609 10.542 -19.883 1.00 98.44 343 LEU A O 1
ATOM 2584 N N . ASN A 1 344 ? 25.390 9.302 -18.435 1.00 98.31 344 ASN A N 1
ATOM 2585 C CA . ASN A 1 344 ? 25.830 7.985 -18.881 1.00 98.31 344 ASN A CA 1
ATOM 2586 C C . ASN A 1 344 ? 24.605 7.143 -19.293 1.00 98.31 344 ASN A C 1
ATOM 2588 O O . ASN A 1 344 ? 24.121 6.320 -18.515 1.00 98.31 344 ASN A O 1
ATOM 2592 N N . PRO A 1 345 ? 24.035 7.371 -20.490 1.00 98.50 345 PRO A N 1
ATOM 2593 C CA . PRO A 1 345 ? 23.030 6.470 -21.037 1.00 98.50 345 PRO A CA 1
ATOM 2594 C C . PRO A 1 345 ? 23.689 5.158 -21.487 1.00 98.50 345 PRO A C 1
ATOM 2596 O O . PRO A 1 345 ? 24.748 5.178 -22.119 1.00 98.50 345 PRO A O 1
ATOM 2599 N N . PHE A 1 346 ? 23.054 4.027 -21.189 1.00 98.69 346 PHE A N 1
ATOM 2600 C CA . PHE A 1 346 ? 23.455 2.715 -21.694 1.00 98.69 346 PHE A CA 1
ATOM 2601 C C . PHE A 1 346 ? 22.228 1.828 -21.889 1.00 98.69 346 PHE A C 1
ATOM 2603 O O . PHE A 1 346 ? 21.429 1.649 -20.969 1.00 98.69 346 PHE A O 1
ATOM 2610 N N . PHE A 1 347 ? 22.100 1.247 -23.074 1.00 98.75 347 PHE A N 1
ATOM 2611 C CA . PHE A 1 347 ? 20.985 0.374 -23.415 1.00 98.75 347 PHE A CA 1
ATOM 2612 C C . PHE A 1 347 ? 21.513 -0.935 -23.998 1.00 98.75 347 PHE A C 1
ATOM 2614 O O . PHE A 1 347 ? 22.400 -0.931 -24.849 1.00 98.75 347 PHE A O 1
ATOM 2621 N N . ASP A 1 348 ? 20.975 -2.055 -23.539 1.00 98.81 348 ASP A N 1
ATOM 2622 C CA . ASP A 1 348 ? 21.360 -3.392 -23.987 1.00 98.81 348 ASP A CA 1
ATOM 2623 C C . ASP A 1 348 ? 20.092 -4.178 -24.311 1.00 98.81 348 ASP A C 1
ATOM 2625 O O . ASP A 1 348 ? 19.281 -4.402 -23.409 1.00 98.81 348 ASP A O 1
ATOM 2629 N N . GLY A 1 349 ? 19.898 -4.544 -25.581 1.00 98.50 349 GLY A N 1
ATOM 2630 C CA . GLY A 1 349 ? 18.802 -5.440 -25.970 1.00 98.50 349 GLY A CA 1
ATOM 2631 C C . GLY A 1 349 ? 19.025 -6.839 -25.400 1.00 98.50 349 GLY A C 1
ATOM 2632 O O . GLY A 1 349 ? 18.177 -7.368 -24.702 1.00 98.50 349 GLY A O 1
ATOM 2633 N N . GLY A 1 350 ? 20.257 -7.337 -25.497 1.00 98.50 350 GLY A N 1
ATOM 2634 C CA . GLY A 1 350 ? 20.635 -8.665 -25.032 1.00 98.50 350 GLY A CA 1
ATOM 2635 C C . GLY A 1 350 ? 20.519 -9.710 -26.147 1.00 98.50 350 GLY A C 1
ATOM 2636 O O . GLY A 1 350 ? 20.762 -9.400 -27.312 1.00 98.50 350 GLY A O 1
ATOM 2637 N N . PRO A 1 351 ? 20.361 -11.005 -25.824 1.00 98.31 351 PRO A N 1
ATOM 2638 C CA . PRO A 1 351 ? 20.218 -12.035 -26.845 1.00 98.31 351 PRO A CA 1
ATOM 2639 C C . PRO A 1 351 ? 18.808 -12.086 -27.450 1.00 98.31 351 PRO A C 1
ATOM 2641 O O . PRO A 1 351 ? 17.879 -12.537 -26.789 1.00 98.31 351 PRO A O 1
ATOM 2644 N N . GLY A 1 352 ? 18.698 -11.835 -28.753 1.00 98.00 352 GLY A N 1
ATOM 2645 C CA . GLY A 1 352 ? 17.469 -12.059 -29.513 1.00 98.00 352 GLY A CA 1
ATOM 2646 C C . GL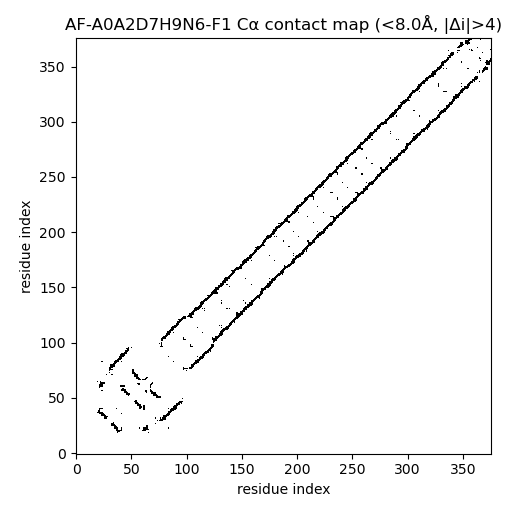Y A 1 352 ? 17.419 -11.216 -30.777 1.00 98.00 352 GLY A C 1
ATOM 2647 O O . GLY A 1 352 ? 18.468 -10.958 -31.369 1.00 98.00 352 GLY A O 1
ATOM 2648 N N . PHE A 1 353 ? 16.218 -10.887 -31.258 1.00 98.50 353 PHE A N 1
ATOM 2649 C CA . PHE A 1 353 ? 16.030 -9.869 -32.290 1.00 98.50 353 PHE A CA 1
ATOM 2650 C C . PHE A 1 353 ? 15.364 -8.632 -31.685 1.00 98.50 353 PHE A C 1
ATOM 2652 O O . PHE A 1 353 ? 14.135 -8.532 -31.624 1.00 98.50 353 PHE A O 1
ATOM 2659 N N . ASP A 1 354 ? 16.186 -7.656 -31.318 1.00 98.75 354 ASP A N 1
ATOM 2660 C CA . ASP A 1 354 ? 15.759 -6.516 -30.518 1.00 98.75 354 ASP A CA 1
ATOM 2661 C C . ASP A 1 354 ? 15.548 -5.260 -31.361 1.00 98.75 354 ASP A C 1
ATOM 2663 O O . ASP A 1 354 ? 16.266 -4.964 -32.326 1.00 98.75 354 ASP A O 1
ATOM 2667 N N . THR A 1 355 ? 14.529 -4.483 -30.988 1.00 98.81 355 THR A N 1
ATOM 2668 C CA . THR A 1 355 ? 14.150 -3.243 -31.667 1.00 98.81 355 THR A CA 1
ATOM 2669 C C . THR A 1 355 ? 14.304 -2.020 -30.767 1.00 98.81 355 THR A C 1
ATOM 2671 O O . THR A 1 355 ? 13.613 -1.878 -29.756 1.00 98.81 355 THR A O 1
ATOM 2674 N N . LEU A 1 356 ? 15.114 -1.062 -31.216 1.00 98.50 356 LEU A N 1
ATOM 2675 C CA . LEU A 1 356 ? 15.218 0.283 -30.651 1.00 98.50 356 LEU A CA 1
ATOM 2676 C C . LEU A 1 356 ? 14.499 1.293 -31.552 1.00 98.50 356 LEU A C 1
ATOM 2678 O O . LEU A 1 356 ? 14.633 1.258 -32.773 1.00 98.50 356 LEU A O 1
ATOM 2682 N N . TYR A 1 357 ? 13.750 2.221 -30.961 1.00 97.81 357 TYR A N 1
ATOM 2683 C CA . TYR A 1 357 ? 13.204 3.369 -31.691 1.00 97.81 357 TYR A CA 1
ATOM 2684 C C . TYR A 1 357 ? 14.106 4.592 -31.502 1.00 97.81 357 TYR A C 1
ATOM 2686 O O . TYR A 1 357 ? 14.278 5.028 -30.363 1.00 97.81 357 TYR A O 1
ATOM 2694 N N . ASP A 1 358 ? 14.609 5.147 -32.609 1.00 94.12 358 ASP A N 1
ATOM 2695 C CA . ASP A 1 358 ? 15.400 6.385 -32.651 1.00 94.12 358 ASP A CA 1
ATOM 2696 C C . ASP A 1 358 ? 14.439 7.578 -32.508 1.00 94.12 358 ASP A C 1
ATOM 2698 O O . ASP A 1 358 ? 13.650 7.917 -33.400 1.00 94.12 358 ASP A O 1
ATOM 2702 N N . LEU A 1 359 ? 14.399 8.146 -31.306 1.00 95.44 359 LEU A N 1
ATOM 2703 C CA . LEU A 1 359 ? 13.469 9.189 -30.898 1.00 95.44 359 LEU A CA 1
ATOM 2704 C C . LEU A 1 359 ? 14.238 10.294 -30.166 1.00 95.44 359 LEU A C 1
ATOM 2706 O O . LEU A 1 359 ? 15.161 10.017 -29.416 1.00 95.44 359 LEU A O 1
ATOM 2710 N N . PRO A 1 360 ? 13.819 11.569 -30.264 1.00 95.69 360 PRO A N 1
ATOM 2711 C CA . PRO A 1 360 ? 14.617 12.675 -29.736 1.00 95.69 360 PRO A CA 1
ATOM 2712 C C . PRO A 1 360 ? 14.931 12.571 -28.233 1.00 95.69 360 PRO A C 1
ATOM 2714 O O . PRO A 1 360 ? 14.015 12.615 -27.408 1.00 95.69 360 PRO A O 1
ATOM 2717 N N . ASN A 1 361 ? 16.221 12.551 -27.884 1.00 97.62 361 ASN A N 1
ATOM 2718 C CA . ASN A 1 361 ? 16.757 12.643 -26.521 1.00 97.62 361 ASN A CA 1
ATOM 2719 C C . ASN A 1 361 ? 17.861 13.720 -26.428 1.00 97.62 361 ASN A C 1
ATOM 2721 O O . ASN A 1 361 ? 18.254 14.324 -27.427 1.00 97.62 361 ASN A O 1
ATOM 2725 N N . ALA A 1 362 ? 18.356 14.009 -25.216 1.00 97.44 362 ALA A N 1
ATOM 2726 C CA . ALA A 1 362 ? 19.535 14.872 -25.026 1.00 97.44 362 ALA A CA 1
ATOM 2727 C C . ALA A 1 362 ? 20.873 14.140 -25.256 1.00 97.44 362 ALA A C 1
ATOM 2729 O O . ALA A 1 362 ? 21.939 14.755 -25.198 1.00 97.44 362 ALA A O 1
ATOM 2730 N N . PHE A 1 363 ? 20.799 12.837 -25.509 1.00 96.81 363 PHE A N 1
ATOM 2731 C CA . PHE A 1 363 ? 21.877 11.955 -25.928 1.00 96.81 363 PHE A CA 1
ATOM 2732 C C . PHE A 1 363 ? 21.489 11.284 -27.251 1.00 96.81 363 PHE A C 1
ATOM 2734 O O . PHE A 1 363 ? 20.350 11.403 -27.690 1.00 96.81 363 PHE A O 1
ATOM 2741 N N . ASP A 1 364 ? 22.445 10.602 -27.873 1.00 95.56 364 ASP A N 1
ATOM 2742 C CA . ASP A 1 364 ? 22.210 9.736 -29.028 1.00 95.56 364 ASP A CA 1
ATOM 2743 C C . ASP A 1 364 ? 21.989 8.310 -28.511 1.00 95.56 364 ASP A C 1
ATOM 2745 O O . ASP A 1 364 ? 22.928 7.663 -28.037 1.00 95.56 364 ASP A O 1
ATOM 2749 N N . GLU A 1 365 ? 20.741 7.844 -28.516 1.00 93.56 365 GLU A N 1
ATOM 2750 C CA . GLU A 1 365 ? 20.397 6.511 -28.025 1.00 93.56 365 GLU A CA 1
ATOM 2751 C C . GLU A 1 365 ? 21.029 5.400 -28.858 1.00 93.56 365 GLU A C 1
ATOM 2753 O O . GLU A 1 365 ? 21.394 4.376 -28.291 1.00 93.56 365 GLU A O 1
ATOM 2758 N N . VAL A 1 366 ? 21.242 5.597 -30.162 1.00 94.25 366 VAL A N 1
ATOM 2759 C CA . VAL A 1 366 ?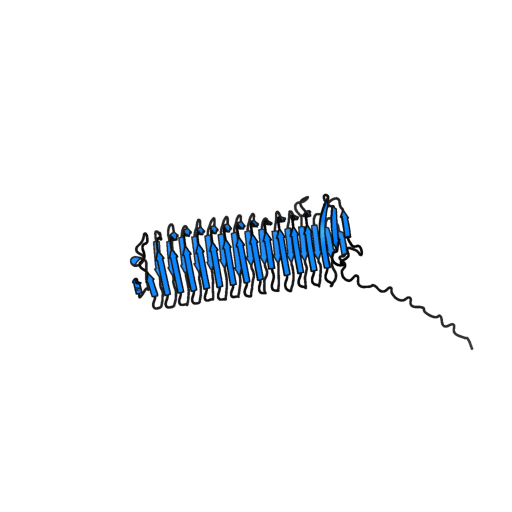 21.839 4.578 -31.035 1.00 94.25 366 VAL A CA 1
ATOM 2760 C C . VAL A 1 366 ? 23.304 4.360 -30.662 1.00 94.25 366 VAL A C 1
ATOM 2762 O O . VAL A 1 366 ? 23.755 3.220 -30.573 1.00 94.25 366 VAL A O 1
ATOM 2765 N N . LEU A 1 367 ? 24.049 5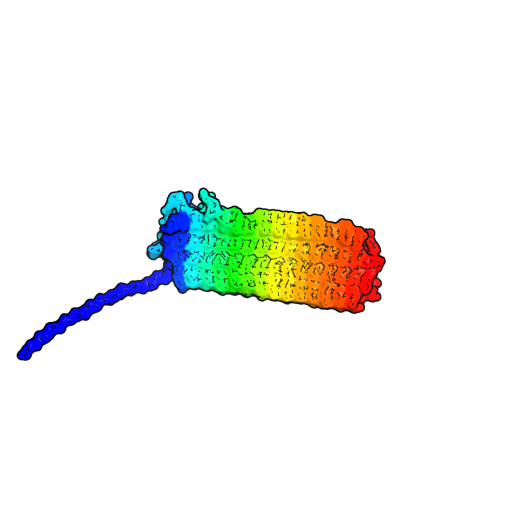.434 -30.372 1.00 96.56 367 LEU A N 1
ATOM 2766 C CA . LEU A 1 367 ? 25.432 5.338 -29.884 1.00 96.56 367 LEU A CA 1
ATOM 2767 C C . LEU A 1 367 ? 25.542 4.789 -28.455 1.00 96.56 367 LEU A C 1
ATOM 2769 O O . LEU A 1 367 ? 26.587 4.243 -28.097 1.00 96.56 367 LEU A O 1
ATOM 2773 N N . ALA A 1 368 ? 24.496 4.950 -27.645 1.00 96.56 368 ALA A N 1
ATOM 2774 C CA . ALA A 1 368 ? 24.420 4.437 -26.278 1.00 96.56 368 ALA A CA 1
ATOM 2775 C C . ALA A 1 368 ? 23.948 2.973 -26.198 1.00 96.56 368 ALA A C 1
ATOM 2777 O O . ALA A 1 368 ? 23.885 2.414 -25.102 1.00 96.56 368 ALA A O 1
ATOM 2778 N N . SER A 1 369 ? 23.611 2.362 -27.337 1.00 97.94 369 SER A N 1
ATOM 2779 C CA . SER A 1 369 ? 22.979 1.048 -27.400 1.00 97.94 369 SER A CA 1
ATOM 2780 C C . SER A 1 369 ? 23.912 -0.049 -27.904 1.00 97.94 369 SER A C 1
ATOM 2782 O O . SER A 1 369 ? 24.757 0.166 -28.776 1.00 97.94 369 SER A O 1
ATOM 2784 N N . VAL A 1 370 ? 23.712 -1.261 -27.394 1.00 98.50 370 VAL A N 1
ATOM 2785 C CA . VAL A 1 370 ? 24.306 -2.503 -27.901 1.00 98.50 370 VAL A CA 1
ATOM 2786 C C . VAL A 1 370 ? 23.225 -3.567 -28.061 1.00 98.50 370 VAL A C 1
ATOM 2788 O O . VAL A 1 370 ? 22.187 -3.490 -27.413 1.00 98.50 370 VAL A O 1
ATOM 2791 N N . ASN A 1 371 ? 23.491 -4.556 -28.920 1.00 98.31 371 ASN A N 1
ATOM 2792 C CA . ASN A 1 371 ? 22.605 -5.704 -29.135 1.00 98.31 371 ASN A CA 1
ATOM 2793 C C . ASN A 1 371 ? 21.170 -5.292 -29.515 1.00 98.31 371 ASN A C 1
ATOM 2795 O O . ASN A 1 371 ? 20.216 -5.721 -28.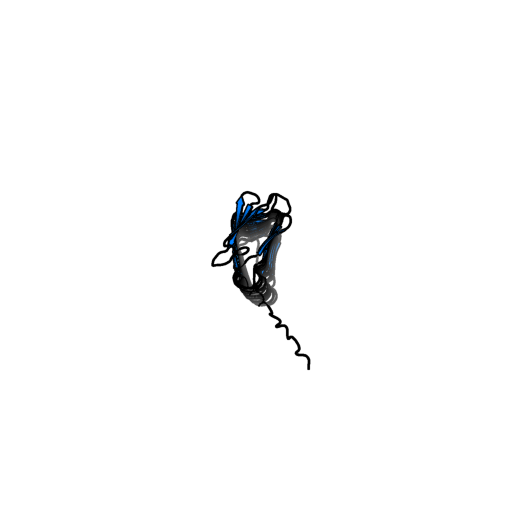896 1.00 98.31 371 ASN A O 1
ATOM 2799 N N . PHE A 1 372 ? 21.038 -4.403 -30.503 1.00 98.38 372 PHE A N 1
ATOM 2800 C CA . PHE A 1 372 ? 19.769 -4.140 -31.182 1.00 98.38 372 PHE A CA 1
ATOM 2801 C C . PHE A 1 372 ? 19.951 -4.401 -32.675 1.00 98.38 372 PHE A C 1
ATOM 2803 O O . PHE A 1 372 ? 20.749 -3.733 -33.343 1.00 98.38 372 PHE A O 1
ATOM 2810 N N . GLU A 1 373 ? 19.222 -5.372 -33.213 1.00 98.31 373 GLU A N 1
ATOM 2811 C CA . GLU A 1 373 ? 19.283 -5.769 -34.622 1.00 98.31 373 GLU A CA 1
ATOM 2812 C C . GLU A 1 373 ? 18.517 -4.795 -35.520 1.00 98.31 373 GLU A C 1
ATOM 2814 O O . GLU A 1 373 ? 18.825 -4.673 -36.713 1.00 98.31 373 GLU A O 1
ATOM 2819 N N . LEU A 1 374 ? 17.522 -4.101 -34.957 1.00 98.06 374 LEU A N 1
ATOM 2820 C CA . LEU A 1 374 ? 16.674 -3.162 -35.674 1.00 98.06 374 LEU A CA 1
ATOM 2821 C C . LEU A 1 374 ? 16.585 -1.811 -34.957 1.00 98.06 374 LEU A C 1
ATOM 2823 O O . LEU A 1 374 ? 16.150 -1.716 -33.816 1.00 98.06 374 LEU A O 1
ATOM 2827 N N . VAL A 1 375 ? 16.922 -0.746 -35.682 1.00 96.44 375 VAL A N 1
ATOM 2828 C CA . VAL A 1 375 ? 16.730 0.643 -35.248 1.00 96.44 375 VAL A CA 1
ATOM 2829 C C . VAL A 1 375 ? 15.737 1.309 -36.202 1.00 96.44 375 VAL A C 1
ATOM 2831 O O . VAL A 1 375 ? 15.939 1.247 -37.421 1.00 96.44 375 VAL A O 1
ATOM 2834 N N . ILE A 1 376 ? 14.648 1.879 -35.667 1.00 94.31 376 ILE A N 1
ATOM 2835 C CA . ILE A 1 376 ? 13.517 2.450 -36.436 1.00 94.31 376 ILE A CA 1
ATOM 2836 C C . ILE A 1 376 ? 13.322 3.932 -36.159 1.00 94.31 376 ILE A C 1
ATOM 2838 O O . ILE A 1 376 ? 13.264 4.285 -34.960 1.00 94.31 376 ILE A O 1
#

pLDDT: mean 95.72, std 9.71, range [44.34, 98.94]

Sequence (376 aa):
MRKANQRSLRLQPLESRNPLAGNIIGNLVGTTLALGGDAADNQLVVTEVAPNQIQVTGLTGTTINGAPSQLFAANLIESVVIRTAEGDDQVKVENLSLADTPNGYLGIFTSRGNDIVKLSNVTTTQQIRIDAGVENDRISARQTSTNGLFLVNGEHGDDHVRLSWVKAKDLKVETHGGVDRVSMYQAKALNDIAVNTGQDTDYIRLSRLKSGNDIEVRSEDGDDVLSTYAMKAGQDVIVKTSSGDDLAWMYRTQAGRNVVVAMDDGNDRLTMRDTMAVDDVFMELGIGNDKARVKNVNAGDFYAAAADGQDKMELDNINAANDLHVKMGMGDDVLKISNSTALNPFFDGGPGFDTLYDLPNAFDEVLASVNFELVI